Protein 4C2V (pdb70)

GO terms:
  GO:0005515 protein binding (F, IPI)
  GO:0000775 chromosome, centromeric region (C, IDA)
  GO:0000785 chromatin (C, IDA)
  GO:0005694 chromosome (C, IDA)
  GO:0043687 post-translational protein modification (P, IDA)
  GO:0035175 histone H3S10 kinase activity (F, IDA)
  GO:0051225 spindle assembly (P, IMP)
  GO:0032133 chromosome passenger complex (C, IPI)

Nearest PDB structures (foldseek):
  4b8m-assembly2_C  TM=1.019E+00  e=4.665E-06  Xenopus laevis
  4b8m-assembly1_D  TM=9.709E-01  e=1.321E-05  Xenopus laevis
  5k3y-assembly2_C  TM=9.785E-01  e=8.466E-05  Xenopus laevis
  6gr9-assembly1_B  TM=7.669E-01  e=5.434E-03  Homo sapiens
  6gr8-assembly1_B  TM=7.617E-01  e=7.880E-03  Homo sapiens

Secondary structure (DSSP, 8-state):
---GGGEEEEEEEE--SS-EEEEEEETTTTEEEEEEEEEHHHHHHTT-HHHHHHHHHHHHT---TTB--EEEEEE-SSEEEEEE---TTEEHHHHHHHHSS--HHHHHHHHHHHHHHHHHHHTTTEE----SGGGEEE-TTS-EEE---TT-EE-SS--B---S-GGG--HHHHTT--B-TTHHHHHHHHHHHHHHHSS-TT--SSHHHHHHHHHTT-----TTS-HHHHHHHHHHS-SSGGGSPPHHHHHT-HHHHHH----PPP----/--TTTSPPPPPB--GGGEEEEEESSSSSGGGEEEEEETTTTEEEEEEEEEHHHHHHTT-HHHHHHHHHHHTT---TTB--EEEEEE-SSEEEEEE---TTEEHHHHHHHHSS--HHHHHHHHHHHHHHHHHHHHTTEE----SGGGEEE-TT--EEE---TT-EE-TT--B---S-GGG--HHHHTT--B-TTHHHHHHHHHHHHHHHSS-TT--SSHHHHHHHHHTT-----TTS-HHHHHHHHHH--SSGGGSPPHHHHHT-HHHHHH----PPP---/---GGGSHHHHHHHHHHHHHS---HIIIIITSB---HHHH-/--GGGSHHHHHHHHHHHHHS---HHHHTTTS----GGGTTS--

CATH classification: 3.30.200.20 (+1 more: 1.10.510.10)

Foldseek 3Di:
DDDPVQKDWDAWADADPFGTKTFIARNVVRRTWIKTKGWDVVCVVVVCPVLVVQQCVVQAPDDDLQAKHFPDWDDDDTIIITTIGDAVQFAQLVVCVVVLADDLQLLLQQLLLLLVRLVSQVVQQKAQQADDRRQWGAHPVGHIHRHDRSPMDRDPDDFAWADYDLLLGALCNLVRHTHGNLSSLSSSLQRSLCRHRVDGQQDDPDSVSSSVCRLVVVGDDDPVDDPQSCVQSVQSSDNDSVRHQHSVRSNPRVSSVVRYPHDRDDDDDD/DDPVPDDDDDDDDDPVQWDWAAQPDDPVSVQWTWIQRNVVSRTWIKGKDFPVVCVVVVCVVLVVQQCVQQQPDDDQQAWHFPDWDDDDTITITTTHDAPQFAQLVVLVVVLADDLQLLLQQLLLLLVSLVSQVVQQKAQQEDDRRQWGAHPVGRIHRHDSSPMHRDPPQWDWEDYDLLQFALCRLVGHTGGNLSVLSSSLQRSLCRHRVDGQLDDPDSVSSNVCRQVVVGDRDPVDDPQSCVQSVQSSDNPSVSHQHSVSSNPRVSSVVRYPHDGDDDDD/DDPPCRPVVNVVVVVVCCVVDPDPCCVVPVPDDDDDPVVVD/DDPCPDDVNVVVVVVVCVVVPDPCCVVPVVDDDPDPVPPPPDD

Organism: Xenopus laevis (NCBI:txid8355)

Solvent-accessible surface area: 32141 Å² total

InterPro domains:
  IPR000719 Protein kinase domain [PF00069] (94-343)
  IPR000719 Protein kinase domain [PS50011] (93-343)
  IPR000719 Protein kinase domain [SM00220] (93-343)
  IPR008271 Serine/threonine-protein kinase, active site [PS00108] (212-224)
  IPR011009 Protein kinase-like domain superfamily [SSF56112] (71-354)
  IPR017441 Protein kinase, ATP binding site [PS00107] (99-122)
  IPR030616 Aurora kinase-like [PTHR24350] (22-349)

Sequence (634 aa):
KFTIDDFDIGRPLGKGKFGNVYLAREKQNKFIMALKVLFKSSQLEKEGVEHQLRREIEIQSHLRHPNILRMYNYFHDRKRIYLMLEFAPRGELYKELQKHGRFDEQRSATFMEELADALHYCHERKVIHRDIKPENLLMGYKGELKIADFGWSSVHAPSLRRRMCGTLDYLPPEMIEGKTHDEKVDLLWCAGVLCYEFLVGMPPFDSPSHTETHRRIVNVDLKFPPFLSDGSKDLISKLLRYHPPQRLPLKGVMEHPWVKANSRRVLPPVYQSQNTALAEMPKRKFTIDDFDIGRPLGKGKFGNVYLAREKQNKFIMALKVLFKSQLEKEGVEHQLRREIEIQSHLRHPNILRMYNYFHDRKRIYLMLEFAPRGELYKELQKHGRRFDEQRSATFMEELADALHYCHERKVIHRDIKPENLLMGYKGELKIADFGWSVHAPSLRRRMCGTLDYLPPEMIEGKTHDEKVDLWCAGVLCYEFLVGMPPFDSPSSHTETHRRIVNVDLKFPPFLSDGSKDLISSKLLRYHPPQRLPLKGVMEHPWVKANSRRVVLPPVYQPIPAWASGNLLTQAIRQQYYKPIDVDRMYGTIDSPKLEELFIPAWASGNLLTQAIRQQYYKPIDVDRMYGTIDSPKLEELFNKS

B-factor: mean 23.5, std 13.48, range [7.9, 116.17]

Structure (mmCIF, N/CA/C/O backbone):
data_4C2V
#
_entry.id   4C2V
#
_cell.length_a   46.065
_cell.length_b   68.101
_cell.length_c   117.087
_cell.angle_alpha   90.00
_cell.angle_beta   96.65
_cell.angle_gamma   90.00
#
_symmetry.space_group_name_H-M   'P 1 21 1'
#
loop_
_entity.id
_entity.type
_entity.pdbx_description
1 polymer 'AURORA KINASE B-A'
2 polymer 'INNER CENTROMERE PROTEIN A'
3 non-polymer 2-[5-[[7-[3-[ethyl(2-hydroxyethyl)amino]propoxy]quinazolin-4-yl]amino]-1H-pyrazol-3-yl]-N-(3-fluorophenyl)ethanamide
4 water water
#
loop_
_atom_site.group_PDB
_atom_site.id
_atom_site.type_symbol
_atom_site.label_atom_id
_atom_site.label_alt_id
_atom_site.label_comp_id
_atom_site.label_asym_id
_atom_site.label_entity_id
_atom_site.label_seq_id
_atom_site.pdbx_PDB_ins_code
_atom_site.Cartn_x
_atom_site.Cartn_y
_atom_site.Cartn_z
_atom_site.occupancy
_atom_site.B_iso_or_equiv
_atom_site.auth_seq_id
_atom_site.auth_comp_id
_atom_site.auth_asym_id
_atom_site.auth_atom_id
_atom_site.pdbx_PDB_model_num
ATOM 1 N N . LYS A 1 12 ? 12.318 -0.818 1.847 1.00 57.54 87 LYS A N 1
ATOM 2 C CA . LYS A 1 12 ? 12.532 -2.098 2.589 1.00 51.20 87 LYS A CA 1
ATOM 3 C C . LYS A 1 12 ? 12.589 -3.268 1.590 1.00 44.37 87 LYS A C 1
ATOM 4 O O . LYS A 1 12 ? 13.115 -3.088 0.488 1.00 49.94 87 LYS A O 1
ATOM 10 N N . PHE A 1 13 ? 12.088 -4.466 1.937 1.00 41.19 88 PHE A N 1
ATOM 11 C CA . PHE A 1 13 ? 12.347 -5.655 1.104 1.00 29.78 88 PHE A CA 1
ATOM 12 C C . PHE A 1 13 ? 11.517 -5.732 -0.159 1.00 28.29 88 PHE A C 1
ATOM 13 O O . PHE A 1 13 ? 10.301 -5.367 -0.176 1.00 28.00 88 PHE A O 1
ATOM 21 N N . THR A 1 14 ? 12.159 -6.235 -1.219 1.00 24.00 89 THR A N 1
ATOM 22 C CA . THR A 1 14 ? 11.582 -6.704 -2.431 1.00 23.65 89 THR A CA 1
ATOM 23 C C . THR A 1 14 ? 12.166 -8.035 -2.755 1.00 21.96 89 THR A C 1
ATOM 24 O O . THR A 1 14 ? 13.179 -8.418 -2.102 1.00 21.38 89 THR A O 1
ATOM 28 N N . ILE A 1 15 ? 11.516 -8.764 -3.649 1.00 19.41 90 ILE A N 1
ATOM 29 C CA . ILE A 1 15 ? 11.908 -10.073 -4.123 1.00 20.01 90 ILE A CA 1
ATOM 30 C C . ILE A 1 15 ? 13.336 -9.990 -4.710 1.00 22.64 90 ILE A C 1
ATOM 31 O O . ILE A 1 15 ? 14.080 -10.912 -4.642 1.00 21.42 90 ILE A O 1
ATOM 36 N N . ASP A 1 16 ? 13.666 -8.839 -5.311 1.00 23.71 91 ASP A N 1
ATOM 37 C CA . ASP A 1 16 ? 14.979 -8.667 -5.901 1.00 23.78 91 ASP A CA 1
ATOM 38 C C . ASP A 1 16 ? 16.124 -8.692 -4.868 1.00 26.69 91 ASP A C 1
ATOM 39 O O . ASP A 1 16 ? 17.307 -8.880 -5.294 1.00 25.01 91 ASP A O 1
ATOM 44 N N . ASP A 1 17 ? 15.817 -8.560 -3.565 1.00 23.45 92 ASP A N 1
ATOM 45 C CA . ASP A 1 17 ? 16.847 -8.714 -2.523 1.00 22.77 92 ASP A CA 1
ATOM 46 C C . ASP A 1 17 ? 17.212 -10.155 -2.192 1.00 21.98 92 ASP A C 1
ATOM 47 O O . ASP A 1 17 ? 18.055 -10.311 -1.298 1.00 22.47 92 ASP A O 1
ATOM 52 N N . PHE A 1 18 ? 16.642 -11.143 -2.867 1.00 20.39 93 PHE A N 1
ATOM 53 C CA . PHE A 1 18 ? 16.861 -12.548 -2.546 1.00 20.73 93 PHE A CA 1
ATOM 54 C C . PHE A 1 18 ? 17.221 -13.326 -3.788 1.00 21.88 93 PHE A C 1
ATOM 55 O O . PHE A 1 18 ? 16.619 -13.088 -4.881 1.00 24.61 93 PHE A O 1
ATOM 63 N N . ASP A 1 19 ? 18.223 -14.197 -3.693 1.00 22.50 94 ASP A N 1
ATOM 64 C CA . ASP A 1 19 ? 18.470 -15.226 -4.630 1.00 23.76 94 ASP A CA 1
ATOM 65 C C . ASP A 1 19 ? 17.527 -16.330 -4.312 1.00 27.06 94 ASP A C 1
ATOM 66 O O . ASP A 1 19 ? 17.447 -16.808 -3.183 1.00 24.81 94 ASP A O 1
ATOM 71 N N . ILE A 1 20 ? 16.776 -16.743 -5.291 1.00 25.39 95 ILE A N 1
ATOM 72 C CA . ILE A 1 20 ? 15.930 -17.854 -5.174 1.00 23.68 95 ILE A CA 1
ATOM 73 C C . ILE A 1 20 ? 16.545 -19.188 -5.538 1.00 27.72 95 ILE A C 1
ATOM 74 O O . ILE A 1 20 ? 16.924 -19.482 -6.685 1.00 29.28 95 ILE A O 1
ATOM 79 N N . GLY A 1 21 ? 16.615 -20.055 -4.564 1.00 28.50 96 GLY A N 1
ATOM 80 C CA . GLY A 1 21 ? 17.252 -21.358 -4.765 1.00 33.08 96 GLY A CA 1
ATOM 81 C C . GLY A 1 21 ? 16.495 -22.446 -5.441 1.00 31.84 96 GLY A C 1
ATOM 82 O O . GLY A 1 21 ? 16.991 -22.958 -6.466 1.00 34.68 96 GLY A O 1
ATOM 83 N N . ARG A 1 22 ? 15.357 -22.858 -4.856 1.00 29.77 97 ARG A N 1
ATOM 84 C CA . ARG A 1 22 ? 14.530 -24.005 -5.232 1.00 29.87 97 ARG A CA 1
ATOM 85 C C . ARG A 1 22 ? 13.250 -24.138 -4.342 1.00 31.60 97 ARG A C 1
ATOM 86 O O . ARG A 1 22 ? 13.216 -23.646 -3.237 1.00 27.79 97 ARG A O 1
ATOM 94 N N . PRO A 1 23 ? 12.180 -24.793 -4.802 1.00 27.57 98 PRO A N 1
ATOM 95 C CA . PRO A 1 23 ? 11.012 -24.971 -3.960 1.00 31.32 98 PRO A CA 1
ATOM 96 C C . PRO A 1 23 ? 11.222 -26.038 -2.863 1.00 31.30 98 PRO A C 1
ATOM 97 O O . PRO A 1 23 ? 11.948 -27.041 -3.087 1.00 34.54 98 PRO A O 1
ATOM 101 N N . LEU A 1 24 ? 10.627 -25.818 -1.692 1.00 29.90 99 LEU A N 1
ATOM 102 C CA . LEU A 1 24 ? 10.724 -26.700 -0.518 1.00 29.80 99 LEU A CA 1
ATOM 103 C C . LEU A 1 24 ? 9.443 -27.405 -0.108 1.00 35.66 99 LEU A C 1
ATOM 104 O O . LEU A 1 24 ? 9.485 -28.465 0.520 1.00 42.57 99 LEU A O 1
ATOM 109 N N . GLY A 1 25 ? 8.295 -26.798 -0.398 1.00 36.15 100 GLY A N 1
ATOM 110 C CA . GLY A 1 25 ? 7.014 -27.337 0.024 1.00 39.19 100 GLY A CA 1
ATOM 111 C C . GLY A 1 25 ? 5.830 -26.536 -0.517 1.00 42.23 100 GLY A C 1
ATOM 112 O O . GLY A 1 25 ? 5.993 -25.498 -1.198 1.00 36.47 100 GLY A O 1
ATOM 113 N N . LYS A 1 26 ? 4.643 -27.050 -0.194 1.00 49.99 101 LYS A N 1
ATOM 114 C CA . LYS A 1 26 ? 3.375 -26.419 -0.518 1.00 57.75 101 LYS A CA 1
ATOM 115 C C . LYS A 1 26 ? 2.893 -25.611 0.702 1.00 64.38 101 LYS A C 1
ATOM 116 O O . LYS A 1 26 ? 3.686 -24.910 1.366 1.00 66.73 101 LYS A O 1
ATOM 122 N N . GLY A 1 27 ? 1.607 -25.704 1.007 1.00 58.32 102 GLY A N 1
ATOM 123 C CA . GLY A 1 27 ? 0.993 -24.864 2.029 1.00 54.53 102 GLY A CA 1
ATOM 124 C C . GLY A 1 27 ? -0.404 -24.590 1.524 1.00 54.98 102 GLY A C 1
ATOM 125 O O . GLY A 1 27 ? -0.664 -24.644 0.307 1.00 45.76 102 GLY A O 1
ATOM 126 N N . LYS A 1 28 ? -1.295 -24.273 2.455 1.00 57.94 103 LYS A N 1
ATOM 127 C CA . LYS A 1 28 ? -2.751 -24.207 2.198 1.00 56.92 103 LYS A CA 1
ATOM 128 C C . LYS A 1 28 ? -3.048 -22.970 1.330 1.00 53.84 103 LYS A C 1
ATOM 129 O O . LYS A 1 28 ? -3.979 -22.946 0.478 1.00 52.51 103 LYS A O 1
ATOM 135 N N . PHE A 1 29 ? -2.195 -21.963 1.529 1.00 46.99 104 PHE A N 1
ATOM 136 C CA . PHE A 1 29 ? -2.291 -20.667 0.827 1.00 43.35 104 PHE A CA 1
ATOM 137 C C . PHE A 1 29 ? -1.216 -20.529 -0.286 1.00 42.41 104 PHE A C 1
ATOM 138 O O . PHE A 1 29 ? -1.470 -19.871 -1.284 1.00 46.82 104 PHE A O 1
ATOM 146 N N . GLY A 1 30 ? -0.057 -21.199 -0.159 1.00 33.68 105 GLY A N 1
ATOM 147 C CA . GLY A 1 30 ? 1.038 -21.027 -1.162 1.00 32.36 105 GLY A CA 1
ATOM 148 C C . GLY A 1 30 ? 2.380 -21.769 -1.031 1.00 33.36 105 GLY A C 1
ATOM 149 O O . GLY A 1 30 ? 2.578 -22.504 -0.060 1.00 38.63 105 GLY A O 1
ATOM 150 N N . ASN A 1 31 ? 3.258 -21.596 -2.039 1.00 30.62 106 ASN A N 1
ATOM 151 C CA . ASN A 1 31 ? 4.626 -22.226 -2.066 1.00 31.80 106 ASN A CA 1
ATOM 152 C C . ASN A 1 31 ? 5.712 -21.618 -1.184 1.00 25.83 106 ASN A C 1
ATOM 153 O O . ASN A 1 31 ? 5.864 -20.415 -1.109 1.00 23.25 106 ASN A O 1
ATOM 158 N N . VAL A 1 32 ? 6.530 -22.535 -0.642 1.00 23.62 107 VAL A N 1
ATOM 159 C CA . VAL A 1 32 ? 7.808 -22.123 0.070 1.00 20.48 107 VAL A CA 1
ATOM 160 C C . VAL A 1 32 ? 9.049 -22.405 -0.751 1.00 23.87 107 VAL A C 1
ATOM 161 O O . VAL A 1 32 ? 9.126 -23.550 -1.286 1.00 25.11 107 VAL A O 1
ATOM 165 N N . TYR A 1 33 ? 9.986 -21.448 -0.829 1.00 21.14 108 TYR A N 1
ATOM 166 C CA . TYR A 1 33 ? 11.271 -21.529 -1.583 1.00 20.70 108 TYR A CA 1
ATOM 167 C C . TYR A 1 33 ? 12.466 -21.415 -0.670 1.00 20.43 108 TYR A C 1
ATOM 168 O O . TYR A 1 33 ? 12.443 -20.600 0.249 1.00 18.87 108 TYR A O 1
ATOM 177 N N . LEU A 1 34 ? 13.547 -22.176 -0.948 1.00 19.32 109 LEU A N 1
ATOM 178 C CA . LEU A 1 34 ? 14.828 -21.856 -0.339 1.00 20.90 109 LEU A CA 1
ATOM 179 C C . LEU A 1 34 ? 15.348 -20.576 -0.963 1.00 19.78 109 LEU A C 1
ATOM 180 O O . LEU A 1 34 ? 15.293 -20.392 -2.219 1.00 22.28 109 LEU A O 1
ATOM 185 N N . ALA A 1 35 ? 15.823 -19.656 -0.153 1.00 17.96 110 ALA A N 1
ATOM 186 C CA . ALA A 1 35 ? 16.270 -18.350 -0.586 1.00 18.30 110 ALA A CA 1
ATOM 187 C C . ALA A 1 35 ? 17.486 -17.853 0.159 1.00 20.59 110 ALA A C 1
ATOM 188 O O . ALA A 1 35 ? 17.778 -18.326 1.292 1.00 20.68 110 ALA A O 1
ATOM 190 N N . ARG A 1 36 ? 18.243 -16.955 -0.450 1.00 19.66 111 ARG A N 1
ATOM 191 C CA . ARG A 1 36 ? 19.371 -16.319 0.196 1.00 22.29 111 ARG A CA 1
ATOM 192 C C . ARG A 1 36 ? 19.279 -14.815 0.128 1.00 21.52 111 ARG A C 1
ATOM 193 O O . ARG A 1 36 ? 19.185 -14.255 -0.988 1.00 21.66 111 ARG A O 1
ATOM 201 N N . GLU A 1 37 ? 19.217 -14.144 1.238 1.00 21.62 112 GLU A N 1
ATOM 202 C CA . GLU A 1 37 ? 19.184 -12.701 1.281 1.00 24.34 112 GLU A CA 1
ATOM 203 C C . GLU A 1 37 ? 20.549 -12.220 0.802 1.00 28.75 112 GLU A C 1
ATOM 204 O O . GLU A 1 37 ? 21.581 -12.622 1.345 1.00 24.40 112 GLU A O 1
ATOM 210 N N . LYS A 1 38 ? 20.582 -11.399 -0.245 1.00 24.43 113 LYS A N 1
ATOM 211 C CA . LYS A 1 38 ? 21.812 -11.124 -0.975 1.00 29.32 113 LYS A CA 1
ATOM 212 C C . LYS A 1 38 ? 22.823 -10.353 -0.121 1.00 31.16 113 LYS A C 1
ATOM 213 O O . LYS A 1 38 ? 24.027 -10.611 -0.249 1.00 36.02 113 LYS A O 1
ATOM 219 N N . GLN A 1 39 ? 22.336 -9.382 0.653 1.00 29.77 114 GLN A N 1
ATOM 220 C CA . GLN A 1 39 ? 23.144 -8.427 1.416 1.00 35.71 114 GLN A CA 1
ATOM 221 C C . GLN A 1 39 ? 24.052 -9.148 2.414 1.00 36.30 114 GLN A C 1
ATOM 222 O O . GLN A 1 39 ? 25.212 -8.776 2.595 1.00 35.79 114 GLN A O 1
ATOM 228 N N . ASN A 1 40 ? 23.455 -10.136 3.088 1.00 33.51 115 ASN A N 1
ATOM 229 C CA . ASN A 1 40 ? 24.026 -10.870 4.229 1.00 30.23 115 ASN A CA 1
ATOM 230 C C . ASN A 1 40 ? 24.400 -12.282 3.854 1.00 28.77 115 ASN A C 1
ATOM 231 O O . ASN A 1 40 ? 24.954 -12.979 4.679 1.00 28.62 115 ASN A O 1
ATOM 236 N N . LYS A 1 41 ? 24.074 -12.741 2.652 1.00 24.75 116 LYS A N 1
ATOM 237 C CA . LYS A 1 41 ? 24.269 -14.118 2.215 1.00 27.05 116 LYS A CA 1
ATOM 238 C C . LYS A 1 41 ? 23.622 -15.067 3.240 1.00 25.63 116 LYS A C 1
ATOM 239 O O . LYS A 1 41 ? 24.028 -16.221 3.372 1.00 29.96 116 LYS A O 1
ATOM 245 N N . PHE A 1 42 ? 22.489 -14.650 3.781 1.00 20.68 117 PHE A N 1
ATOM 246 C CA . PHE A 1 42 ? 21.825 -15.410 4.866 1.00 19.67 117 PHE A CA 1
ATOM 247 C C . PHE A 1 42 ? 20.764 -16.297 4.238 1.00 19.80 117 PHE A C 1
ATOM 248 O O . PHE A 1 42 ? 19.889 -15.757 3.506 1.00 19.20 117 PHE A O 1
ATOM 256 N N . ILE A 1 43 ? 20.769 -17.599 4.535 1.00 17.00 118 ILE A N 1
ATOM 257 C CA . ILE A 1 43 ? 19.898 -18.616 3.925 1.00 17.62 118 ILE A CA 1
ATOM 258 C C . ILE A 1 43 ? 18.650 -18.650 4.808 1.00 15.77 118 ILE A C 1
ATOM 259 O O . ILE A 1 43 ? 18.714 -18.763 6.030 1.00 15.17 118 ILE A O 1
ATOM 264 N N . MET A 1 44 ? 17.507 -18.531 4.131 1.00 16.55 119 MET A N 1
ATOM 265 C CA . MET A 1 44 ? 16.182 -18.508 4.738 1.00 14.53 119 MET A CA 1
ATOM 266 C C . MET A 1 44 ? 15.221 -19.260 3.800 1.00 14.28 119 MET A C 1
ATOM 267 O O . MET A 1 44 ? 15.563 -19.786 2.738 1.00 15.62 119 MET A O 1
ATOM 272 N N . ALA A 1 45 ? 13.985 -19.243 4.176 1.00 14.47 120 ALA A N 1
ATOM 273 C CA . ALA A 1 45 ? 12.881 -19.679 3.287 1.00 15.55 120 ALA A CA 1
ATOM 274 C C . ALA A 1 45 ? 11.907 -18.510 3.042 1.00 15.10 120 ALA A C 1
ATOM 275 O O . ALA A 1 45 ? 11.785 -17.614 3.847 1.00 15.38 120 ALA A O 1
ATOM 277 N N . LEU A 1 46 ? 11.283 -18.488 1.836 1.00 14.80 121 LEU A N 1
ATOM 278 C CA . LEU A 1 46 ? 10.321 -17.453 1.504 1.00 16.12 121 LEU A CA 1
ATOM 279 C C . LEU A 1 46 ? 9.029 -18.120 1.130 1.00 14.99 121 LEU A C 1
ATOM 280 O O . LEU A 1 46 ? 9.030 -18.929 0.202 1.00 16.71 121 LEU A O 1
ATOM 285 N N . LYS A 1 47 ? 7.985 -17.877 1.875 1.00 15.26 122 LYS A N 1
ATOM 286 C CA . LYS A 1 47 ? 6.652 -18.362 1.548 1.00 16.80 122 LYS A CA 1
ATOM 287 C C . LYS A 1 47 ? 5.982 -17.291 0.652 1.00 15.40 122 LYS A C 1
ATOM 288 O O . LYS A 1 47 ? 5.920 -16.105 1.068 1.00 16.41 122 LYS A O 1
ATOM 294 N N . VAL A 1 48 ? 5.519 -17.688 -0.525 1.00 15.33 123 VAL A N 1
ATOM 295 C CA . VAL A 1 48 ? 4.961 -16.696 -1.528 1.00 16.72 123 VAL A CA 1
ATOM 296 C C . VAL A 1 48 ? 3.488 -16.934 -1.643 1.00 17.94 123 VAL A C 1
ATOM 297 O O . VAL A 1 48 ? 3.088 -18.044 -1.990 1.00 21.12 123 VAL A O 1
ATOM 301 N N . LEU A 1 49 ? 2.714 -15.915 -1.404 1.00 15.85 124 LEU A N 1
ATOM 302 C CA . LEU A 1 49 ? 1.228 -16.002 -1.436 1.00 16.46 124 LEU A CA 1
ATOM 303 C C . LEU A 1 49 ? 0.698 -15.054 -2.503 1.00 17.36 124 LEU A C 1
ATOM 304 O O . LEU A 1 49 ? 1.145 -13.930 -2.582 1.00 19.37 124 LEU A O 1
ATOM 309 N N . PHE A 1 50 ? -0.287 -15.490 -3.266 1.00 16.52 125 PHE A N 1
ATOM 310 C CA . PHE A 1 50 ? -0.923 -14.608 -4.272 1.00 16.88 125 PHE A CA 1
ATOM 311 C C . PHE A 1 50 ? -2.130 -13.922 -3.757 1.00 15.65 125 PHE A C 1
ATOM 312 O O . PHE A 1 50 ? -3.092 -14.494 -3.208 1.00 16.35 125 PHE A O 1
ATOM 320 N N . LYS A 1 51 ? -2.076 -12.610 -3.861 1.00 15.45 126 LYS A N 1
ATOM 321 C CA . LYS A 1 51 ? -3.125 -11.821 -3.278 1.00 17.28 126 LYS A CA 1
ATOM 322 C C . LYS A 1 51 ? -4.519 -12.090 -3.826 1.00 18.46 126 LYS A C 1
ATOM 323 O O . LYS A 1 51 ? -5.520 -12.197 -3.060 1.00 18.42 126 LYS A O 1
ATOM 329 N N A SER A 1 52 ? -4.668 -12.252 -5.136 0.50 19.27 127 SER A N 1
ATOM 330 N N B SER A 1 52 ? -4.619 -12.162 -5.142 0.50 17.04 127 SER A N 1
ATOM 331 C CA A SER A 1 52 ? -6.029 -12.432 -5.685 0.50 19.78 127 SER A CA 1
ATOM 332 C CA B SER A 1 52 ? -5.925 -12.363 -5.721 0.50 16.10 127 SER A CA 1
ATOM 333 C C A SER A 1 52 ? -6.571 -13.855 -5.368 0.50 19.54 127 SER A C 1
ATOM 334 C C B SER A 1 52 ? -6.507 -13.712 -5.221 0.50 17.05 127 SER A C 1
ATOM 335 O O A SER A 1 52 ? -7.743 -14.158 -5.324 0.50 17.68 127 SER A O 1
ATOM 336 O O B SER A 1 52 ? -7.676 -13.731 -4.810 0.50 16.16 127 SER A O 1
ATOM 341 N N . GLN A 1 53 ? -5.697 -14.799 -5.234 1.00 18.76 128 GLN A N 1
ATOM 342 C CA . GLN A 1 53 ? -6.155 -16.112 -4.792 1.00 22.37 128 GLN A CA 1
ATOM 343 C C . GLN A 1 53 ? -6.666 -16.066 -3.357 1.00 22.60 128 GLN A C 1
ATOM 344 O O . GLN A 1 53 ? -7.710 -16.617 -2.994 1.00 22.92 128 GLN A O 1
ATOM 350 N N . LEU A 1 54 ? -5.957 -15.392 -2.493 1.00 21.93 129 LEU A N 1
ATOM 351 C CA . LEU A 1 54 ? -6.374 -15.320 -1.117 1.00 21.44 129 LEU A CA 1
ATOM 352 C C . LEU A 1 54 ? -7.671 -14.607 -0.977 1.00 22.52 129 LEU A C 1
ATOM 353 O O . LEU A 1 54 ? -8.505 -14.995 -0.140 1.00 21.67 129 LEU A O 1
ATOM 358 N N . GLU A 1 55 ? -7.897 -13.541 -1.755 1.00 19.49 130 GLU A N 1
ATOM 359 C CA . GLU A 1 55 ? -9.106 -12.781 -1.637 1.00 23.48 130 GLU A CA 1
ATOM 360 C C . GLU A 1 55 ? -10.249 -13.602 -2.182 1.00 26.28 130 GLU A C 1
ATOM 361 O O . GLU A 1 55 ? -11.318 -13.618 -1.568 1.00 24.48 130 GLU A O 1
ATOM 367 N N . LYS A 1 56 ? -10.030 -14.367 -3.227 1.00 24.12 131 LYS A N 1
ATOM 368 C CA . LYS A 1 56 ? -11.149 -15.087 -3.808 1.00 30.01 131 LYS A CA 1
ATOM 369 C C . LYS A 1 56 ? -11.553 -16.258 -2.906 1.00 31.11 131 LYS A C 1
ATOM 370 O O . LYS A 1 56 ? -12.728 -16.632 -2.886 1.00 29.67 131 LYS A O 1
ATOM 376 N N . GLU A 1 57 ? -10.603 -16.819 -2.150 1.00 25.46 132 GLU A N 1
ATOM 377 C CA . GLU A 1 57 ? -10.885 -17.928 -1.206 1.00 30.48 132 GLU A CA 1
ATOM 378 C C . GLU A 1 57 ? -11.481 -17.402 0.048 1.00 28.00 132 GLU A C 1
ATOM 379 O O . GLU A 1 57 ? -11.888 -18.161 0.888 1.00 33.14 132 GLU A O 1
ATOM 385 N N . GLY A 1 58 ? -11.433 -16.089 0.247 1.00 25.39 133 GLY A N 1
ATOM 386 C CA . GLY A 1 58 ? -11.963 -15.471 1.462 1.00 26.14 133 GLY A CA 1
ATOM 387 C C . GLY A 1 58 ? -11.160 -15.563 2.747 1.00 30.00 133 GLY A C 1
ATOM 388 O O . GLY A 1 58 ? -11.719 -15.393 3.864 1.00 28.39 133 GLY A O 1
ATOM 389 N N . VAL A 1 59 ? -9.836 -15.735 2.591 1.00 24.95 134 VAL A N 1
ATOM 390 C CA . VAL A 1 59 ? -8.963 -16.106 3.713 1.00 26.80 134 VAL A CA 1
ATOM 391 C C . VAL A 1 59 ? -8.019 -15.011 4.224 1.00 25.32 134 VAL A C 1
ATOM 392 O O . VAL A 1 59 ? -7.079 -15.267 4.972 1.00 25.06 134 VAL A O 1
ATOM 396 N N . GLU A 1 60 ? -8.268 -13.771 3.860 1.00 24.40 135 GLU A N 1
ATOM 397 C CA . GLU A 1 60 ? -7.388 -12.657 4.277 1.00 27.54 135 GLU A CA 1
ATOM 398 C C . GLU A 1 60 ? -7.286 -12.566 5.779 1.00 31.31 135 GLU A C 1
ATOM 399 O O . GLU A 1 60 ? -6.199 -12.377 6.341 1.00 26.81 135 GLU A O 1
ATOM 405 N N . HIS A 1 61 ? -8.434 -12.688 6.448 1.00 30.16 136 HIS A N 1
ATOM 406 C CA . HIS A 1 61 ? -8.419 -12.470 7.916 1.00 31.99 136 HIS A CA 1
ATOM 407 C C . HIS A 1 61 ? -7.706 -13.614 8.636 1.00 26.34 136 HIS A C 1
ATOM 408 O O . HIS A 1 61 ? -6.942 -13.393 9.577 1.00 23.99 136 HIS A O 1
ATOM 415 N N . GLN A 1 62 ? -7.910 -14.810 8.152 1.00 25.89 137 GLN A N 1
ATOM 416 C CA . GLN A 1 62 ? -7.272 -15.984 8.645 1.00 26.77 137 GLN A CA 1
ATOM 417 C C . GLN A 1 62 ? -5.722 -15.885 8.447 1.00 25.19 137 GLN A C 1
ATOM 418 O O . GLN A 1 62 ? -4.869 -16.224 9.280 1.00 22.84 137 GLN A O 1
ATOM 424 N N . LEU A 1 63 ? -5.296 -15.361 7.286 1.00 22.07 138 LEU A N 1
ATOM 425 C CA . LEU A 1 63 ? -3.897 -15.315 7.016 1.00 19.74 138 LEU A CA 1
ATOM 426 C C . LEU A 1 63 ? -3.310 -14.262 7.944 1.00 19.18 138 LEU A C 1
ATOM 427 O O . LEU A 1 63 ? -2.198 -14.402 8.523 1.00 18.58 138 LEU A O 1
ATOM 432 N N . ARG A 1 64 ? -3.987 -13.151 8.082 1.00 19.79 139 ARG A N 1
ATOM 433 C CA . ARG A 1 64 ? -3.569 -12.111 8.963 1.00 19.27 139 ARG A CA 1
ATOM 434 C C . ARG A 1 64 ? -3.321 -12.579 10.393 1.00 21.02 139 ARG A C 1
ATOM 435 O O . ARG A 1 64 ? -2.328 -12.211 11.058 1.00 21.47 139 ARG A O 1
ATOM 443 N N . ARG A 1 65 ? -4.248 -13.401 10.871 1.00 18.78 140 ARG A N 1
ATOM 444 C CA . ARG A 1 65 ? -4.149 -13.847 12.294 1.00 20.12 140 ARG A CA 1
ATOM 445 C C . ARG A 1 65 ? -2.953 -14.782 12.401 1.00 20.98 140 ARG A C 1
ATOM 446 O O . ARG A 1 65 ? -2.195 -14.707 13.378 1.00 20.36 140 ARG A O 1
ATOM 454 N N . GLU A 1 66 ? -2.762 -15.654 11.414 1.00 18.62 141 GLU A N 1
ATOM 455 C CA . GLU A 1 66 ? -1.557 -16.509 11.436 1.00 20.65 141 GLU A CA 1
ATOM 456 C C . GLU A 1 66 ? -0.264 -15.756 11.451 1.00 18.81 141 GLU A C 1
ATOM 457 O O . GLU A 1 66 ? 0.721 -16.082 12.184 1.00 18.55 141 GLU A O 1
ATOM 463 N N . ILE A 1 67 ? -0.126 -14.705 10.610 1.00 16.31 142 ILE A N 1
ATOM 464 C CA . ILE A 1 67 ? 1.021 -13.878 10.608 1.00 16.93 142 ILE A CA 1
ATOM 465 C C . ILE A 1 67 ? 1.190 -13.196 11.945 1.00 17.70 142 ILE A C 1
ATOM 466 O O . ILE A 1 67 ? 2.311 -13.125 12.472 1.00 19.31 142 ILE A O 1
ATOM 471 N N . GLU A 1 68 ? 0.146 -12.598 12.457 1.00 17.18 143 GLU A N 1
ATOM 472 C CA . GLU A 1 68 ? 0.194 -11.928 13.775 1.00 18.84 143 GLU A CA 1
ATOM 473 C C . GLU A 1 68 ? 0.750 -12.860 14.851 1.00 17.76 143 GLU A C 1
ATOM 474 O O . GLU A 1 68 ? 1.652 -12.494 15.610 1.00 23.83 143 GLU A O 1
ATOM 480 N N . ILE A 1 69 ? 0.251 -14.078 14.884 1.00 17.16 144 ILE A N 1
ATOM 481 C CA . ILE A 1 69 ? 0.741 -14.993 15.965 1.00 16.39 144 ILE A CA 1
ATOM 482 C C . ILE A 1 69 ? 2.215 -15.362 15.686 1.00 15.96 144 ILE A C 1
ATOM 483 O O . ILE A 1 69 ? 3.051 -15.172 16.568 1.00 15.82 144 ILE A O 1
ATOM 488 N N . GLN A 1 70 ? 2.573 -15.915 14.513 1.00 12.98 145 GLN A N 1
ATOM 489 C CA . GLN A 1 70 ? 3.878 -16.426 14.296 1.00 13.75 145 GLN A CA 1
ATOM 490 C C . GLN A 1 70 ? 4.956 -15.351 14.348 1.00 14.24 145 GLN A C 1
ATOM 491 O O . GLN A 1 70 ? 6.078 -15.612 14.778 1.00 16.26 145 GLN A O 1
ATOM 497 N N . SER A 1 71 ? 4.644 -14.132 13.872 1.00 15.71 146 SER A N 1
ATOM 498 C CA . SER A 1 71 ? 5.652 -13.130 13.752 1.00 16.08 146 SER A CA 1
ATOM 499 C C . SER A 1 71 ? 6.069 -12.541 15.098 1.00 18.30 146 SER A C 1
ATOM 500 O O . SER A 1 71 ? 7.105 -11.904 15.150 1.00 19.63 146 SER A O 1
ATOM 503 N N . HIS A 1 72 ? 5.335 -12.817 16.162 1.00 14.88 147 HIS A N 1
ATOM 504 C CA . HIS A 1 72 ? 5.641 -12.297 17.500 1.00 15.83 147 HIS A CA 1
ATOM 505 C C . HIS A 1 72 ? 6.155 -13.421 18.428 1.00 17.92 147 HIS A C 1
ATOM 506 O O . HIS A 1 72 ? 6.268 -13.139 19.649 1.00 20.44 147 HIS A O 1
ATOM 513 N N . LEU A 1 73 ? 6.421 -14.636 17.920 1.00 15.42 148 LEU A N 1
ATOM 514 C CA . LEU A 1 73 ? 7.017 -15.706 18.756 1.00 15.35 148 LEU A CA 1
ATOM 515 C C . LEU A 1 73 ? 8.486 -15.894 18.480 1.00 17.31 148 LEU A C 1
ATOM 516 O O . LEU A 1 73 ? 8.886 -15.993 17.315 1.00 18.59 148 LEU A O 1
ATOM 521 N N . ARG A 1 74 ? 9.315 -15.939 19.550 1.00 14.77 149 ARG A N 1
ATOM 522 C CA . ARG A 1 74 ? 10.726 -16.127 19.419 1.00 15.01 149 ARG A CA 1
ATOM 523 C C . ARG A 1 74 ? 11.145 -17.222 20.387 1.00 13.26 149 ARG A C 1
ATOM 524 O O . ARG A 1 74 ? 11.239 -17.016 21.594 1.00 16.32 149 ARG A O 1
ATOM 532 N N . HIS A 1 75 ? 11.362 -18.416 19.841 1.00 13.22 150 HIS A N 1
ATOM 533 C CA . HIS A 1 75 ? 11.734 -19.586 20.635 1.00 12.58 150 HIS A CA 1
ATOM 534 C C . HIS A 1 75 ? 12.539 -20.469 19.754 1.00 11.61 150 HIS A C 1
ATOM 535 O O . HIS A 1 75 ? 12.259 -20.646 18.589 1.00 11.89 150 HIS A O 1
ATOM 542 N N . PRO A 1 76 ? 13.549 -21.239 20.290 1.00 11.94 151 PRO A N 1
ATOM 543 C CA . PRO A 1 76 ? 14.405 -22.059 19.476 1.00 11.78 151 PRO A CA 1
ATOM 544 C C . PRO A 1 76 ? 13.706 -23.220 18.802 1.00 10.68 151 PRO A C 1
ATOM 545 O O . PRO A 1 76 ? 14.212 -23.768 17.854 1.00 11.24 151 PRO A O 1
ATOM 549 N N . ASN A 1 77 ? 12.526 -23.615 19.303 1.00 11.49 152 ASN A N 1
ATOM 550 C CA . ASN A 1 77 ? 11.766 -24.719 18.769 1.00 10.73 152 ASN A CA 1
ATOM 551 C C . ASN A 1 77 ? 10.471 -24.262 18.112 1.00 11.86 152 ASN A C 1
ATOM 552 O O . ASN A 1 77 ? 9.530 -25.065 17.910 1.00 11.24 152 ASN A O 1
ATOM 557 N N . ILE A 1 78 ? 10.426 -22.981 17.732 1.00 10.45 153 ILE A N 1
ATOM 558 C CA . ILE A 1 78 ? 9.329 -22.478 16.947 1.00 11.14 153 ILE A CA 1
ATOM 559 C C . ILE A 1 78 ? 9.951 -21.833 15.714 1.00 11.32 153 ILE A C 1
ATOM 560 O O . ILE A 1 78 ? 10.864 -21.021 15.839 1.00 11.35 153 ILE A O 1
ATOM 565 N N . LEU A 1 79 ? 9.493 -22.195 14.549 1.00 11.08 154 LEU A N 1
ATOM 566 C CA . LEU A 1 79 ? 10.051 -21.704 13.311 1.00 11.18 154 LEU A CA 1
ATOM 567 C C . LEU A 1 79 ? 9.835 -20.134 13.299 1.00 11.34 154 LEU A C 1
ATOM 568 O O . LEU A 1 79 ? 8.708 -19.588 13.451 1.00 13.12 154 LEU A O 1
ATOM 573 N N . ARG A 1 80 ? 10.933 -19.395 13.145 1.00 11.30 155 ARG A N 1
ATOM 574 C CA . ARG A 1 80 ? 10.904 -17.933 13.174 1.00 12.52 155 ARG A CA 1
ATOM 575 C C . ARG A 1 80 ? 10.351 -17.334 11.898 1.00 15.08 155 ARG A C 1
ATOM 576 O O . ARG A 1 80 ? 10.724 -17.798 10.840 1.00 15.86 155 ARG A O 1
ATOM 584 N N . MET A 1 81 ? 9.553 -16.273 12.063 1.00 14.26 156 MET A N 1
ATOM 585 C CA . MET A 1 81 ? 9.189 -15.407 10.918 1.00 14.90 156 MET A CA 1
ATOM 586 C C . MET A 1 81 ? 9.968 -14.178 11.114 1.00 15.86 156 MET A C 1
ATOM 587 O O . MET A 1 81 ? 9.648 -13.388 12.036 1.00 23.16 156 MET A O 1
ATOM 592 N N . TYR A 1 82 ? 10.954 -13.926 10.280 1.00 16.58 157 TYR A N 1
ATOM 593 C CA . TYR A 1 82 ? 11.834 -12.766 10.407 1.00 15.85 157 TYR A CA 1
ATOM 594 C C . TYR A 1 82 ? 11.150 -11.415 10.106 1.00 19.63 157 TYR A C 1
ATOM 595 O O . TYR A 1 82 ? 11.480 -10.406 10.718 1.00 20.98 157 TYR A O 1
ATOM 604 N N . ASN A 1 83 ? 10.380 -11.392 9.015 1.00 15.68 158 ASN A N 1
ATOM 605 C CA . ASN A 1 83 ? 9.707 -10.157 8.550 1.00 17.40 158 ASN A CA 1
ATOM 606 C C . ASN A 1 83 ? 8.823 -10.609 7.395 1.00 16.01 158 ASN A C 1
ATOM 607 O O . ASN A 1 83 ? 8.713 -11.828 7.104 1.00 14.86 158 ASN A O 1
ATOM 612 N N . TYR A 1 84 ? 8.203 -9.675 6.681 1.00 15.01 159 TYR A N 1
ATOM 613 C CA . TYR A 1 84 ? 7.358 -9.993 5.575 1.00 16.14 159 TYR A CA 1
ATOM 614 C C . TYR A 1 84 ? 7.232 -8.687 4.750 1.00 16.18 159 TYR A C 1
ATOM 615 O O . TYR A 1 84 ? 7.530 -7.601 5.242 1.00 16.73 159 TYR A O 1
ATOM 624 N N . PHE A 1 85 ? 6.811 -8.863 3.508 1.00 14.57 160 PHE A N 1
ATOM 625 C CA . PHE A 1 85 ? 6.761 -7.705 2.560 1.00 14.53 160 PHE A CA 1
ATOM 626 C C . PHE A 1 85 ? 5.731 -8.083 1.497 1.00 16.58 160 PHE A C 1
ATOM 627 O O . PHE A 1 85 ? 5.274 -9.268 1.373 1.00 14.16 160 PHE A O 1
ATOM 635 N N . HIS A 1 86 ? 5.371 -7.127 0.619 1.00 16.86 161 HIS A N 1
ATOM 636 C CA . HIS A 1 86 ? 4.454 -7.442 -0.436 1.00 16.07 161 HIS A CA 1
ATOM 637 C C . HIS A 1 86 ? 4.735 -6.543 -1.635 1.00 16.31 161 HIS A C 1
ATOM 638 O O . HIS A 1 86 ? 5.531 -5.581 -1.521 1.00 17.61 161 HIS A O 1
ATOM 645 N N . ASP A 1 87 ? 4.310 -7.032 -2.773 1.00 14.51 162 ASP A N 1
ATOM 646 C CA . ASP A 1 87 ? 4.380 -6.220 -4.030 1.00 14.57 162 ASP A CA 1
ATOM 647 C C . ASP A 1 87 ? 3.001 -6.198 -4.664 1.00 15.56 162 ASP A C 1
ATOM 648 O O . ASP A 1 87 ? 2.001 -6.445 -4.021 1.00 16.15 162 ASP A O 1
ATOM 653 N N . ARG A 1 88 ? 2.913 -5.924 -5.983 1.00 16.39 163 ARG A N 1
ATOM 654 C CA . ARG A 1 88 ? 1.590 -5.743 -6.612 1.00 18.72 163 ARG A CA 1
ATOM 655 C C . ARG A 1 88 ? 0.732 -6.939 -6.548 1.00 17.56 163 ARG A C 1
ATOM 656 O O . ARG A 1 88 ? -0.471 -6.765 -6.506 1.00 20.43 163 ARG A O 1
ATOM 664 N N . LYS A 1 89 ? 1.334 -8.122 -6.642 1.00 13.85 164 LYS A N 1
ATOM 665 C CA . LYS A 1 89 ? 0.614 -9.372 -6.790 1.00 14.09 164 LYS A CA 1
ATOM 666 C C . LYS A 1 89 ? 0.819 -10.397 -5.683 1.00 15.31 164 LYS A C 1
ATOM 667 O O . LYS A 1 89 ? -0.045 -11.251 -5.579 1.00 16.59 164 LYS A O 1
ATOM 673 N N . ARG A 1 90 ? 1.877 -10.223 -4.879 1.00 15.68 165 ARG A N 1
ATOM 674 C CA . ARG A 1 90 ? 2.240 -11.301 -3.945 1.00 14.28 165 ARG A CA 1
ATOM 675 C C . ARG A 1 90 ? 2.566 -10.735 -2.569 1.00 14.56 165 ARG A C 1
ATOM 676 O O . ARG A 1 90 ? 2.946 -9.590 -2.337 1.00 15.04 165 ARG A O 1
ATOM 684 N N . ILE A 1 91 ? 2.374 -11.605 -1.557 1.00 14.42 166 ILE A N 1
ATOM 685 C CA . ILE A 1 91 ? 2.850 -11.369 -0.189 1.00 14.83 166 ILE A CA 1
ATOM 686 C C . ILE A 1 91 ? 3.934 -12.429 0.049 1.00 12.95 166 ILE A C 1
ATOM 687 O O . ILE A 1 91 ? 3.808 -13.622 -0.359 1.00 13.84 166 ILE A O 1
ATOM 692 N N . TYR A 1 92 ? 4.979 -11.958 0.706 1.00 14.02 167 TYR A N 1
ATOM 693 C CA . TYR A 1 92 ? 6.154 -12.750 0.983 1.00 14.34 167 TYR A CA 1
ATOM 694 C C . TYR A 1 92 ? 6.462 -12.817 2.462 1.00 13.94 167 TYR A C 1
ATOM 695 O O . TYR A 1 92 ? 6.586 -11.835 3.124 1.00 13.61 167 TYR A O 1
ATOM 704 N N . LEU A 1 93 ? 6.575 -14.050 2.985 1.00 13.42 168 LEU A N 1
ATOM 705 C CA . LEU A 1 93 ? 6.906 -14.262 4.390 1.00 13.91 168 LEU A CA 1
ATOM 706 C C . LEU A 1 93 ? 8.335 -14.788 4.462 1.00 12.27 168 LEU A C 1
ATOM 707 O O . LEU A 1 93 ? 8.675 -15.781 3.819 1.00 13.52 168 LEU A O 1
ATOM 712 N N . MET A 1 94 ? 9.176 -14.080 5.235 1.00 12.42 169 MET A N 1
ATOM 713 C CA . MET A 1 94 ? 10.570 -14.413 5.394 1.00 11.96 169 MET A CA 1
ATOM 714 C C . MET A 1 94 ? 10.631 -15.369 6.664 1.00 13.45 169 MET A C 1
ATOM 715 O O . MET A 1 94 ? 10.378 -14.884 7.750 1.00 15.44 169 MET A O 1
ATOM 720 N N . LEU A 1 95 ? 11.029 -16.567 6.412 1.00 12.53 170 LEU A N 1
ATOM 721 C CA . LEU A 1 95 ? 10.963 -17.645 7.439 1.00 12.39 170 LEU A CA 1
ATOM 722 C C . LEU A 1 95 ? 12.313 -18.253 7.644 1.00 12.79 170 LEU A C 1
ATOM 723 O O . LEU A 1 95 ? 13.127 -18.410 6.761 1.00 13.15 170 LEU A O 1
ATOM 728 N N . GLU A 1 96 ? 12.530 -18.752 8.881 1.00 11.69 171 GLU A N 1
ATOM 729 C CA . GLU A 1 96 ? 13.602 -19.642 9.162 1.00 11.86 171 GLU A CA 1
ATOM 730 C C . GLU A 1 96 ? 13.620 -20.827 8.270 1.00 10.95 171 GLU A C 1
ATOM 731 O O . GLU A 1 96 ? 12.614 -21.484 8.054 1.00 13.10 171 GLU A O 1
ATOM 737 N N . PHE A 1 97 ? 14.789 -21.173 7.707 1.00 12.27 172 PHE A N 1
ATOM 738 C CA . PHE A 1 97 ? 14.994 -22.376 7.015 1.00 11.98 172 PHE A CA 1
ATOM 739 C C . PHE A 1 97 ? 15.291 -23.559 7.964 1.00 12.96 172 PHE A C 1
ATOM 740 O O . PHE A 1 97 ? 16.175 -23.420 8.835 1.00 14.67 172 PHE A O 1
ATOM 748 N N . ALA A 1 98 ? 14.622 -24.688 7.752 1.00 13.04 173 ALA A N 1
ATOM 749 C CA . ALA A 1 98 ? 14.767 -25.919 8.572 1.00 14.28 173 ALA A CA 1
ATOM 750 C C . ALA A 1 98 ? 15.512 -26.942 7.800 1.00 13.62 173 ALA A C 1
ATOM 751 O O . ALA A 1 98 ? 14.971 -27.634 6.987 1.00 13.80 173 ALA A O 1
ATOM 753 N N . PRO A 1 99 ? 16.864 -26.990 7.953 1.00 13.36 174 PRO A N 1
ATOM 754 C CA . PRO A 1 99 ? 17.627 -27.816 6.997 1.00 13.41 174 PRO A CA 1
ATOM 755 C C . PRO A 1 99 ? 17.372 -29.288 6.886 1.00 15.86 174 PRO A C 1
ATOM 756 O O . PRO A 1 99 ? 17.590 -29.840 5.839 1.00 16.25 174 PRO A O 1
ATOM 760 N N . ARG A 1 100 ? 16.873 -29.900 7.968 1.00 12.72 175 ARG A N 1
ATOM 761 C CA . ARG A 1 100 ? 16.519 -31.276 7.939 1.00 13.83 175 ARG A CA 1
ATOM 762 C C . ARG A 1 100 ? 15.067 -31.563 7.500 1.00 13.13 175 ARG A C 1
ATOM 763 O O . ARG A 1 100 ? 14.721 -32.714 7.300 1.00 15.81 175 ARG A O 1
ATOM 771 N N . GLY A 1 101 ? 14.298 -30.518 7.288 1.00 12.83 176 GLY A N 1
ATOM 772 C CA . GLY A 1 101 ? 13.024 -30.661 6.572 1.00 14.51 176 GLY A CA 1
ATOM 773 C C . GLY A 1 101 ? 11.902 -31.234 7.441 1.00 13.69 176 GLY A C 1
ATOM 774 O O . GLY A 1 101 ? 11.828 -30.995 8.639 1.00 13.37 176 GLY A O 1
ATOM 775 N N . GLU A 1 102 ? 10.969 -31.897 6.786 1.00 13.30 177 GLU A N 1
ATOM 776 C CA . GLU A 1 102 ? 9.693 -32.312 7.391 1.00 14.33 177 GLU A CA 1
ATOM 777 C C . GLU A 1 102 ? 9.875 -33.446 8.339 1.00 13.12 177 GLU A C 1
ATOM 778 O O . GLU A 1 102 ? 10.402 -34.533 7.972 1.00 12.94 177 GLU A O 1
ATOM 784 N N . LEU A 1 103 ? 9.430 -33.279 9.576 1.00 12.18 178 LEU A N 1
ATOM 785 C CA . LEU A 1 103 ? 9.412 -34.396 10.539 1.00 12.96 178 LEU A CA 1
ATOM 786 C C . LEU A 1 103 ? 8.592 -35.570 10.072 1.00 13.57 178 LEU A C 1
ATOM 787 O O . LEU A 1 103 ? 8.959 -36.673 10.369 1.00 13.82 178 LEU A O 1
ATOM 792 N N . TYR A 1 104 ? 7.486 -35.382 9.414 1.00 13.60 179 TYR A N 1
ATOM 793 C CA . TYR A 1 104 ? 6.635 -36.471 9.014 1.00 13.48 179 TYR A CA 1
ATOM 794 C C . TYR A 1 104 ? 7.356 -37.423 8.035 1.00 13.91 179 TYR A C 1
ATOM 795 O O . TYR A 1 104 ? 7.149 -38.616 8.138 1.00 15.58 179 TYR A O 1
ATOM 804 N N . LYS A 1 105 ? 8.200 -36.816 7.181 1.00 15.73 180 LYS A N 1
ATOM 805 C CA . LYS A 1 105 ? 8.941 -37.620 6.211 1.00 15.96 180 LYS A CA 1
ATOM 806 C C . LYS A 1 105 ? 9.925 -38.497 6.941 1.00 15.66 180 LYS A C 1
ATOM 807 O O . LYS A 1 105 ? 10.132 -39.634 6.602 1.00 16.48 180 LYS A O 1
ATOM 813 N N . GLU A 1 106 ? 10.575 -37.973 7.976 1.00 13.94 181 GLU A N 1
ATOM 814 C CA . GLU A 1 106 ? 11.471 -38.738 8.763 1.00 15.37 181 GLU A CA 1
ATOM 815 C C . GLU A 1 106 ? 10.830 -39.884 9.526 1.00 13.65 181 GLU A C 1
ATOM 816 O O . GLU A 1 106 ? 11.291 -41.031 9.600 1.00 14.91 181 GLU A O 1
ATOM 822 N N . LEU A 1 107 ? 9.653 -39.654 10.146 1.00 13.35 182 LEU A N 1
ATOM 823 C CA . LEU A 1 107 ? 8.873 -40.725 10.808 1.00 12.96 182 LEU A CA 1
ATOM 824 C C . LEU A 1 107 ? 8.440 -41.799 9.815 1.00 14.74 182 LEU A C 1
ATOM 825 O O . LEU A 1 107 ? 8.568 -42.943 10.154 1.00 15.14 182 LEU A O 1
ATOM 830 N N . GLN A 1 108 ? 8.034 -41.397 8.634 1.00 14.49 183 GLN A N 1
ATOM 831 C CA . GLN A 1 108 ? 7.588 -42.366 7.621 1.00 15.52 183 GLN A CA 1
ATOM 832 C C . GLN A 1 108 ? 8.766 -43.158 7.151 1.00 16.97 183 GLN A C 1
ATOM 833 O O . GLN A 1 108 ? 8.671 -44.376 7.009 1.00 16.75 183 GLN A O 1
ATOM 839 N N . LYS A 1 109 ? 9.920 -42.546 7.004 1.00 15.84 184 LYS A N 1
ATOM 840 C CA . LYS A 1 109 ? 11.106 -43.310 6.572 1.00 17.81 184 LYS A CA 1
ATOM 841 C C . LYS A 1 109 ? 11.577 -44.325 7.593 1.00 19.01 184 LYS A C 1
ATOM 842 O O . LYS A 1 109 ? 12.039 -45.452 7.255 1.00 23.78 184 LYS A O 1
ATOM 848 N N . HIS A 1 110 ? 11.523 -43.954 8.864 1.00 17.11 185 HIS A N 1
ATOM 849 C CA . HIS A 1 110 ? 12.007 -44.828 9.949 1.00 17.97 185 HIS A CA 1
ATOM 850 C C . HIS A 1 110 ? 10.966 -45.733 10.493 1.00 16.72 185 HIS A C 1
ATOM 851 O O . HIS A 1 110 ? 11.302 -46.742 11.162 1.00 18.74 185 HIS A O 1
ATOM 858 N N . GLY A 1 111 ? 9.710 -45.488 10.234 1.00 15.08 186 GLY A N 1
ATOM 859 C CA . GLY A 1 111 ? 8.602 -46.228 10.801 1.00 16.51 186 GLY A CA 1
ATOM 860 C C . GLY A 1 111 ? 8.223 -45.730 12.209 1.00 16.36 186 GLY A C 1
ATOM 861 O O . GLY A 1 111 ? 7.091 -45.303 12.435 1.00 15.85 186 GLY A O 1
ATOM 862 N N . ARG A 1 112 ? 9.175 -45.847 13.100 1.00 16.12 187 ARG A N 1
ATOM 863 C CA . ARG A 1 112 ? 8.991 -45.326 14.454 1.00 17.05 187 ARG A CA 1
ATOM 864 C C . ARG A 1 112 ? 10.336 -44.789 14.953 1.00 16.01 187 ARG A C 1
ATOM 865 O O . ARG A 1 112 ? 11.403 -45.157 14.463 1.00 17.81 187 ARG A O 1
ATOM 873 N N . PHE A 1 113 ? 10.275 -43.841 15.875 1.00 13.64 188 PHE A N 1
ATOM 874 C CA . PHE A 1 113 ? 11.442 -43.294 16.507 1.00 14.23 188 PHE A CA 1
ATOM 875 C C . PHE A 1 113 ? 11.784 -44.040 17.776 1.00 13.96 188 PHE A C 1
ATOM 876 O O . PHE A 1 113 ? 10.936 -44.515 18.483 1.00 15.04 188 PHE A O 1
ATOM 884 N N . ASP A 1 114 ? 13.079 -44.074 18.069 1.00 14.21 189 ASP A N 1
ATOM 885 C CA . ASP A 1 114 ? 13.493 -44.614 19.340 1.00 14.10 189 ASP A CA 1
ATOM 886 C C . ASP A 1 114 ? 13.224 -43.757 20.518 1.00 14.63 189 ASP A C 1
ATOM 887 O O . ASP A 1 114 ? 12.733 -42.628 20.346 1.00 12.74 189 ASP A O 1
ATOM 892 N N . GLU A 1 115 ? 13.429 -44.229 21.707 1.00 12.97 190 GLU A N 1
ATOM 893 C CA . GLU A 1 115 ? 13.111 -43.458 22.887 1.00 14.94 190 GLU A CA 1
ATOM 894 C C . GLU A 1 115 ? 13.937 -42.204 23.003 1.00 13.61 190 GLU A C 1
ATOM 895 O O . GLU A 1 115 ? 13.408 -41.175 23.427 1.00 12.74 190 GLU A O 1
ATOM 901 N N . GLN A 1 116 ? 15.246 -42.227 22.687 1.00 14.38 191 GLN A N 1
ATOM 902 C CA . GLN A 1 116 ? 15.985 -40.947 22.761 1.00 14.08 191 GLN A CA 1
ATOM 903 C C . GLN A 1 116 ? 15.460 -39.874 21.806 1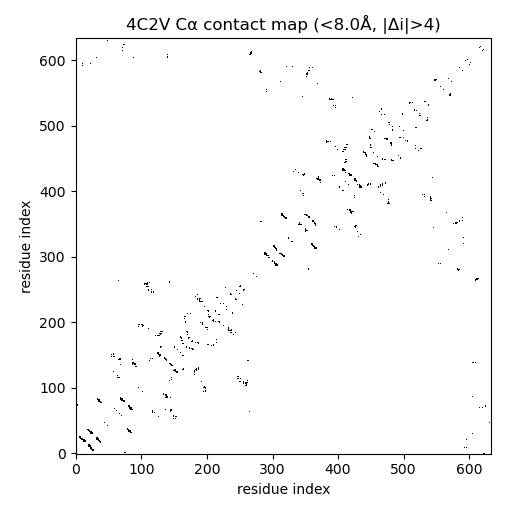.00 11.66 191 GLN A C 1
ATOM 904 O O . GLN A 1 116 ? 15.224 -38.730 22.256 1.00 12.20 191 GLN A O 1
ATOM 910 N N . ARG A 1 117 ? 15.179 -40.265 20.559 1.00 12.67 192 ARG A N 1
ATOM 911 C CA . ARG A 1 117 ? 14.753 -39.290 19.624 1.00 11.10 192 ARG A CA 1
ATOM 912 C C . ARG A 1 117 ? 13.354 -38.744 20.039 1.00 12.37 192 ARG A C 1
ATOM 913 O O . ARG A 1 117 ? 13.057 -37.511 19.995 1.00 11.36 192 ARG A O 1
ATOM 921 N N . SER A 1 118 ? 12.474 -39.593 20.471 1.00 11.09 193 SER A N 1
ATOM 922 C CA . SER A 1 118 ? 11.106 -39.286 20.905 1.00 10.33 193 SER A CA 1
ATOM 923 C C . SER A 1 118 ? 11.185 -38.358 22.114 1.00 11.50 193 SER A C 1
ATOM 924 O O . SER A 1 118 ? 10.464 -37.337 22.184 1.00 9.94 193 SER A O 1
ATOM 927 N N . ALA A 1 119 ? 11.960 -38.716 23.111 1.00 10.95 194 ALA A N 1
ATOM 928 C CA . ALA A 1 119 ? 12.015 -37.909 24.369 1.00 9.63 194 ALA A CA 1
ATOM 929 C C . ALA A 1 119 ? 12.554 -36.537 24.115 1.00 9.11 194 ALA A C 1
ATOM 930 O O . ALA A 1 119 ? 12.144 -35.522 24.698 1.00 10.40 194 ALA A O 1
ATOM 932 N N . THR A 1 120 ? 13.567 -36.519 23.246 1.00 9.96 195 THR A N 1
ATOM 933 C CA . THR A 1 120 ? 14.110 -35.237 22.824 1.00 10.51 195 THR A CA 1
ATOM 934 C C . THR A 1 120 ? 13.097 -34.312 22.218 1.00 10.59 195 THR A C 1
ATOM 935 O O . THR A 1 120 ? 12.947 -33.115 22.558 1.00 10.36 195 THR A O 1
ATOM 939 N N . PHE A 1 121 ? 12.399 -34.830 21.239 1.00 10.00 196 PHE A N 1
ATOM 940 C CA . PHE A 1 121 ? 11.339 -34.106 20.603 1.00 8.90 196 PHE A CA 1
ATOM 941 C C . PHE A 1 121 ? 10.262 -33.663 21.601 1.00 9.14 196 PHE A C 1
ATOM 942 O O . PHE A 1 121 ? 9.748 -32.500 21.564 1.00 9.83 196 PHE A O 1
ATOM 950 N N . MET A 1 122 ? 9.883 -34.490 22.594 1.00 9.42 197 MET A N 1
ATOM 951 C CA . MET A 1 122 ? 8.929 -34.125 23.589 1.00 8.72 197 MET A CA 1
ATOM 952 C C . MET A 1 122 ? 9.367 -32.985 24.464 1.00 8.67 197 MET A C 1
ATOM 953 O O . MET A 1 122 ? 8.557 -32.103 24.826 1.00 9.82 197 MET A O 1
ATOM 958 N N . GLU A 1 123 ? 10.643 -32.971 24.860 1.00 8.89 198 GLU A N 1
ATOM 959 C CA . GLU A 1 123 ? 11.151 -31.888 25.689 1.00 10.46 198 GLU A CA 1
ATOM 960 C C . GLU A 1 123 ? 11.061 -30.565 24.869 1.00 9.02 198 GLU A C 1
ATOM 961 O O . GLU A 1 123 ? 10.584 -29.542 25.411 1.00 9.43 198 GLU A O 1
ATOM 967 N N . GLU A 1 124 ? 11.476 -30.595 23.620 1.00 8.52 199 GLU A N 1
ATOM 968 C CA . GLU A 1 124 ? 11.431 -29.464 22.744 1.00 9.04 199 GLU A CA 1
ATOM 969 C C . GLU A 1 124 ? 9.973 -28.954 22.543 1.00 9.47 199 GLU A C 1
ATOM 970 O O . GLU A 1 124 ? 9.716 -27.726 22.658 1.00 9.67 199 GLU A O 1
ATOM 976 N N . LEU A 1 125 ? 9.089 -29.865 22.237 1.00 9.61 200 LEU A N 1
ATOM 977 C CA . LEU A 1 125 ? 7.669 -29.570 22.066 1.00 8.62 200 LEU A CA 1
ATOM 978 C C . LEU A 1 125 ? 7.125 -28.916 23.310 1.00 9.81 200 LEU A C 1
ATOM 979 O O . LEU A 1 125 ? 6.428 -27.870 23.248 1.00 9.53 200 LEU A O 1
ATOM 984 N N . ALA A 1 126 ? 7.321 -29.543 24.490 1.00 9.48 201 ALA A N 1
ATOM 985 C CA . ALA A 1 126 ? 6.779 -29.015 25.695 1.00 10.01 201 ALA A CA 1
ATOM 986 C C . ALA A 1 126 ? 7.284 -27.635 26.041 1.00 10.55 201 ALA A C 1
ATOM 987 O O . ALA A 1 126 ? 6.521 -26.756 26.449 1.00 10.53 201 ALA A O 1
ATOM 989 N N . ASP A 1 127 ? 8.561 -27.374 25.752 1.00 9.71 202 ASP A N 1
ATOM 990 C CA . ASP A 1 127 ? 9.202 -26.027 25.984 1.00 10.75 202 ASP A CA 1
ATOM 991 C C . ASP A 1 127 ? 8.557 -25.000 25.028 1.00 9.44 202 ASP A C 1
ATOM 992 O O . ASP A 1 127 ? 8.085 -23.963 25.510 1.00 10.92 202 ASP A O 1
ATOM 997 N N . ALA A 1 128 ? 8.411 -25.326 23.768 1.00 10.12 203 ALA A N 1
ATOM 998 C CA . ALA A 1 128 ? 7.769 -24.459 22.826 1.00 9.09 203 ALA A CA 1
ATOM 999 C C . ALA A 1 128 ? 6.313 -24.163 23.162 1.00 10.40 203 ALA A C 1
ATOM 1000 O O . ALA A 1 128 ? 5.816 -22.999 23.096 1.00 10.86 203 ALA A O 1
ATOM 1002 N N . LEU A 1 129 ? 5.569 -25.171 23.522 1.00 10.65 204 LEU A N 1
ATOM 1003 C CA . LEU A 1 129 ? 4.205 -25.029 23.866 1.00 10.67 204 LEU A CA 1
ATOM 1004 C C . LEU A 1 129 ? 4.044 -24.221 25.157 1.00 11.43 204 LEU A C 1
ATOM 1005 O O . LEU A 1 129 ? 3.134 -23.411 25.287 1.00 12.29 204 LEU A O 1
ATOM 1010 N N . HIS A 1 130 ? 4.930 -24.422 26.109 1.00 11.52 205 HIS A N 1
ATOM 1011 C CA . HIS A 1 130 ? 4.857 -23.660 27.382 1.00 13.17 205 HIS A CA 1
ATOM 1012 C C . HIS A 1 130 ? 5.093 -22.157 27.043 1.00 12.63 205 HIS A C 1
ATOM 1013 O O . HIS A 1 130 ? 4.389 -21.319 27.616 1.00 13.33 205 HIS A O 1
ATOM 1020 N N . TYR A 1 131 ? 6.035 -21.865 26.159 1.00 10.97 206 TYR A N 1
ATOM 1021 C CA . TYR A 1 131 ? 6.312 -20.479 25.651 1.00 12.11 206 TYR A CA 1
ATOM 1022 C C . TYR A 1 131 ? 4.991 -19.893 25.086 1.00 12.10 206 TYR A C 1
ATOM 1023 O O . TYR A 1 131 ? 4.531 -18.736 25.346 1.00 11.63 206 TYR A O 1
ATOM 1032 N N . CYS A 1 132 ? 4.314 -20.704 24.268 1.00 11.86 207 CYS A N 1
ATOM 1033 C CA . CYS A 1 132 ? 3.039 -20.281 23.730 1.00 11.71 207 CYS A CA 1
ATOM 1034 C C . CYS A 1 132 ? 1.983 -20.017 24.784 1.00 10.99 207 CYS A C 1
ATOM 1035 O O . CYS A 1 132 ? 1.297 -18.941 24.748 1.00 11.75 207 CYS A O 1
ATOM 1038 N N . HIS A 1 133 ? 1.786 -20.928 25.711 1.00 10.64 208 HIS A N 1
ATOM 1039 C CA . HIS A 1 133 ? 0.771 -20.835 26.710 1.00 11.14 208 HIS A CA 1
ATOM 1040 C C . HIS A 1 133 ? 1.014 -19.669 27.654 1.00 12.63 208 HIS A C 1
ATOM 1041 O O . HIS A 1 133 ? -0.006 -19.127 28.147 1.00 15.32 208 HIS A O 1
ATOM 1048 N N . GLU A 1 134 ? 2.284 -19.393 27.925 1.00 13.49 209 GLU A N 1
ATOM 1049 C CA . GLU A 1 134 ? 2.574 -18.190 28.798 1.00 15.59 209 GLU A CA 1
ATOM 1050 C C . GLU A 1 134 ? 2.075 -16.928 28.189 1.00 17.68 209 GLU A C 1
ATOM 1051 O O . GLU A 1 134 ? 2.019 -15.938 28.915 1.00 17.87 209 GLU A O 1
ATOM 1057 N N . ARG A 1 135 ? 1.825 -16.923 26.885 1.00 14.36 210 ARG A N 1
ATOM 1058 C CA . ARG A 1 135 ? 1.348 -15.792 26.082 1.00 14.57 210 ARG A CA 1
ATOM 1059 C C . ARG A 1 135 ? -0.096 -15.985 25.659 1.00 14.91 210 ARG A C 1
ATOM 1060 O O . ARG A 1 135 ? -0.619 -15.186 24.863 1.00 17.19 210 ARG A O 1
ATOM 1068 N N . LYS A 1 136 ? -0.756 -16.973 26.225 1.00 15.32 211 LYS A N 1
ATOM 1069 C CA . LYS A 1 136 ? -2.172 -17.251 25.958 1.00 15.29 211 LYS A CA 1
ATOM 1070 C C . LYS A 1 136 ? -2.429 -17.608 24.484 1.00 14.50 211 LYS A C 1
ATOM 1071 O O . LYS A 1 136 ? -3.526 -17.461 23.959 1.00 16.85 211 LYS A O 1
ATOM 1077 N N . VAL A 1 137 ? -1.443 -18.181 23.814 1.00 12.74 212 VAL A N 1
ATOM 1078 C CA . VAL A 1 137 ? -1.579 -18.779 22.474 1.00 11.86 212 VAL A CA 1
ATOM 1079 C C . VAL A 1 137 ? -1.810 -20.272 22.612 1.00 13.04 212 VAL A C 1
ATOM 1080 O O . VAL A 1 137 ? -1.019 -20.980 23.262 1.00 13.08 212 VAL A O 1
ATOM 1084 N N . ILE A 1 138 ? -2.868 -20.766 21.997 1.00 11.47 213 ILE A N 1
ATOM 1085 C CA . ILE A 1 138 ? -3.145 -22.206 21.917 1.00 11.52 213 ILE A CA 1
ATOM 1086 C C . ILE A 1 138 ? -2.814 -22.581 20.479 1.00 11.58 213 ILE A C 1
ATOM 1087 O O . ILE A 1 138 ? -3.263 -21.972 19.516 1.00 12.05 213 ILE A O 1
ATOM 1092 N N . HIS A 1 139 ? -2.113 -23.710 20.295 1.00 10.87 214 HIS A N 1
ATOM 1093 C CA . HIS A 1 139 ? -1.710 -24.185 19.025 1.00 10.89 214 HIS A CA 1
ATOM 1094 C C . HIS A 1 139 ? -2.809 -24.873 18.230 1.00 10.63 214 HIS A C 1
ATOM 1095 O O . HIS A 1 139 ? -3.114 -24.563 17.075 1.00 11.34 214 HIS A O 1
ATOM 1102 N N . ARG A 1 140 ? -3.362 -25.928 18.819 1.00 10.51 215 ARG A N 1
ATOM 1103 C CA . ARG A 1 140 ? -4.564 -26.627 18.364 1.00 11.59 215 ARG A CA 1
ATOM 1104 C C . ARG A 1 140 ? -4.374 -27.567 17.217 1.00 13.56 215 ARG A C 1
ATOM 1105 O O . ARG A 1 140 ? -5.391 -28.134 16.749 1.00 16.24 215 ARG A O 1
ATOM 1113 N N . ASP A 1 141 ? -3.197 -27.797 16.716 1.00 11.51 216 ASP A N 1
ATOM 1114 C CA . ASP A 1 141 ? -3.032 -28.788 15.642 1.00 13.69 216 ASP A CA 1
ATOM 1115 C C . ASP A 1 141 ? -1.630 -29.346 15.672 1.00 11.41 216 ASP A C 1
ATOM 1116 O O . ASP A 1 141 ? -0.968 -29.532 14.673 1.00 13.50 216 ASP A O 1
ATOM 1121 N N . ILE A 1 142 ? -1.185 -29.724 16.863 1.00 12.24 217 ILE A N 1
ATOM 1122 C CA . ILE A 1 142 ? 0.063 -30.428 16.941 1.00 11.65 217 ILE A CA 1
ATOM 1123 C C . ILE A 1 142 ? -0.051 -31.835 16.362 1.00 12.68 217 ILE A C 1
ATOM 1124 O O . ILE A 1 142 ? -0.939 -32.587 16.734 1.00 12.85 217 ILE A O 1
ATOM 1129 N N . LYS A 1 143 ? 0.845 -32.121 15.437 1.00 11.09 218 LYS A N 1
ATOM 1130 C CA . LYS A 1 143 ? 0.938 -33.440 14.718 1.00 10.66 218 LYS A CA 1
ATOM 1131 C C . LYS A 1 143 ? 2.292 -33.427 13.975 1.00 10.58 218 LYS A C 1
ATOM 1132 O O . LYS A 1 143 ? 2.807 -32.330 13.676 1.00 11.84 218 LYS A O 1
ATOM 1138 N N . PRO A 1 144 ? 2.782 -34.564 13.535 1.00 10.97 219 PRO A N 1
ATOM 1139 C CA . PRO A 1 144 ? 4.080 -34.583 12.863 1.00 11.25 219 PRO A CA 1
ATOM 1140 C C . PRO A 1 144 ? 4.189 -33.667 11.662 1.00 12.81 219 PRO A C 1
ATOM 1141 O O . PRO A 1 144 ? 5.206 -33.022 11.463 1.00 13.26 219 PRO A O 1
ATOM 1145 N N . GLU A 1 145 ? 3.116 -33.604 10.861 1.00 12.51 220 GLU A N 1
ATOM 1146 C CA . GLU A 1 145 ? 3.112 -32.835 9.648 1.00 14.12 220 GLU A CA 1
ATOM 1147 C C . GLU A 1 145 ? 3.268 -31.377 9.838 1.00 13.65 220 GLU A C 1
ATOM 1148 O O . GLU A 1 145 ? 3.606 -30.615 8.864 1.00 15.63 220 GLU A O 1
ATOM 1154 N N . ASN A 1 146 ? 3.088 -30.870 11.047 1.00 10.67 221 ASN A N 1
ATOM 1155 C CA . ASN A 1 146 ? 3.214 -29.436 11.376 1.00 11.15 221 ASN A CA 1
ATOM 1156 C C . ASN A 1 146 ? 4.552 -29.073 12.017 1.00 11.48 221 ASN A C 1
ATOM 1157 O O . ASN A 1 146 ? 4.726 -27.915 12.468 1.00 12.70 221 ASN A O 1
ATOM 1162 N N . LEU A 1 147 ? 5.484 -30.030 11.991 1.00 10.51 222 LEU A N 1
ATOM 1163 C CA . LEU A 1 147 ? 6.796 -29.934 12.612 1.00 10.56 222 LEU A CA 1
ATOM 1164 C C . LEU A 1 147 ? 7.896 -30.109 11.551 1.00 10.94 222 LEU A C 1
ATOM 1165 O O . LEU A 1 147 ? 7.834 -31.001 10.717 1.00 11.88 222 LEU A O 1
ATOM 1170 N N . LEU A 1 148 ? 8.947 -29.292 11.708 1.00 11.39 223 LEU A N 1
ATOM 1171 C CA . LEU A 1 148 ? 10.164 -29.317 10.897 1.00 10.43 223 LEU A CA 1
ATOM 1172 C C . LEU A 1 148 ? 11.328 -29.603 11.821 1.00 10.68 223 LEU A C 1
ATOM 1173 O O . LEU A 1 148 ? 11.201 -29.628 13.020 1.00 11.19 223 LEU A O 1
ATOM 1178 N N . MET A 1 149 ? 12.476 -29.836 11.215 1.00 11.36 224 MET A N 1
ATOM 1179 C CA . MET A 1 149 ? 13.721 -30.180 11.935 1.00 11.25 224 MET A CA 1
ATOM 1180 C C . MET A 1 149 ? 14.868 -29.255 11.520 1.00 11.97 224 MET A C 1
ATOM 1181 O O . MET A 1 149 ? 15.139 -29.080 10.349 1.00 10.81 224 MET A O 1
ATOM 1186 N N . GLY A 1 150 ? 15.574 -28.748 12.543 1.00 12.40 225 GLY A N 1
ATOM 1187 C CA . GLY A 1 150 ? 16.729 -27.915 12.376 1.00 12.97 225 GLY A CA 1
ATOM 1188 C C . GLY A 1 150 ? 18.001 -28.681 12.022 1.00 12.26 225 GLY A C 1
ATOM 1189 O O . GLY A 1 150 ? 18.018 -29.903 11.786 1.00 13.08 225 GLY A O 1
ATOM 1190 N N . TYR A 1 151 ? 19.052 -27.909 11.922 1.00 12.79 226 TYR A N 1
ATOM 1191 C CA . TYR A 1 151 ? 20.374 -28.460 11.519 1.00 13.61 226 TYR A CA 1
ATOM 1192 C C . TYR A 1 151 ? 20.873 -29.611 12.386 1.00 14.39 226 TYR A C 1
ATOM 1193 O O . TYR A 1 151 ? 21.454 -30.586 11.824 1.00 15.38 226 TYR A O 1
ATOM 1202 N N . LYS A 1 152 ? 20.603 -29.536 13.666 1.00 15.20 227 LYS A N 1
ATOM 1203 C CA . LYS A 1 152 ? 20.991 -30.614 14.565 1.00 16.02 227 LYS A CA 1
ATOM 1204 C C . LYS A 1 152 ? 19.756 -31.516 14.902 1.00 15.40 227 LYS A C 1
ATOM 1205 O O . LYS A 1 152 ? 19.678 -32.250 15.900 1.00 18.21 227 LYS A O 1
ATOM 1211 N N . GLY A 1 153 ? 18.733 -31.482 14.077 1.00 13.80 228 GLY A N 1
ATOM 1212 C CA . GLY A 1 153 ? 17.533 -32.305 14.280 1.00 14.09 228 GLY A CA 1
ATOM 1213 C C . GLY A 1 153 ? 16.493 -31.663 15.216 1.00 12.86 228 GLY A C 1
ATOM 1214 O O . GLY A 1 153 ? 15.547 -32.341 15.596 1.00 13.53 228 GLY A O 1
ATOM 1215 N N . GLU A 1 154 ? 16.724 -30.469 15.706 1.00 12.73 229 GLU A N 1
ATOM 1216 C CA . GLU A 1 154 ? 15.815 -29.856 16.655 1.00 14.04 229 GLU A CA 1
ATOM 1217 C C . GLU A 1 154 ? 14.436 -29.673 16.131 1.00 13.71 229 GLU A C 1
ATOM 1218 O O . GLU A 1 154 ? 14.241 -29.173 15.022 1.00 13.54 229 GLU A O 1
ATOM 1224 N N . LEU A 1 155 ? 13.424 -29.964 16.947 1.00 12.73 230 LEU A N 1
ATOM 1225 C CA . LEU A 1 155 ? 12.009 -29.711 16.560 1.00 11.77 230 LEU A CA 1
ATOM 1226 C C . LEU A 1 155 ? 11.770 -28.246 16.351 1.00 13.17 230 LEU A C 1
ATOM 1227 O O . LEU A 1 155 ? 12.218 -27.438 17.114 1.00 11.35 230 LEU A O 1
ATOM 1232 N N . LYS A 1 156 ? 10.981 -27.922 15.309 1.00 11.86 231 LYS A N 1
ATOM 1233 C CA . LYS A 1 156 ? 10.480 -26.604 15.036 1.00 12.05 231 LYS A CA 1
ATOM 1234 C C . LYS A 1 156 ? 9.005 -26.638 14.743 1.00 12.40 231 LYS A C 1
ATOM 1235 O O . LYS A 1 156 ? 8.563 -27.310 13.754 1.00 12.95 231 LYS A O 1
ATOM 1241 N N . ILE A 1 157 ? 8.238 -26.025 15.605 1.00 10.54 232 ILE A N 1
ATOM 1242 C CA . ILE A 1 157 ? 6.792 -25.909 15.334 1.00 10.58 232 ILE A CA 1
ATOM 1243 C C . ILE A 1 157 ? 6.695 -24.952 14.109 1.00 11.13 232 ILE A C 1
ATOM 1244 O O . ILE A 1 157 ? 7.097 -23.766 14.218 1.00 13.07 232 ILE A O 1
ATOM 1249 N N . ALA A 1 158 ? 6.104 -25.411 13.001 1.00 13.11 233 ALA A N 1
ATOM 1250 C CA . ALA A 1 158 ? 6.183 -24.638 11.755 1.00 15.12 233 ALA A CA 1
ATOM 1251 C C . ALA A 1 158 ? 4.924 -23.980 11.336 1.00 18.13 233 ALA A C 1
ATOM 1252 O O . ALA A 1 158 ? 5.030 -22.877 10.778 1.00 23.68 233 ALA A O 1
ATOM 1254 N N . ASP A 1 159 ? 3.787 -24.616 11.580 1.00 16.91 234 ASP A N 1
ATOM 1255 C CA . ASP A 1 159 ? 2.459 -24.254 11.027 1.00 20.50 234 ASP A CA 1
ATOM 1256 C C . ASP A 1 159 ? 1.541 -23.811 12.169 1.00 19.83 234 ASP A C 1
ATOM 1257 O O . ASP A 1 159 ? 1.421 -24.615 13.149 1.00 21.70 234 ASP A O 1
ATOM 1262 N N . PHE A 1 160 ? 0.949 -22.611 12.122 1.00 15.70 235 PHE A N 1
ATOM 1263 C CA . PHE A 1 160 ? 0.020 -22.091 13.137 1.00 15.25 235 PHE A CA 1
ATOM 1264 C C . PHE A 1 160 ? -1.414 -21.824 12.566 1.00 13.28 235 PHE A C 1
ATOM 1265 O O . PHE A 1 160 ? -2.103 -21.026 13.076 1.00 14.73 235 PHE A O 1
ATOM 1273 N N . GLY A 1 161 ? -1.790 -22.691 11.641 1.00 14.35 236 GLY A N 1
ATOM 1274 C CA . GLY A 1 161 ? -3.013 -22.535 10.934 1.00 14.47 236 GLY A CA 1
ATOM 1275 C C . GLY A 1 161 ? -4.290 -22.558 11.771 1.00 16.36 236 GLY A C 1
ATOM 1276 O O . GLY A 1 161 ? -5.297 -21.931 11.377 1.00 16.69 236 GLY A O 1
ATOM 1277 N N . TRP A 1 162 ? -4.325 -23.350 12.869 1.00 14.15 237 TRP A N 1
ATOM 1278 C CA . TRP A 1 162 ? -5.464 -23.404 13.739 1.00 12.70 237 TRP A CA 1
ATOM 1279 C C . TRP A 1 162 ? -5.261 -22.602 15.054 1.00 12.61 237 TRP A C 1
ATOM 1280 O O . TRP A 1 162 ? -6.097 -22.596 15.958 1.00 14.05 237 TRP A O 1
ATOM 1291 N N A SER A 1 163 ? -4.106 -21.996 15.210 0.50 11.18 238 SER A N 1
ATOM 1292 N N B SER A 1 163 ? -4.108 -21.987 15.206 0.50 11.86 238 SER A N 1
ATOM 1293 C CA A SER A 1 163 ? -3.752 -21.354 16.444 0.50 12.14 238 SER A CA 1
ATOM 1294 C CA B SER A 1 163 ? -3.729 -21.303 16.420 0.50 13.25 238 SER A CA 1
ATOM 1295 C C A SER A 1 163 ? -4.693 -20.163 16.768 0.50 12.39 238 SER A C 1
ATOM 1296 C C B SER A 1 163 ? -4.587 -20.068 16.754 0.50 13.07 238 SER A C 1
ATOM 1297 O O A SER A 1 163 ? -5.403 -19.616 15.880 0.50 15.50 238 SER A O 1
ATOM 1298 O O B SER A 1 163 ? -5.021 -19.301 15.864 0.50 15.00 238 SER A O 1
ATOM 1303 N N . VAL A 1 164 ? -4.734 -19.790 18.043 1.00 13.63 239 VAL A N 1
ATOM 1304 C CA . VAL A 1 164 ? -5.559 -18.641 18.515 1.00 13.82 239 VAL A CA 1
ATOM 1305 C C . VAL A 1 164 ? -4.899 -18.021 19.702 1.00 15.00 239 VAL A C 1
ATOM 1306 O O . VAL A 1 164 ? -4.398 -18.723 20.595 1.00 15.07 239 VAL A O 1
ATOM 1310 N N . HIS A 1 165 ? -4.993 -16.706 19.805 1.00 15.61 240 HIS A N 1
ATOM 1311 C CA . HIS A 1 165 ? -4.723 -15.983 21.039 1.00 15.69 240 HIS A CA 1
ATOM 1312 C C . HIS A 1 165 ? -6.004 -15.955 21.853 1.00 17.53 240 HIS A C 1
ATOM 1313 O O . HIS A 1 165 ? -7.000 -15.379 21.366 1.00 20.22 240 HIS A O 1
ATOM 1320 N N . ALA A 1 166 ? -5.994 -16.590 23.032 1.00 17.54 241 ALA A N 1
ATOM 1321 C CA . ALA A 1 166 ? -7.195 -16.751 23.859 1.00 18.66 241 ALA A CA 1
ATOM 1322 C C . ALA A 1 166 ? -6.966 -16.309 25.283 1.00 19.01 241 ALA A C 1
ATOM 1323 O O . ALA A 1 166 ? -6.747 -17.101 26.128 1.00 21.25 241 ALA A O 1
ATOM 1325 N N . PRO A 1 167 ? -6.952 -14.980 25.501 1.00 24.19 242 PRO A N 1
ATOM 1326 C CA . PRO A 1 167 ? -6.576 -14.504 26.823 1.00 25.35 242 PRO A CA 1
ATOM 1327 C C . PRO A 1 167 ? -7.630 -14.725 27.913 1.00 26.33 242 PRO A C 1
ATOM 1328 O O . PRO A 1 167 ? -7.271 -14.975 29.086 1.00 27.89 242 PRO A O 1
ATOM 1332 N N . SER A 1 168 ? -8.885 -14.855 27.519 1.00 29.26 243 SER A N 1
ATOM 1333 C CA . SER A 1 168 ? -9.903 -14.986 28.600 1.00 36.04 243 SER A CA 1
ATOM 1334 C C . SER A 1 168 ? -10.970 -16.004 28.373 1.00 33.75 243 SER A C 1
ATOM 1335 O O . SER A 1 168 ? -11.378 -16.733 29.302 1.00 38.24 243 SER A O 1
ATOM 1338 N N . LEU A 1 169 ? -11.428 -16.078 27.153 1.00 31.89 244 LEU A N 1
ATOM 1339 C CA . LEU A 1 169 ? -12.601 -16.864 26.843 1.00 31.17 244 LEU A CA 1
ATOM 1340 C C . LEU A 1 169 ? -12.262 -18.322 26.474 1.00 25.65 244 LEU A C 1
ATOM 1341 O O . LEU A 1 169 ? -11.248 -18.611 25.798 1.00 27.67 244 LEU A O 1
ATOM 1346 N N . ARG A 1 170 ? -13.130 -19.227 26.889 1.00 23.36 245 ARG A N 1
ATOM 1347 C CA . ARG A 1 170 ? -13.010 -20.581 26.387 1.00 21.62 245 ARG A CA 1
ATOM 1348 C C . ARG A 1 170 ? -13.394 -20.566 24.931 1.00 22.60 245 ARG A C 1
ATOM 1349 O O . ARG A 1 170 ? -14.137 -19.626 24.440 1.00 22.27 245 ARG A O 1
ATOM 1357 N N . ARG A 1 171 ? -12.966 -21.569 24.164 1.00 17.53 246 ARG A N 1
ATOM 1358 C CA . ARG A 1 171 ? -13.240 -21.659 22.727 1.00 16.64 246 ARG A CA 1
ATOM 1359 C C . ARG A 1 171 ? -14.219 -22.746 22.380 1.00 15.90 246 ARG A C 1
ATOM 1360 O O . ARG A 1 171 ? -14.391 -23.698 23.151 1.00 15.12 246 ARG A O 1
ATOM 1368 N N . ARG A 1 172 ? -14.890 -22.626 21.207 1.00 15.49 247 ARG A N 1
ATOM 1369 C CA . ARG A 1 172 ? -15.834 -23.679 20.725 1.00 17.44 247 ARG A CA 1
ATOM 1370 C C . ARG A 1 172 ? -15.456 -24.259 19.406 1.00 16.67 247 ARG A C 1
ATOM 1371 O O . ARG A 1 172 ? -16.063 -25.236 18.985 1.00 18.21 247 ARG A O 1
ATOM 1390 N N . MET A 1 174 ? -14.276 -26.518 16.470 1.00 17.91 249 MET A N 1
ATOM 1391 C CA . MET A 1 174 ? -13.792 -27.810 16.246 1.00 21.04 249 MET A CA 1
ATOM 1392 C C . MET A 1 174 ? -12.623 -27.654 15.300 1.00 21.77 249 MET A C 1
ATOM 1393 O O . MET A 1 174 ? -12.725 -27.117 14.188 1.00 22.68 249 MET A O 1
ATOM 1398 N N . CYS A 1 175 ? -11.443 -28.056 15.722 1.00 16.74 250 CYS A N 1
ATOM 1399 C CA . CYS A 1 175 ? -10.352 -27.897 14.842 1.00 20.18 250 CYS A CA 1
ATOM 1400 C C . CYS A 1 175 ? -9.252 -28.892 15.121 1.00 18.93 250 CYS A C 1
ATOM 1401 O O . CYS A 1 175 ? -9.236 -29.520 16.202 1.00 23.56 250 CYS A O 1
ATOM 1404 N N . GLY A 1 176 ? -8.387 -29.039 14.150 1.00 19.86 251 GLY A N 1
ATOM 1405 C CA . GLY A 1 176 ? -7.277 -29.995 14.292 1.00 19.97 251 GLY A CA 1
ATOM 1406 C C . GLY A 1 176 ? -7.443 -31.097 13.310 1.00 17.37 251 GLY A C 1
ATOM 1407 O O . GLY A 1 176 ? -7.875 -30.888 12.201 1.00 22.40 251 GLY A O 1
ATOM 1408 N N . THR A 1 177 ? -7.030 -32.302 13.705 1.00 15.60 252 THR A N 1
ATOM 1409 C CA . THR A 1 177 ? -6.842 -33.375 12.802 1.00 15.75 252 THR A CA 1
ATOM 1410 C C . THR A 1 177 ? -7.484 -34.592 13.504 1.00 13.94 252 THR A C 1
ATOM 1411 O O . THR A 1 177 ? -7.227 -34.831 14.668 1.00 13.86 252 THR A O 1
ATOM 1415 N N . LEU A 1 178 ? -8.315 -35.422 12.796 1.00 16.02 253 LEU A N 1
ATOM 1416 C CA . LEU A 1 178 ? -9.083 -36.547 13.318 1.00 16.85 253 LEU A CA 1
ATOM 1417 C C . LEU A 1 178 ? -8.411 -37.346 14.385 1.00 13.00 253 LEU A C 1
ATOM 1418 O O . LEU A 1 178 ? -8.918 -37.468 15.518 1.00 13.57 253 LEU A O 1
ATOM 1423 N N . ASP A 1 179 ? -7.215 -37.865 14.113 1.00 12.65 254 ASP A N 1
ATOM 1424 C CA . ASP A 1 179 ? -6.624 -38.766 15.093 1.00 11.42 254 ASP A CA 1
ATOM 1425 C C . ASP A 1 179 ? -6.122 -38.101 16.416 1.00 11.74 254 ASP A C 1
ATOM 1426 O O . ASP A 1 179 ? -5.865 -38.804 17.394 1.00 12.76 254 ASP A O 1
ATOM 1431 N N . TYR A 1 180 ? -5.987 -36.804 16.289 1.00 12.50 255 TYR A N 1
ATOM 1432 C CA . TYR A 1 180 ? -5.492 -35.919 17.364 1.00 12.58 255 TYR A CA 1
ATOM 1433 C C . TYR A 1 180 ? -6.541 -35.185 18.142 1.00 13.18 255 TYR A C 1
ATOM 1434 O O . TYR A 1 180 ? -6.201 -34.525 19.111 1.00 13.12 255 TYR A O 1
ATOM 1443 N N . LEU A 1 181 ? -7.821 -35.293 17.789 1.00 11.75 256 LEU A N 1
ATOM 1444 C CA . LEU A 1 181 ? -8.849 -34.462 18.406 1.00 11.99 256 LEU A CA 1
ATOM 1445 C C . LEU A 1 181 ? -9.022 -34.825 19.845 1.00 11.39 256 LEU A C 1
ATOM 1446 O O . LEU A 1 181 ? -9.116 -36.040 20.179 1.00 10.96 256 LEU A O 1
ATOM 1451 N N . PRO A 1 182 ? -9.091 -33.889 20.786 1.00 12.00 257 PRO A N 1
ATOM 1452 C CA . PRO A 1 182 ? -9.366 -34.214 22.132 1.00 10.64 257 PRO A CA 1
ATOM 1453 C C . PRO A 1 182 ? -10.839 -34.559 22.391 1.00 11.05 257 PRO A C 1
ATOM 1454 O O . PRO A 1 182 ? -11.681 -34.108 21.638 1.00 11.37 257 PRO A O 1
ATOM 1458 N N . PRO A 1 183 ? -11.146 -35.266 23.470 1.00 10.23 258 PRO A N 1
ATOM 1459 C CA . PRO A 1 183 ? -12.557 -35.615 23.719 1.00 10.71 258 PRO A CA 1
ATOM 1460 C C . PRO A 1 183 ? -13.465 -34.417 23.714 1.00 12.84 258 PRO A C 1
ATOM 1461 O O . PRO A 1 183 ? -14.603 -34.466 23.230 1.00 12.94 258 PRO A O 1
ATOM 1465 N N . GLU A 1 184 ? -13.018 -33.311 24.338 1.00 10.73 259 GLU A N 1
ATOM 1466 C CA . GLU A 1 184 ? -13.881 -32.178 24.546 1.00 10.88 259 GLU A CA 1
ATOM 1467 C C . GLU A 1 184 ? -14.271 -31.564 23.221 1.00 13.05 259 GLU A C 1
ATOM 1468 O O . GLU A 1 184 ? -15.395 -31.072 23.154 1.00 15.26 259 GLU A O 1
ATOM 1474 N N . MET A 1 185 ? -13.423 -31.640 22.200 1.00 13.48 260 MET A N 1
ATOM 1475 C CA . MET A 1 185 ? -13.820 -31.161 20.894 1.00 15.70 260 MET A CA 1
ATOM 1476 C C . MET A 1 185 ? -14.911 -32.005 20.296 1.00 15.81 260 MET A C 1
ATOM 1477 O O . MET A 1 185 ? -15.995 -31.478 19.839 1.00 19.79 260 MET A O 1
ATOM 1482 N N . ILE A 1 186 ? -14.701 -33.297 20.388 1.00 14.65 261 ILE A N 1
ATOM 1483 C CA . ILE A 1 186 ? -15.648 -34.227 19.793 1.00 14.55 261 ILE A CA 1
ATOM 1484 C C . ILE A 1 186 ? -17.017 -34.062 20.443 1.00 14.53 261 ILE A C 1
ATOM 1485 O O . ILE A 1 186 ? -18.078 -34.205 19.758 1.00 18.00 261 ILE A O 1
ATOM 1490 N N . GLU A 1 187 ? -17.034 -33.958 21.748 1.00 12.86 262 GLU A N 1
ATOM 1491 C CA . GLU A 1 187 ? -18.271 -33.756 22.540 1.00 13.59 262 GLU A CA 1
ATOM 1492 C C . GLU A 1 187 ? -18.966 -32.386 22.457 1.00 14.90 262 GLU A C 1
ATOM 1493 O O . GLU A 1 187 ? -19.995 -32.188 23.084 1.00 16.85 262 GLU A O 1
ATOM 1499 N N . GLY A 1 188 ? -18.386 -31.419 21.757 1.00 14.97 263 GLY A N 1
ATOM 1500 C CA . GLY A 1 188 ? -19.003 -30.129 21.608 1.00 16.32 263 GLY A CA 1
ATOM 1501 C C . GLY A 1 188 ? -18.901 -29.289 22.815 1.00 17.01 263 GLY A C 1
ATOM 1502 O O . GLY A 1 188 ? -19.664 -28.344 22.983 1.00 17.46 263 GLY A O 1
ATOM 1503 N N . LYS A 1 189 ? -17.980 -29.577 23.725 1.00 15.57 264 LYS A N 1
ATOM 1504 C CA . LYS A 1 189 ? -17.751 -28.758 24.924 1.00 15.75 264 LYS A CA 1
ATOM 1505 C C . LYS A 1 189 ? -16.896 -27.534 24.563 1.00 15.24 264 LYS A C 1
ATOM 1506 O O . LYS A 1 189 ? -16.350 -27.468 23.457 1.00 18.66 264 LYS A O 1
ATOM 1512 N N . THR A 1 190 ? -16.809 -26.565 25.449 1.00 16.07 265 THR A N 1
ATOM 1513 C CA . THR A 1 190 ? -15.811 -25.535 25.276 1.00 15.75 265 THR A CA 1
ATOM 1514 C C . THR A 1 190 ? -14.414 -26.157 25.514 1.00 15.28 265 THR A C 1
ATOM 1515 O O . THR A 1 190 ? -14.306 -27.184 26.137 1.00 18.99 265 THR A O 1
ATOM 1519 N N . HIS A 1 191 ? -13.393 -25.537 24.966 1.00 13.58 266 HIS A N 1
ATOM 1520 C CA . HIS A 1 191 ? -11.991 -26.001 25.154 1.00 12.44 266 HIS A CA 1
ATOM 1521 C C . HIS A 1 191 ? -11.087 -24.903 25.522 1.00 14.42 266 HIS A C 1
ATOM 1522 O O . HIS A 1 191 ? -11.408 -23.689 25.397 1.00 13.39 266 HIS A O 1
ATOM 1529 N N . ASP A 1 192 ? -9.885 -25.236 26.040 1.00 13.27 267 ASP A N 1
ATOM 1530 C CA . ASP A 1 192 ? -8.884 -24.235 26.440 1.00 13.42 267 ASP A CA 1
ATOM 1531 C C . ASP A 1 192 ? -7.526 -24.769 26.011 1.00 11.62 267 ASP A C 1
ATOM 1532 O O . ASP A 1 192 ? -7.382 -25.692 25.178 1.00 11.91 267 ASP A O 1
ATOM 1537 N N . GLU A 1 193 ? -6.459 -24.207 26.577 1.00 11.19 268 GLU A N 1
ATOM 1538 C CA . GLU A 1 193 ? -5.117 -24.575 26.190 1.00 11.42 268 GLU A CA 1
ATOM 1539 C C . GLU A 1 193 ? -4.782 -26.029 26.462 1.00 11.36 268 GLU A C 1
ATOM 1540 O O . GLU A 1 193 ? -3.813 -26.548 25.876 1.00 10.35 268 GLU A O 1
ATOM 1546 N N . LYS A 1 194 ? -5.555 -26.669 27.341 1.00 11.47 269 LYS A N 1
ATOM 1547 C CA . LYS A 1 194 ? -5.268 -28.036 27.647 1.00 11.19 269 LYS A CA 1
ATOM 1548 C C . LYS A 1 194 ? -5.525 -28.970 26.473 1.00 10.66 269 LYS A C 1
ATOM 1549 O O . LYS A 1 194 ? -5.048 -30.097 26.500 1.00 10.56 269 LYS A O 1
ATOM 1555 N N . VAL A 1 195 ? -6.121 -28.496 25.368 1.00 10.80 270 VAL A N 1
ATOM 1556 C CA . VAL A 1 195 ? -6.127 -29.354 24.147 1.00 9.94 270 VAL A CA 1
ATOM 1557 C C . VAL A 1 195 ? -4.733 -29.728 23.664 1.00 9.69 270 VAL A C 1
ATOM 1558 O O . VAL A 1 195 ? -4.496 -30.794 23.073 1.00 11.23 270 VAL A O 1
ATOM 1562 N N . ASP A 1 196 ? -3.749 -28.801 23.826 1.00 9.15 271 ASP A N 1
ATOM 1563 C CA . ASP A 1 196 ? -2.390 -29.020 23.379 1.00 8.91 271 ASP A CA 1
ATOM 1564 C C . ASP A 1 196 ? -1.707 -30.102 24.183 1.00 10.29 271 ASP A C 1
ATOM 1565 O O . ASP A 1 196 ? -0.771 -30.785 23.663 1.00 9.85 271 ASP A O 1
ATOM 1570 N N A LEU A 1 197 ? -2.052 -30.221 25.464 0.50 10.05 272 LEU A N 1
ATOM 1571 N N B LEU A 1 197 ? -2.063 -30.244 25.442 0.50 9.40 272 LEU A N 1
ATOM 1572 C CA A LEU A 1 197 ? -1.579 -31.349 26.309 0.50 10.02 272 LEU A CA 1
ATOM 1573 C CA B LEU A 1 197 ? -1.545 -31.359 26.231 0.50 8.98 272 LEU A CA 1
ATOM 1574 C C A LEU A 1 197 ? -1.991 -32.703 25.693 0.50 10.12 272 LEU A C 1
ATOM 1575 C C B LEU A 1 197 ? -2.014 -32.725 25.733 0.50 9.54 272 LEU A C 1
ATOM 1576 O O A LEU A 1 197 ? -1.154 -33.587 25.529 0.50 9.49 272 LEU A O 1
ATOM 1577 O O B LEU A 1 197 ? -1.270 -33.654 25.767 0.50 9.04 272 LEU A O 1
ATOM 1586 N N . TRP A 1 198 ? -3.289 -32.801 25.387 1.00 9.16 273 TRP A N 1
ATOM 1587 C CA . TRP A 1 198 ? -3.793 -34.072 24.791 1.00 9.49 273 TRP A CA 1
ATOM 1588 C C . TRP A 1 198 ? -3.050 -34.360 23.511 1.00 10.23 273 TRP A C 1
ATOM 1589 O O . TRP A 1 198 ? -2.548 -35.463 23.326 1.00 10.20 273 TRP A O 1
ATOM 1600 N N . CYS A 1 199 ? -2.911 -33.406 22.619 1.00 9.54 274 CYS A N 1
ATOM 1601 C CA . CYS A 1 199 ? -2.276 -33.640 21.325 1.00 9.66 274 CYS A CA 1
ATOM 1602 C C . CYS A 1 199 ? -0.819 -34.052 21.525 1.00 9.77 274 CYS A C 1
ATOM 1603 O O . CYS A 1 199 ? -0.306 -34.871 20.804 1.00 10.06 274 CYS A O 1
ATOM 1606 N N . ALA A 1 200 ? -0.091 -33.465 22.503 1.00 9.22 275 ALA A N 1
ATOM 1607 C CA . ALA A 1 200 ? 1.253 -33.890 22.867 1.00 9.24 275 ALA A CA 1
ATOM 1608 C C . ALA A 1 200 ? 1.319 -35.382 23.232 1.00 9.37 275 ALA A C 1
ATOM 1609 O O . ALA A 1 200 ? 2.301 -36.068 22.884 1.00 8.94 275 ALA A O 1
ATOM 1611 N N . GLY A 1 201 ? 0.308 -35.819 23.943 1.00 9.13 276 GLY A N 1
ATOM 1612 C CA . GLY A 1 201 ? 0.258 -37.216 24.254 1.00 8.99 276 GLY A CA 1
ATOM 1613 C C . GLY A 1 201 ? 0.041 -38.164 23.081 1.00 9.33 276 GLY A C 1
ATOM 1614 O O . GLY A 1 201 ? 0.716 -39.170 22.894 1.00 10.13 276 GLY A O 1
ATOM 1615 N N . VAL A 1 202 ? -0.834 -37.767 22.186 1.00 9.79 277 VAL A N 1
ATOM 1616 C CA . VAL A 1 202 ? -1.058 -38.479 20.922 1.00 9.33 277 VAL A CA 1
ATOM 1617 C C . VAL A 1 202 ? 0.268 -38.507 20.112 1.00 9.91 277 VAL A C 1
ATOM 1618 O O . VAL A 1 202 ? 0.696 -39.570 19.597 1.00 11.26 277 VAL A O 1
ATOM 1622 N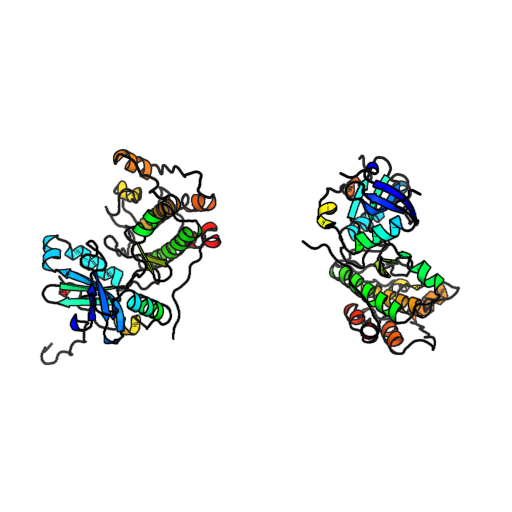 N . LEU A 1 203 ? 0.921 -37.351 20.063 1.00 8.32 278 LEU A N 1
ATOM 1623 C CA . LEU A 1 203 ? 2.180 -37.269 19.339 1.00 8.25 278 LEU A CA 1
ATOM 1624 C C . LEU A 1 203 ? 3.234 -38.148 19.888 1.00 9.85 278 LEU A C 1
ATOM 1625 O O . LEU A 1 203 ? 3.940 -38.846 19.120 1.00 10.28 278 LEU A O 1
ATOM 1630 N N . CYS A 1 204 ? 3.428 -38.159 21.208 1.00 9.74 279 CYS A N 1
ATOM 1631 C CA . CYS A 1 204 ? 4.409 -39.035 21.776 1.00 9.19 279 CYS A CA 1
ATOM 1632 C C . CYS A 1 204 ? 4.175 -40.560 21.405 1.00 9.77 279 CYS A C 1
ATOM 1633 O O . CYS A 1 204 ? 5.059 -41.292 21.068 1.00 11.25 279 CYS A O 1
ATOM 1636 N N . TYR A 1 205 ? 2.895 -40.936 21.506 1.00 10.01 280 TYR A N 1
ATOM 1637 C CA . TYR A 1 205 ? 2.516 -42.352 21.094 1.00 10.80 280 TYR A CA 1
ATOM 1638 C C . TYR A 1 205 ? 2.860 -42.554 19.614 1.00 11.57 280 TYR A C 1
ATOM 1639 O O . TYR A 1 205 ? 3.500 -43.569 19.281 1.00 12.16 280 TYR A O 1
ATOM 1648 N N . GLU A 1 206 ? 2.490 -41.631 18.727 1.00 11.51 281 GLU A N 1
ATOM 1649 C CA . GLU A 1 206 ? 2.745 -41.807 17.293 1.00 12.14 281 GLU A CA 1
ATOM 1650 C C . GLU A 1 206 ? 4.244 -41.861 17.022 1.00 11.95 281 GLU A C 1
ATOM 1651 O O . GLU A 1 206 ? 4.745 -42.665 16.216 1.00 12.51 281 GLU A O 1
ATOM 1657 N N . PHE A 1 207 ? 5.033 -41.045 17.709 1.00 11.15 282 PHE A N 1
ATOM 1658 C CA . PHE A 1 207 ? 6.513 -41.123 17.522 1.00 11.71 282 PHE A CA 1
ATOM 1659 C C . PHE A 1 207 ? 7.050 -42.480 17.875 1.00 11.67 282 PHE A C 1
ATOM 1660 O O . PHE A 1 207 ? 7.880 -43.003 17.110 1.00 12.86 282 PHE A O 1
ATOM 1668 N N . LEU A 1 208 ? 6.602 -43.059 18.981 1.00 11.38 283 LEU A N 1
ATOM 1669 C CA . LEU A 1 208 ? 7.086 -44.353 19.472 1.00 10.67 283 LEU A CA 1
ATOM 1670 C C . LEU A 1 208 ? 6.521 -45.533 18.740 1.00 13.64 283 LEU A C 1
ATOM 1671 O O . LEU A 1 208 ? 7.227 -46.557 18.672 1.00 14.93 283 LEU A O 1
ATOM 1676 N N . VAL A 1 209 ? 5.311 -45.471 18.256 1.00 13.04 284 VAL A N 1
ATOM 1677 C CA . VAL A 1 209 ? 4.591 -46.653 17.713 1.00 13.36 284 VAL A CA 1
ATOM 1678 C C . VAL A 1 209 ? 4.551 -46.540 16.222 1.00 14.95 284 VAL A C 1
ATOM 1679 O O . VAL A 1 209 ? 4.573 -47.548 15.535 1.00 18.31 284 VAL A O 1
ATOM 1683 N N . GLY A 1 210 ? 4.524 -45.361 15.649 1.00 13.09 285 GLY A N 1
ATOM 1684 C CA . GLY A 1 210 ? 4.411 -45.060 14.215 1.00 14.45 285 GLY A CA 1
ATOM 1685 C C . GLY A 1 210 ? 2.981 -44.938 13.694 1.00 13.90 285 GLY A C 1
ATOM 1686 O O . GLY A 1 210 ? 2.774 -44.592 12.506 1.00 16.19 285 GLY A O 1
ATOM 1687 N N . MET A 1 211 ? 1.989 -45.175 14.544 1.00 13.49 286 MET A N 1
ATOM 1688 C CA . MET A 1 211 ? 0.558 -44.947 14.274 1.00 14.19 286 MET A CA 1
ATOM 1689 C C . MET A 1 211 ? -0.056 -44.261 15.461 1.00 12.50 286 MET A C 1
ATOM 1690 O O . MET A 1 211 ? 0.396 -44.475 16.598 1.00 13.19 286 MET A O 1
ATOM 1695 N N . PRO A 1 212 ? -1.119 -43.463 15.193 1.00 14.35 287 PRO A N 1
ATOM 1696 C CA . PRO A 1 212 ? -1.710 -42.818 16.367 1.00 15.15 287 PRO A CA 1
ATOM 1697 C C . PRO A 1 212 ? -2.615 -43.820 17.121 1.00 14.03 287 PRO A C 1
ATOM 1698 O O . PRO A 1 212 ? -2.993 -44.893 16.583 1.00 14.47 287 PRO A O 1
ATOM 1702 N N . PRO A 1 213 ? -2.889 -43.570 18.376 1.00 12.62 288 PRO A N 1
ATOM 1703 C CA . PRO A 1 213 ? -3.499 -44.542 19.316 1.00 14.45 288 PRO A CA 1
ATOM 1704 C C . PRO A 1 213 ? -4.916 -44.941 18.993 1.00 13.84 288 PRO A C 1
ATOM 1705 O O . PRO A 1 213 ? -5.234 -46.086 19.411 1.00 16.18 288 PRO A O 1
ATOM 1709 N N . PHE A 1 214 ? -5.677 -44.094 18.345 1.00 12.83 289 PHE A N 1
ATOM 1710 C CA . PHE A 1 214 ? -7.118 -44.312 18.138 1.00 13.04 289 PHE A CA 1
ATOM 1711 C C . PHE A 1 214 ? -7.478 -44.661 16.689 1.00 13.84 289 PHE A C 1
ATOM 1712 O O . PHE A 1 214 ? -8.635 -44.674 16.371 1.00 15.31 289 PHE A O 1
ATOM 1720 N N . ASP A 1 215 ? -6.485 -45.085 15.931 1.00 15.88 290 ASP A N 1
ATOM 1721 C CA . ASP A 1 215 ? -6.600 -45.392 14.484 1.00 17.42 290 ASP A CA 1
ATOM 1722 C C . ASP A 1 215 ? -7.758 -46.366 14.232 1.00 17.56 290 ASP A C 1
ATOM 1723 O O . ASP A 1 215 ? -7.805 -47.403 14.884 1.00 20.89 290 ASP A O 1
ATOM 1728 N N . SER A 1 216 ? -8.681 -45.944 13.383 1.00 19.63 291 SER A N 1
ATOM 1729 C CA . SER A 1 216 ? -9.756 -46.841 12.913 1.00 22.36 291 SER A CA 1
ATOM 1730 C C . SER A 1 216 ? -10.169 -46.438 11.476 1.00 18.57 291 SER A C 1
ATOM 1731 O O . SER A 1 216 ? -10.026 -45.310 11.019 1.00 23.52 291 SER A O 1
ATOM 1734 N N . PRO A 1 217 ? -10.852 -47.346 10.747 1.00 27.89 292 PRO A N 1
ATOM 1735 C CA . PRO A 1 217 ? -11.284 -46.879 9.400 1.00 27.49 292 PRO A CA 1
ATOM 1736 C C . PRO A 1 217 ? -12.546 -46.074 9.312 1.00 30.61 292 PRO A C 1
ATOM 1737 O O . PRO A 1 217 ? -12.954 -45.657 8.199 1.00 28.51 292 PRO A O 1
ATOM 1741 N N . SER A 1 218 ? -13.243 -45.907 10.443 1.00 24.09 293 SER A N 1
ATOM 1742 C CA . SER A 1 218 ? -14.376 -45.096 10.431 1.00 27.09 293 SER A CA 1
ATOM 1743 C C . SER A 1 218 ? -14.177 -43.926 11.391 1.00 23.71 293 SER A C 1
ATOM 1744 O O . SER A 1 218 ? -13.598 -44.123 12.478 1.00 25.96 293 SER A O 1
ATOM 1747 N N . HIS A 1 219 ? -14.497 -42.751 10.946 1.00 24.72 294 HIS A N 1
ATOM 1748 C CA . HIS A 1 219 ? -14.496 -41.585 11.792 1.00 25.61 294 HIS A CA 1
ATOM 1749 C C . HIS A 1 219 ? -15.371 -41.845 13.072 1.00 27.34 294 HIS A C 1
ATOM 1750 O O . HIS A 1 219 ? -14.970 -41.439 14.179 1.00 23.02 294 HIS A O 1
ATOM 1757 N N . THR A 1 220 ? -16.540 -42.491 12.992 1.00 22.26 295 THR A N 1
ATOM 1758 C CA . THR A 1 220 ? -17.314 -42.790 14.206 1.00 23.96 295 THR A CA 1
ATOM 1759 C C . THR A 1 220 ? -16.566 -43.642 15.191 1.00 20.73 295 THR A C 1
ATOM 1760 O O . THR A 1 220 ? -16.627 -43.403 16.390 1.00 20.62 295 THR A O 1
ATOM 1764 N N . GLU A 1 221 ? -15.866 -44.682 14.755 1.00 16.99 296 GLU A N 1
ATOM 1765 C CA . GLU A 1 221 ? -15.138 -45.492 15.628 1.00 16.91 296 GLU A CA 1
ATOM 1766 C C . GLU A 1 221 ? -13.960 -44.736 16.252 1.00 16.87 296 GLU A C 1
ATOM 1767 O O . GLU A 1 221 ? -13.655 -44.931 17.434 1.00 18.28 296 GLU A O 1
ATOM 1773 N N . THR A 1 222 ? -13.274 -43.908 15.455 1.00 15.86 297 THR A N 1
ATOM 1774 C CA . THR A 1 222 ? -12.139 -43.167 16.034 1.00 14.97 297 THR A CA 1
ATOM 1775 C C . THR A 1 222 ? -12.706 -42.251 17.154 1.00 14.22 297 THR A C 1
ATOM 1776 O O . THR A 1 222 ? -12.087 -42.196 18.249 1.00 13.58 297 THR A O 1
ATOM 1780 N N . HIS A 1 223 ? -13.798 -41.532 16.847 1.00 14.72 298 HIS A N 1
ATOM 1781 C CA . HIS A 1 223 ? -14.354 -40.628 17.859 1.00 16.51 298 HIS A CA 1
ATOM 1782 C C . HIS A 1 223 ? -14.726 -41.442 19.097 1.00 16.10 298 HIS A C 1
ATOM 1783 O O . HIS A 1 223 ? -14.472 -40.996 20.256 1.00 14.74 298 HIS A O 1
ATOM 1790 N N . ARG A 1 224 ? -15.332 -42.633 18.945 1.00 15.68 299 ARG A N 1
ATOM 1791 C CA . ARG A 1 224 ? -15.685 -43.458 20.100 1.00 16.41 299 ARG A CA 1
ATOM 1792 C C . ARG A 1 224 ? -14.499 -43.855 20.931 1.00 14.61 299 ARG A C 1
ATOM 1793 O O . ARG A 1 224 ? -14.456 -43.772 22.174 1.00 15.90 299 ARG A O 1
ATOM 1801 N N . ARG A 1 225 ? -13.369 -44.199 20.281 1.00 13.83 300 ARG A N 1
ATOM 1802 C CA . ARG A 1 225 ? -12.218 -44.650 20.959 1.00 14.05 300 ARG A CA 1
ATOM 1803 C C . ARG A 1 225 ? -11.634 -43.427 21.747 1.00 12.82 300 ARG A C 1
ATOM 1804 O O . ARG A 1 225 ? -11.139 -43.586 22.856 1.00 14.43 300 ARG A O 1
ATOM 1812 N N . ILE A 1 226 ? -11.605 -42.269 21.103 1.00 13.12 301 ILE A N 1
ATOM 1813 C CA . ILE A 1 226 ? -11.105 -41.065 21.762 1.00 12.74 301 ILE A CA 1
ATOM 1814 C C . ILE A 1 226 ? -11.879 -40.728 23.018 1.00 12.94 301 ILE A C 1
ATOM 1815 O O . ILE A 1 226 ? -11.211 -40.525 24.098 1.00 12.46 301 ILE A O 1
ATOM 1820 N N . VAL A 1 227 ? -13.211 -40.664 22.942 1.00 12.87 302 VAL A N 1
ATOM 1821 C CA . VAL A 1 227 ? -13.956 -40.203 24.110 1.00 15.17 302 VAL A CA 1
ATOM 1822 C C . VAL A 1 227 ? -14.000 -41.258 25.215 1.00 17.58 302 VAL A C 1
ATOM 1823 O O . VAL A 1 227 ? -14.336 -40.976 26.374 1.00 21.90 302 VAL A O 1
ATOM 1827 N N . ASN A 1 228 ? -13.727 -42.517 24.918 1.00 15.76 303 ASN A N 1
ATOM 1828 C CA . ASN A 1 228 ? -13.534 -43.550 25.869 1.00 17.57 303 ASN A CA 1
ATOM 1829 C C . ASN A 1 228 ? -12.132 -43.724 26.357 1.00 18.08 303 ASN A C 1
ATOM 1830 O O . ASN A 1 228 ? -11.765 -44.577 27.197 1.00 20.27 303 ASN A O 1
ATOM 1835 N N . VAL A 1 229 ? -11.229 -42.941 25.751 1.00 16.81 304 VAL A N 1
ATOM 1836 C CA . VAL A 1 229 ? -9.800 -43.060 25.986 1.00 16.27 304 VAL A CA 1
ATOM 1837 C C . VAL A 1 229 ? -9.378 -44.533 25.938 1.00 17.73 304 VAL A C 1
ATOM 1838 O O . VAL A 1 229 ? -8.703 -45.071 26.806 1.00 18.16 304 VAL A O 1
ATOM 1842 N N . ASP A 1 230 ? -9.694 -45.144 24.756 1.00 16.29 305 ASP A N 1
ATOM 1843 C CA . ASP A 1 230 ? -9.460 -46.586 24.557 1.00 17.91 305 ASP A CA 1
ATOM 1844 C C . ASP A 1 230 ? -8.017 -46.843 24.150 1.00 19.06 305 ASP A C 1
ATOM 1845 O O . ASP A 1 230 ? -7.747 -47.245 23.021 1.00 20.26 305 ASP A O 1
ATOM 1850 N N . LEU A 1 231 ? -7.068 -46.585 25.047 1.00 17.61 306 LEU A N 1
ATOM 1851 C CA . LEU A 1 231 ? -5.699 -46.659 24.757 1.00 20.61 306 LEU A CA 1
ATOM 1852 C C . LEU A 1 231 ? -5.201 -48.120 24.936 1.00 23.01 306 LEU A C 1
ATOM 1853 O O . LEU A 1 231 ? -5.447 -48.690 26.017 1.00 28.32 306 LEU A O 1
ATOM 1858 N N . LYS A 1 232 ? -4.559 -48.675 23.925 1.00 21.57 307 LYS A N 1
ATOM 1859 C CA . LYS A 1 232 ? -4.061 -50.052 23.891 1.00 21.52 307 LYS A CA 1
ATOM 1860 C C . LYS A 1 232 ? -2.521 -49.984 23.584 1.00 24.57 307 LYS A C 1
ATOM 1861 O O . LYS A 1 232 ? -2.089 -50.009 22.439 1.00 27.08 307 LYS A O 1
ATOM 1867 N N . PHE A 1 233 ? -1.713 -50.029 24.637 1.00 22.73 308 PHE A N 1
ATOM 1868 C CA . PHE A 1 233 ? -0.320 -49.910 24.481 1.00 18.76 308 PHE A CA 1
ATOM 1869 C C . PHE A 1 233 ? 0.345 -51.155 23.896 1.00 20.70 308 PHE A C 1
ATOM 1870 O O . PHE A 1 233 ? 0.247 -52.279 24.548 1.00 22.16 308 PHE A O 1
ATOM 1878 N N . PRO A 1 234 ? 1.016 -51.008 22.786 1.00 19.51 309 PRO A N 1
ATOM 1879 C CA . PRO A 1 234 ? 1.881 -52.175 22.398 1.00 23.03 309 PRO A CA 1
ATOM 1880 C C . PRO A 1 234 ? 2.921 -52.602 23.403 1.00 23.14 309 PRO A C 1
ATOM 1881 O O . PRO A 1 234 ? 3.463 -51.785 24.199 1.00 22.22 309 PRO A O 1
ATOM 1885 N N . PRO A 1 235 ? 3.241 -53.909 23.392 1.00 25.07 310 PRO A N 1
ATOM 1886 C CA . PRO A 1 235 ? 4.124 -54.379 24.427 1.00 25.61 310 PRO A CA 1
ATOM 1887 C C . PRO A 1 235 ? 5.544 -53.953 24.380 1.00 23.58 310 PRO A C 1
ATOM 1888 O O . PRO A 1 235 ? 6.188 -54.088 25.466 1.00 24.91 310 PRO A O 1
ATOM 1892 N N . PHE A 1 236 ? 6.062 -53.416 23.253 1.00 19.77 311 PHE A N 1
ATOM 1893 C CA . PHE A 1 236 ? 7.487 -53.012 23.160 1.00 19.92 311 PHE A CA 1
ATOM 1894 C C . PHE A 1 236 ? 7.797 -51.703 23.930 1.00 20.27 311 PHE A C 1
ATOM 1895 O O . PHE A 1 236 ? 8.972 -51.368 24.152 1.00 22.24 311 PHE A O 1
ATOM 1903 N N . LEU A 1 237 ? 6.730 -50.980 24.259 1.00 19.80 312 LEU A N 1
ATOM 1904 C CA . LEU A 1 237 ? 6.905 -49.662 24.892 1.00 17.14 312 LEU A CA 1
ATOM 1905 C C . LEU A 1 237 ? 7.446 -49.817 26.296 1.00 18.84 312 LEU A C 1
ATOM 1906 O O . LEU A 1 237 ? 7.007 -50.666 27.064 1.00 18.08 312 LEU A O 1
ATOM 1911 N N . SER A 1 238 ? 8.369 -48.930 26.701 1.00 16.97 313 SER A N 1
ATOM 1912 C CA . SER A 1 238 ? 8.845 -48.887 28.049 1.00 16.51 313 SER A CA 1
ATOM 1913 C C . SER A 1 238 ? 7.795 -48.372 29.031 1.00 17.45 313 SER A C 1
ATOM 1914 O O . SER A 1 238 ? 6.882 -47.643 28.659 1.00 15.89 313 SER A O 1
ATOM 1917 N N . ASP A 1 239 ? 7.948 -48.729 30.287 1.00 17.49 314 ASP A N 1
ATOM 1918 C CA . ASP A 1 239 ? 7.074 -48.264 31.338 1.00 17.78 314 ASP A CA 1
ATOM 1919 C C . ASP A 1 239 ? 7.102 -46.739 31.450 1.00 15.30 314 ASP A C 1
ATOM 1920 O O . ASP A 1 239 ? 6.093 -46.067 31.646 1.00 15.19 314 ASP A O 1
ATOM 1925 N N . GLY A 1 240 ? 8.283 -46.170 31.226 1.00 15.02 315 GLY A N 1
ATOM 1926 C CA . GLY A 1 240 ? 8.372 -44.667 31.371 1.00 12.93 315 GLY A CA 1
ATOM 1927 C C . GLY A 1 240 ? 7.585 -43.939 30.284 1.00 12.55 315 GLY A C 1
ATOM 1928 O O . GLY A 1 240 ? 6.950 -42.948 30.579 1.00 14.59 315 GLY A O 1
ATOM 1929 N N . SER A 1 241 ? 7.719 -44.464 29.070 1.00 12.88 316 SER A N 1
ATOM 1930 C CA . SER A 1 241 ? 7.027 -43.844 27.938 1.00 13.40 316 SER A CA 1
ATOM 1931 C C . SER A 1 241 ? 5.536 -43.964 28.135 1.00 13.83 316 SER A C 1
ATOM 1932 O O . SER A 1 241 ? 4.763 -43.059 27.914 1.00 13.70 316 SER A O 1
ATOM 1935 N N . LYS A 1 242 ? 5.076 -45.138 28.542 1.00 12.18 317 LYS A N 1
ATOM 1936 C CA . LYS A 1 242 ? 3.640 -45.332 28.820 1.00 12.73 317 LYS A CA 1
ATOM 1937 C C . LYS A 1 242 ? 3.142 -44.449 29.920 1.00 12.02 317 LYS A C 1
ATOM 1938 O O . LYS A 1 242 ? 1.983 -43.958 29.882 1.00 12.97 317 LYS A O 1
ATOM 1944 N N . ASP A 1 243 ? 3.956 -44.241 30.963 1.00 12.89 318 ASP A N 1
ATOM 1945 C CA . ASP A 1 243 ? 3.601 -43.427 32.039 1.00 13.30 318 ASP A CA 1
ATOM 1946 C C . ASP A 1 243 ? 3.342 -41.973 31.546 1.00 11.05 318 ASP A C 1
ATOM 1947 O O . ASP A 1 243 ? 2.315 -41.347 31.887 1.00 13.55 318 ASP A O 1
ATOM 1952 N N . LEU A 1 244 ? 4.257 -41.444 30.727 1.00 10.94 319 LEU A N 1
ATOM 1953 C CA . LEU A 1 244 ? 4.068 -40.092 30.212 1.00 10.40 319 LEU A CA 1
ATOM 1954 C C . LEU A 1 244 ? 2.845 -39.998 29.318 1.00 10.75 319 LEU A C 1
ATOM 1955 O O . LEU A 1 244 ? 2.036 -39.025 29.468 1.00 10.32 319 LEU A O 1
ATOM 1960 N N . ILE A 1 245 ? 2.642 -40.909 28.357 1.00 10.70 320 ILE A N 1
ATOM 1961 C CA . ILE A 1 245 ? 1.528 -40.860 27.467 1.00 10.21 320 ILE A CA 1
ATOM 1962 C C . ILE A 1 245 ? 0.235 -40.935 28.290 1.00 10.08 320 ILE A C 1
ATOM 1963 O O . ILE A 1 245 ? -0.696 -40.174 28.061 1.00 11.62 320 ILE A O 1
ATOM 1968 N N . SER A 1 246 ? 0.199 -41.903 29.236 1.00 10.32 321 SER A N 1
ATOM 1969 C CA . SER A 1 246 ? -0.988 -42.078 30.089 1.00 11.54 321 SER A CA 1
ATOM 1970 C C . SER A 1 246 ? -1.352 -40.807 30.857 1.00 10.48 321 SER A C 1
ATOM 1971 O O . SER A 1 246 ? -2.529 -40.468 31.059 1.00 13.22 321 SER A O 1
ATOM 1974 N N . LYS A 1 247 ? -0.337 -40.020 31.306 1.00 11.51 322 LYS A N 1
ATOM 1975 C CA . LYS A 1 247 ? -0.592 -38.845 32.048 1.00 11.52 322 LYS A CA 1
ATOM 1976 C C . LYS A 1 247 ? -1.017 -37.655 31.256 1.00 9.84 322 LYS A C 1
ATOM 1977 O O . LYS A 1 247 ? -1.639 -36.723 31.760 1.00 10.05 322 LYS A O 1
ATOM 1983 N N . LEU A 1 248 ? -0.711 -37.703 29.951 1.00 10.68 323 LEU A N 1
ATOM 1984 C CA . LEU A 1 248 ? -1.189 -36.687 29.018 1.00 9.18 323 LEU A CA 1
ATOM 1985 C C . LEU A 1 248 ? -2.606 -36.959 28.485 1.00 8.91 323 LEU A C 1
ATOM 1986 O O . LEU A 1 248 ? -3.444 -36.044 28.315 1.00 11.06 323 LEU A O 1
ATOM 1991 N N . LEU A 1 249 ? -2.838 -38.232 28.126 1.00 9.90 324 LEU A N 1
ATOM 1992 C CA . LEU A 1 249 ? 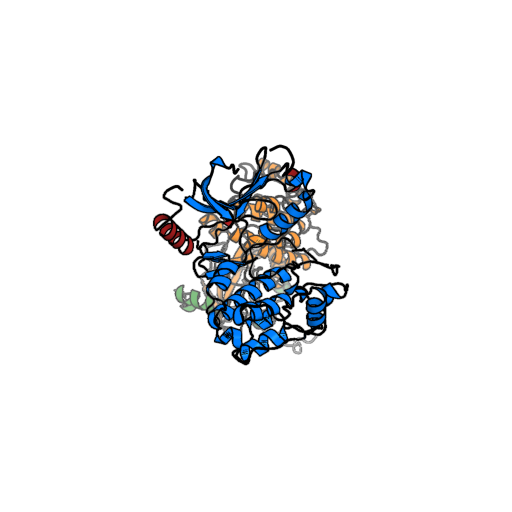-4.137 -38.647 27.550 1.00 11.06 324 LEU A CA 1
ATOM 1993 C C . LEU A 1 249 ? -5.199 -38.886 28.623 1.00 10.78 324 LEU A C 1
ATOM 1994 O O . LEU A 1 249 ? -5.642 -40.058 28.796 1.00 12.47 324 LEU A O 1
ATOM 1999 N N . ARG A 1 250 ? -5.519 -37.848 29.369 1.00 10.44 325 ARG A N 1
ATOM 2000 C CA . ARG A 1 250 ? -6.590 -37.917 30.364 1.00 9.70 325 ARG A CA 1
ATOM 2001 C C . ARG A 1 250 ? -7.860 -37.410 29.738 1.00 10.35 325 ARG A C 1
ATOM 2002 O O . ARG A 1 250 ? -7.894 -36.272 29.142 1.00 10.03 325 ARG A O 1
ATOM 2010 N N . TYR A 1 251 ? -9.013 -38.028 30.011 1.00 10.12 326 TYR A N 1
ATOM 2011 C CA . TYR A 1 251 ? -10.269 -37.498 29.604 1.00 10.49 326 TYR A CA 1
ATOM 2012 C C . TYR A 1 251 ? -10.505 -36.099 30.125 1.00 10.87 326 TYR A C 1
ATOM 2013 O O . TYR A 1 251 ? -10.962 -35.257 29.385 1.00 11.49 326 TYR A O 1
ATOM 2022 N N . HIS A 1 252 ? -10.283 -35.874 31.418 1.00 9.97 327 HIS A N 1
ATOM 2023 C CA . HIS A 1 252 ? -10.545 -34.606 32.040 1.00 10.91 327 HIS A CA 1
ATOM 2024 C C . HIS A 1 252 ? -9.423 -33.610 31.794 1.00 9.51 327 HIS A C 1
ATOM 2025 O O . HIS A 1 252 ? -8.307 -33.869 32.276 1.00 10.60 327 HIS A O 1
ATOM 2032 N N . PRO A 1 253 ? -9.670 -32.533 31.073 1.00 10.47 328 PRO A N 1
ATOM 2033 C CA . PRO A 1 253 ? -8.535 -31.615 30.827 1.00 9.93 328 PRO A CA 1
ATOM 2034 C C . PRO A 1 253 ? -7.683 -31.240 32.077 1.00 10.58 328 PRO A C 1
ATOM 2035 O O . PRO A 1 253 ? -6.476 -31.253 31.992 1.00 10.62 328 PRO A O 1
ATOM 2039 N N . PRO A 1 254 ? -8.398 -30.849 33.177 1.00 11.72 329 PRO A N 1
ATOM 2040 C CA . PRO A 1 254 ? -7.590 -30.402 34.372 1.00 12.58 329 PRO A CA 1
ATOM 2041 C C . PRO A 1 254 ? -6.677 -31.468 34.919 1.00 12.72 329 PRO A C 1
ATOM 2042 O O . PRO A 1 254 ? -5.768 -31.110 35.721 1.00 14.56 329 PRO A O 1
ATOM 2046 N N . GLN A 1 255 ? -6.875 -32.744 34.614 1.00 10.83 330 GLN A N 1
ATOM 2047 C CA . GLN A 1 255 ? -6.050 -33.852 35.126 1.00 11.56 330 GLN A CA 1
ATOM 2048 C C . GLN A 1 255 ? -4.839 -34.157 34.256 1.00 11.33 330 GLN A C 1
ATOM 2049 O O . GLN A 1 255 ? -3.971 -34.900 34.693 1.00 12.48 330 GLN A O 1
ATOM 2055 N N . ARG A 1 256 ? -4.705 -33.538 33.073 1.00 10.51 331 ARG A N 1
ATOM 2056 C CA . ARG A 1 256 ? -3.566 -33.793 32.221 1.00 10.54 331 ARG A CA 1
ATOM 2057 C C . ARG A 1 256 ? -2.307 -33.198 32.808 1.00 11.20 331 ARG A C 1
ATOM 2058 O O . ARG A 1 256 ? -2.329 -32.137 33.387 1.00 11.58 331 ARG A O 1
ATOM 2066 N N . LEU A 1 257 ? -1.228 -33.880 32.569 1.00 9.93 332 LEU A N 1
ATOM 2067 C CA . LEU A 1 257 ? 0.100 -33.451 33.070 1.00 11.06 332 LEU A CA 1
ATOM 2068 C C . LEU A 1 257 ? 0.462 -32.097 32.485 1.00 10.22 332 LEU A C 1
ATOM 2069 O O . LEU A 1 257 ? 0.429 -31.979 31.247 1.00 11.69 332 LEU A O 1
ATOM 2074 N N . PRO A 1 258 ? 0.849 -31.119 33.275 1.00 11.40 333 PRO A N 1
ATOM 2075 C CA . PRO A 1 258 ? 1.234 -29.882 32.699 1.00 11.80 333 PRO A CA 1
ATOM 2076 C C . PRO A 1 258 ? 2.495 -29.970 31.889 1.00 11.00 333 PRO A C 1
ATOM 2077 O O . PRO A 1 258 ? 3.306 -30.869 32.023 1.00 10.93 333 PRO A O 1
ATOM 2081 N N . LEU A 1 259 ? 2.713 -28.985 31.014 1.00 13.12 334 LEU A N 1
ATOM 2082 C CA . LEU A 1 259 ? 3.876 -28.961 30.132 1.00 12.44 334 LEU A CA 1
ATOM 2083 C C . LEU A 1 259 ? 5.180 -28.919 30.963 1.00 11.73 334 LEU A C 1
ATOM 2084 O O . LEU A 1 259 ? 6.122 -29.613 30.535 1.00 11.67 334 LEU A O 1
ATOM 2089 N N . LYS A 1 260 ? 5.206 -28.206 32.067 1.00 14.07 335 LYS A N 1
ATOM 2090 C CA . LYS A 1 260 ? 6.425 -28.294 32.941 1.00 15.16 335 LYS A CA 1
ATOM 2091 C C . LYS A 1 260 ? 6.606 -29.673 33.461 1.00 13.30 335 LYS A C 1
ATOM 2092 O O . LYS A 1 260 ? 7.741 -30.183 33.568 1.00 14.67 335 LYS A O 1
ATOM 2098 N N . GLY A 1 261 ? 5.468 -30.352 33.686 1.00 11.21 336 GLY A N 1
ATOM 2099 C CA . GLY A 1 261 ? 5.521 -31.745 34.080 1.00 10.83 336 GLY A CA 1
ATOM 2100 C C . GLY A 1 261 ? 6.078 -32.676 33.029 1.00 13.05 336 GLY A C 1
ATOM 2101 O O . GLY A 1 261 ? 6.765 -33.670 33.353 1.00 12.25 336 GLY A O 1
ATOM 2102 N N . VAL A 1 262 ? 5.810 -32.418 31.740 1.00 11.64 337 VAL A N 1
ATOM 2103 C CA . VAL A 1 262 ? 6.427 -33.187 30.706 1.00 10.72 337 VAL A CA 1
ATOM 2104 C C . VAL A 1 262 ? 7.936 -32.991 30.697 1.00 11.21 337 VAL A C 1
ATOM 2105 O O . VAL A 1 262 ? 8.680 -33.930 30.587 1.00 12.30 337 VAL A O 1
ATOM 2109 N N . MET A 1 263 ? 8.373 -31.741 30.775 1.00 11.68 338 MET A N 1
ATOM 2110 C CA . MET A 1 263 ? 9.837 -31.403 30.765 1.00 11.79 338 MET A CA 1
ATOM 2111 C C . MET A 1 263 ? 10.538 -32.005 31.938 1.00 13.36 338 MET A C 1
ATOM 2112 O O . MET A 1 263 ? 11.704 -32.483 31.695 1.00 17.24 338 MET A O 1
ATOM 2117 N N . GLU A 1 264 ? 9.871 -32.207 33.044 1.00 11.72 339 GLU A N 1
ATOM 2118 C CA . GLU A 1 264 ? 10.465 -32.824 34.311 1.00 15.33 339 GLU A CA 1
ATOM 2119 C C . GLU A 1 264 ? 10.260 -34.291 34.390 1.00 13.97 339 GLU A C 1
ATOM 2120 O O . GLU A 1 264 ? 10.646 -34.915 35.437 1.00 14.87 339 GLU A O 1
ATOM 2126 N N . HIS A 1 265 ? 9.473 -34.945 33.493 1.00 12.73 340 HIS A N 1
ATOM 2127 C CA . HIS A 1 265 ? 9.094 -36.329 33.694 1.00 11.76 340 HIS A CA 1
ATOM 2128 C C . HIS A 1 265 ? 10.372 -37.128 33.654 1.00 10.49 340 HIS A C 1
ATOM 2129 O O . HIS A 1 265 ? 11.290 -36.861 32.833 1.00 10.53 340 HIS A O 1
ATOM 2136 N N . PRO A 1 266 ? 10.509 -38.120 34.547 1.00 12.31 341 PRO A N 1
ATOM 2137 C CA . PRO A 1 266 ? 11.762 -38.918 34.506 1.00 12.09 341 PRO A CA 1
ATOM 2138 C C . PRO A 1 266 ? 12.136 -39.585 33.254 1.00 11.75 341 PRO A C 1
ATOM 2139 O O . PRO A 1 266 ? 13.372 -39.666 32.967 1.00 12.82 341 PRO A O 1
ATOM 2143 N N . TRP A 1 267 ? 11.198 -40.059 32.444 1.00 10.82 342 TRP A N 1
ATOM 2144 C CA . TRP A 1 267 ? 11.466 -40.634 31.139 1.00 11.09 342 TRP A CA 1
ATOM 2145 C C . TRP A 1 267 ? 12.120 -39.595 30.164 1.00 10.16 342 TRP A C 1
ATOM 2146 O O . TRP A 1 267 ? 13.063 -39.907 29.417 1.00 10.46 342 TRP A O 1
ATOM 2157 N N . VAL A 1 268 ? 11.594 -38.355 30.238 1.00 10.66 343 VAL A N 1
ATOM 2158 C CA . VAL A 1 268 ? 12.185 -37.300 29.477 1.00 10.45 343 VAL A CA 1
ATOM 2159 C C . VAL A 1 268 ? 13.609 -36.967 29.957 1.00 9.36 343 VAL A C 1
ATOM 2160 O O . VAL A 1 268 ? 14.533 -36.903 29.153 1.00 10.80 343 VAL A O 1
ATOM 2164 N N . LYS A 1 269 ? 13.771 -36.852 31.237 1.00 10.33 344 LYS A N 1
ATOM 2165 C CA . LYS A 1 269 ? 15.090 -36.519 31.784 1.00 11.13 344 LYS A CA 1
ATOM 2166 C C . LYS A 1 269 ? 16.076 -37.643 31.366 1.00 11.63 344 LYS A C 1
ATOM 2167 O O . LYS A 1 269 ? 17.245 -37.295 31.065 1.00 12.82 344 LYS A O 1
ATOM 2173 N N . ALA A 1 270 ? 15.716 -38.907 31.469 1.00 11.71 345 ALA A N 1
ATOM 2174 C CA . ALA A 1 270 ? 16.611 -40.009 31.254 1.00 11.47 345 ALA A CA 1
ATOM 2175 C C . ALA A 1 270 ? 16.951 -40.208 29.843 1.00 11.91 345 ALA A C 1
ATOM 2176 O O . ALA A 1 270 ? 18.025 -40.798 29.539 1.00 13.39 345 ALA A O 1
ATOM 2178 N N . ASN A 1 271 ? 16.113 -39.803 28.879 1.00 10.74 346 ASN A N 1
ATOM 2179 C CA . 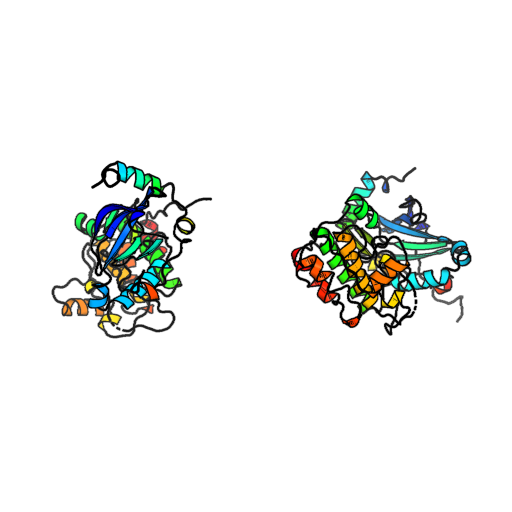ASN A 1 271 ? 16.283 -40.119 27.507 1.00 10.17 346 ASN A CA 1
ATOM 2180 C C . ASN A 1 271 ? 16.547 -38.913 26.535 1.00 10.65 346 ASN A C 1
ATOM 2181 O O . ASN A 1 271 ? 17.167 -39.106 25.493 1.00 12.43 346 ASN A O 1
ATOM 2186 N N . SER A 1 272 ? 16.160 -37.752 26.922 1.00 10.61 347 SER A N 1
ATOM 2187 C CA . SER A 1 272 ? 16.303 -36.582 26.022 1.00 11.11 347 SER A CA 1
ATOM 2188 C C . SER A 1 272 ? 17.745 -36.223 25.854 1.00 12.39 347 SER A C 1
ATOM 2189 O O . SER A 1 272 ? 18.493 -36.208 26.856 1.00 14.81 347 SER A O 1
ATOM 2192 N N . ARG A 1 273 ? 18.125 -35.867 24.700 1.00 11.58 348 ARG A N 1
ATOM 2193 C CA . ARG A 1 273 ? 19.506 -35.293 24.355 1.00 12.92 348 ARG A CA 1
ATOM 2194 C C . ARG A 1 273 ? 19.329 -33.927 23.724 1.00 14.48 348 ARG A C 1
ATOM 2195 O O . ARG A 1 273 ? 20.023 -33.580 22.763 1.00 17.04 348 ARG A O 1
ATOM 2203 N N . ARG A 1 274 ? 18.455 -33.146 24.289 1.00 13.77 349 ARG A N 1
ATOM 2204 C CA . ARG A 1 274 ? 18.155 -31.827 23.726 1.00 14.39 349 ARG A CA 1
ATOM 2205 C C . ARG A 1 274 ? 19.392 -30.922 23.809 1.00 14.74 349 ARG A C 1
ATOM 2206 O O . ARG A 1 274 ? 20.034 -30.850 24.884 1.00 18.39 349 ARG A O 1
ATOM 2214 N N . VAL A 1 275 ? 19.673 -30.222 22.728 1.00 15.05 350 VAL A N 1
ATOM 2215 C CA . VAL A 1 275 ? 20.703 -29.204 22.693 1.00 15.65 350 VAL A CA 1
ATOM 2216 C C . VAL A 1 275 ? 20.124 -27.893 22.167 1.00 15.09 350 VAL A C 1
ATOM 2217 O O . VAL A 1 275 ? 19.401 -27.923 21.176 1.00 16.22 350 VAL A O 1
ATOM 2221 N N . LEU A 1 276 ? 20.362 -26.780 22.840 1.00 16.60 351 LEU A N 1
ATOM 2222 C CA . LEU A 1 276 ? 19.875 -25.519 22.367 1.00 16.03 351 LEU A CA 1
ATOM 2223 C C . LEU A 1 276 ? 20.805 -24.980 21.327 1.00 15.83 351 LEU A C 1
ATOM 2224 O O . LEU A 1 276 ? 22.054 -25.053 21.483 1.00 16.30 351 LEU A O 1
ATOM 2229 N N . PRO A 1 277 ? 20.300 -24.425 20.229 1.00 15.24 352 PRO A N 1
ATOM 2230 C CA . PRO A 1 277 ? 21.180 -23.893 19.224 1.00 16.38 352 PRO A CA 1
ATOM 2231 C C . PRO A 1 277 ? 22.007 -22.693 19.716 1.00 16.91 352 PRO A C 1
ATOM 2232 O O . PRO A 1 277 ? 21.567 -21.954 20.598 1.00 16.31 352 PRO A O 1
ATOM 2236 N N . PRO A 1 278 ? 23.236 -22.517 19.111 1.00 16.64 353 PRO A N 1
ATOM 2237 C CA . PRO A 1 278 ? 23.925 -21.295 19.365 1.00 19.02 353 PRO A CA 1
ATOM 2238 C C . PRO A 1 278 ? 23.132 -20.034 19.012 1.00 19.29 353 PRO A C 1
ATOM 2239 O O . PRO A 1 278 ? 22.344 -20.033 18.084 1.00 21.22 353 PRO A O 1
ATOM 2243 N N . VAL A 1 279 ? 23.299 -19.036 19.834 1.00 22.71 354 VAL A N 1
ATOM 2244 C CA . VAL A 1 279 ? 22.658 -17.746 19.632 1.00 24.32 354 VAL A CA 1
ATOM 2245 C C . VAL A 1 279 ? 23.655 -16.637 19.394 1.00 27.45 354 VAL A C 1
ATOM 2246 O O . VAL A 1 279 ? 24.838 -16.725 19.778 1.00 26.83 354 VAL A O 1
ATOM 2250 N N . TYR A 1 280 ? 23.166 -15.598 18.756 1.00 28.39 355 TYR A N 1
ATOM 2251 C CA . TYR A 1 280 ? 24.035 -14.463 18.454 1.00 30.22 355 TYR A CA 1
ATOM 2252 C C . TYR A 1 280 ? 24.699 -13.885 19.714 1.00 32.28 355 TYR A C 1
ATOM 2253 O O . TYR A 1 280 ? 24.044 -13.660 20.739 1.00 29.42 355 TYR A O 1
ATOM 2262 N N . GLN A 1 281 ? 26.007 -13.645 19.598 1.00 39.97 356 GLN A N 1
ATOM 2263 C CA . GLN A 1 281 ? 26.849 -13.187 20.702 1.00 48.50 356 GLN A CA 1
ATOM 2264 C C . GLN A 1 281 ? 27.456 -11.810 20.349 1.00 56.26 356 GLN A C 1
ATOM 2265 O O . GLN A 1 281 ? 28.020 -11.651 19.254 1.00 51.24 356 GLN A O 1
ATOM 2271 N N . SER A 1 282 ? 27.304 -10.836 21.265 1.00 62.00 357 SER A N 1
ATOM 2272 C CA . SER A 1 282 ? 27.941 -9.485 21.156 1.00 68.89 357 SER A CA 1
ATOM 2273 C C . SER A 1 282 ? 29.443 -9.536 20.830 1.00 66.95 357 SER A C 1
ATOM 2274 O O . SER A 1 282 ? 29.849 -9.203 19.716 1.00 68.26 357 SER A O 1
ATOM 2277 N N . GLN B 1 1 ? 18.878 33.039 99.237 1.00 64.82 76 GLN B N 1
ATOM 2278 C CA . GLN B 1 1 ? 19.662 31.759 99.318 1.00 69.01 76 GLN B CA 1
ATOM 2279 C C . GLN B 1 1 ? 21.024 31.983 100.009 1.00 65.83 76 GLN B C 1
ATOM 2280 O O . GLN B 1 1 ? 21.642 33.048 99.867 1.00 70.17 76 GLN B O 1
ATOM 2286 N N . ASN B 1 2 ? 21.463 30.990 100.785 1.00 55.86 77 ASN B N 1
ATOM 2287 C CA . ASN B 1 2 ? 22.766 31.010 101.464 1.00 46.61 77 ASN B CA 1
ATOM 2288 C C . ASN B 1 2 ? 23.825 30.414 100.499 1.00 44.74 77 ASN B C 1
ATOM 2289 O O . ASN B 1 2 ? 23.697 29.261 100.097 1.00 43.85 77 ASN B O 1
ATOM 2294 N N . THR B 1 3 ? 24.862 31.167 100.121 1.00 39.06 78 THR B N 1
ATOM 2295 C CA . THR B 1 3 ? 25.870 30.631 99.166 1.00 40.85 78 THR B CA 1
ATOM 2296 C C . THR B 1 3 ? 26.789 29.573 99.788 1.00 40.55 78 THR B C 1
ATOM 2297 O O . THR B 1 3 ? 27.388 28.748 99.079 1.00 41.12 78 THR B O 1
ATOM 2301 N N . ALA B 1 4 ? 26.904 29.575 101.109 1.00 38.47 79 ALA B N 1
ATOM 2302 C CA . ALA B 1 4 ? 27.578 28.480 101.812 1.00 38.05 79 ALA B CA 1
ATOM 2303 C C . ALA B 1 4 ? 26.810 27.154 101.658 1.00 32.89 79 ALA B C 1
ATOM 2304 O O . ALA B 1 4 ? 27.337 26.031 101.885 1.00 36.35 79 ALA B O 1
ATOM 2306 N N . LEU B 1 5 ? 25.542 27.247 101.292 1.00 32.64 80 LEU B N 1
ATOM 2307 C CA . LEU B 1 5 ? 24.752 26.038 101.166 1.00 32.32 80 LEU B CA 1
ATOM 2308 C C . LEU B 1 5 ? 24.307 25.755 99.744 1.00 33.31 80 LEU B C 1
ATOM 2309 O O . LEU B 1 5 ? 23.649 24.725 99.544 1.00 33.48 80 LEU B O 1
ATOM 2314 N N . ALA B 1 6 ? 24.627 26.675 98.815 1.00 26.82 81 ALA B N 1
ATOM 2315 C CA . ALA B 1 6 ? 24.216 26.551 97.408 1.00 26.16 81 ALA B CA 1
ATOM 2316 C C . ALA B 1 6 ? 24.736 25.214 96.880 1.00 24.10 81 ALA B C 1
ATOM 2317 O O . ALA B 1 6 ? 25.823 24.822 97.228 1.00 26.50 81 ALA B O 1
ATOM 2319 N N . GLU B 1 7 ? 24.031 24.663 95.921 1.00 22.29 82 GLU B N 1
ATOM 2320 C CA . GLU B 1 7 ? 24.525 23.484 95.189 1.00 23.40 82 GLU B CA 1
ATOM 2321 C C . GLU B 1 7 ? 25.822 23.756 94.451 1.00 24.43 82 GLU B C 1
ATOM 2322 O O . GLU B 1 7 ? 25.929 24.789 93.757 1.00 23.82 82 GLU B O 1
ATOM 2328 N N . MET B 1 8 ? 26.801 22.849 94.566 1.00 21.62 83 MET B N 1
ATOM 2329 C CA . MET B 1 8 ? 28.052 22.959 93.924 1.00 21.40 83 MET B CA 1
ATOM 2330 C C . MET B 1 8 ? 27.869 22.989 92.377 1.00 22.16 83 MET B C 1
ATOM 2331 O O . MET B 1 8 ? 27.123 22.163 91.822 1.00 19.61 83 MET B O 1
ATOM 2336 N N . PRO B 1 9 ? 28.606 23.856 91.697 1.00 23.19 84 PRO B N 1
ATOM 2337 C CA . PRO B 1 9 ? 28.400 23.864 90.223 1.00 23.35 84 PRO B CA 1
ATOM 2338 C C . PRO B 1 9 ? 29.058 22.648 89.561 1.00 19.25 84 PRO B C 1
ATOM 2339 O O . PRO B 1 9 ? 30.065 22.126 90.009 1.00 19.79 84 PRO B O 1
ATOM 2343 N N . LYS B 1 10 ? 28.462 22.312 88.452 1.00 18.69 85 LYS B N 1
ATOM 2344 C CA . LYS B 1 10 ? 29.013 21.293 87.594 1.00 17.92 85 LYS B CA 1
ATOM 2345 C C . LYS B 1 10 ? 30.227 21.773 86.890 1.00 18.86 85 LYS B C 1
ATOM 2346 O O . LYS B 1 10 ? 30.403 22.997 86.584 1.00 19.95 85 LYS B O 1
ATOM 2352 N N . ARG B 1 11 ? 31.100 20.806 86.554 1.00 17.92 86 ARG B N 1
ATOM 2353 C CA . ARG B 1 11 ? 32.320 21.046 85.854 1.00 17.22 86 ARG B CA 1
ATOM 2354 C C . ARG B 1 11 ? 31.996 21.479 84.403 1.00 16.31 86 ARG B C 1
ATOM 2355 O O . ARG B 1 11 ? 31.027 21.043 83.758 1.00 18.68 86 ARG B O 1
ATOM 2363 N N . LYS B 1 12 ? 32.847 22.409 83.975 1.00 17.03 87 LYS B N 1
ATOM 2364 C CA . LYS B 1 12 ? 32.869 22.868 82.590 1.00 14.69 87 LYS B CA 1
ATOM 2365 C C . LYS B 1 12 ? 34.202 22.420 81.958 1.00 15.95 87 LYS B C 1
ATOM 2366 O O . LYS B 1 12 ? 35.185 22.091 82.655 1.00 17.64 87 LYS B O 1
ATOM 2372 N N . PHE B 1 13 ? 34.330 22.512 80.613 1.00 13.81 88 PHE B N 1
ATOM 2373 C CA . PHE B 1 13 ? 35.615 22.309 80.005 1.00 13.81 88 PHE B CA 1
ATOM 2374 C C . PHE B 1 13 ? 36.558 23.422 80.336 1.00 14.79 88 PHE B C 1
ATOM 2375 O O . PHE B 1 13 ? 36.092 24.569 80.520 1.00 14.94 88 PHE B O 1
ATOM 2383 N N . THR B 1 14 ? 37.841 23.143 80.389 1.00 14.75 89 THR B N 1
ATOM 2384 C CA . THR B 1 14 ? 38.874 24.152 80.539 1.00 14.27 89 THR B CA 1
ATOM 2385 C C . THR B 1 14 ? 39.981 23.870 79.529 1.00 15.45 89 THR B C 1
ATOM 2386 O O . THR B 1 14 ? 40.089 22.747 78.933 1.00 15.11 89 THR B O 1
ATOM 2390 N N . ILE B 1 15 ? 40.902 24.799 79.306 1.00 16.32 90 ILE B N 1
ATOM 2391 C CA . ILE B 1 15 ? 41.996 24.608 78.374 1.00 17.08 90 ILE B CA 1
ATOM 2392 C C . ILE B 1 15 ? 42.918 23.418 78.744 1.00 19.39 90 ILE B C 1
ATOM 2393 O O . ILE B 1 15 ? 43.508 22.808 77.844 1.00 18.37 90 ILE B O 1
ATOM 2398 N N . ASP B 1 16 ? 42.982 23.061 80.034 1.00 17.54 91 ASP B N 1
ATOM 2399 C CA . ASP B 1 16 ? 43.748 21.874 80.465 1.00 21.40 91 ASP B CA 1
ATOM 2400 C C . ASP B 1 16 ? 43.172 20.583 79.993 1.00 18.70 91 ASP B C 1
ATOM 2401 O O . ASP B 1 16 ? 43.780 19.495 80.163 1.00 20.64 91 ASP B O 1
ATOM 2406 N N . ASP B 1 17 ? 41.974 20.636 79.424 1.00 16.29 92 ASP B N 1
ATOM 2407 C CA . ASP B 1 17 ? 41.335 19.423 78.903 1.00 16.37 92 ASP B CA 1
ATOM 2408 C C . ASP B 1 17 ? 41.789 19.113 77.521 1.00 15.52 92 ASP B C 1
ATOM 2409 O O . ASP B 1 17 ? 41.319 18.103 76.956 1.00 15.90 92 ASP B O 1
ATOM 2414 N N . PHE B 1 18 ? 42.727 19.819 76.948 1.00 16.32 93 PHE B N 1
ATOM 2415 C CA . PHE B 1 18 ? 43.119 19.654 75.556 1.00 16.09 93 PHE B CA 1
ATOM 2416 C C . PHE B 1 18 ? 44.603 19.624 75.336 1.00 18.26 93 PHE B C 1
ATOM 2417 O O . PHE B 1 18 ? 45.333 20.404 76.022 1.00 19.35 93 PHE B O 1
ATOM 2425 N N . ASP B 1 19 ? 45.069 18.770 74.442 1.00 18.10 94 ASP B N 1
ATOM 2426 C CA . ASP B 1 19 ? 46.363 18.991 73.790 1.00 19.94 94 ASP B CA 1
ATOM 2427 C C . ASP B 1 19 ? 46.221 19.874 72.595 1.00 17.10 94 ASP B C 1
ATOM 2428 O O . ASP B 1 19 ? 45.271 19.610 71.799 1.00 20.01 94 ASP B O 1
ATOM 2433 N N . ILE B 1 20 ? 47.009 20.947 72.522 1.00 23.40 95 ILE B N 1
ATOM 2434 C CA . ILE B 1 20 ? 46.886 21.935 71.483 1.00 22.36 95 ILE B CA 1
ATOM 2435 C C . ILE B 1 20 ? 47.868 21.653 70.357 1.00 25.04 95 ILE B C 1
ATOM 2436 O O . ILE B 1 20 ? 49.047 21.409 70.595 1.00 27.81 95 ILE B O 1
ATOM 2441 N N . GLY B 1 21 ? 47.425 21.626 69.121 1.00 21.16 96 GLY B N 1
ATOM 2442 C CA . GLY B 1 21 ? 48.327 21.679 67.960 1.00 29.67 96 GLY B CA 1
ATOM 2443 C C . GLY B 1 21 ? 48.401 23.107 67.363 1.00 32.19 96 GLY B C 1
ATOM 2444 O O . GLY B 1 21 ? 48.284 24.156 68.054 1.00 35.95 96 GLY B O 1
ATOM 2445 N N . ARG B 1 22 ? 48.569 23.157 66.077 1.00 31.46 97 ARG B N 1
ATOM 2446 C CA . ARG B 1 22 ? 48.832 24.435 65.476 1.00 39.44 97 ARG B CA 1
ATOM 2447 C C . ARG B 1 22 ? 47.554 25.060 64.909 1.00 32.82 97 ARG B C 1
ATOM 2448 O O . ARG B 1 22 ? 46.548 24.356 64.734 1.00 27.31 97 ARG B O 1
ATOM 2456 N N . PRO B 1 23 ? 47.595 26.381 64.591 1.00 30.74 98 PRO B N 1
ATOM 2457 C CA . PRO B 1 23 ? 46.492 27.017 63.910 1.00 29.48 98 PRO B CA 1
ATOM 2458 C C . PRO B 1 23 ? 46.199 26.302 62.614 1.00 30.38 98 PRO B C 1
ATOM 2459 O O . PRO B 1 23 ? 47.140 25.744 61.991 1.00 27.80 98 PRO B O 1
ATOM 2463 N N . LEU B 1 24 ? 44.939 26.316 62.197 1.00 24.16 99 LEU B N 1
ATOM 2464 C CA . LEU B 1 24 ? 44.518 25.583 61.013 1.00 29.40 99 LEU B CA 1
ATOM 2465 C C . LEU B 1 24 ? 44.831 26.373 59.717 1.00 38.92 99 LEU B C 1
ATOM 2466 O O . LEU B 1 24 ? 44.831 25.819 58.623 1.00 42.04 99 LEU B O 1
ATOM 2471 N N . GLY B 1 25 ? 45.137 27.660 59.886 1.00 43.32 100 GLY B N 1
ATOM 2472 C CA . GLY B 1 25 ? 45.483 28.556 58.757 1.00 54.58 100 GLY B CA 1
ATOM 2473 C C . GLY B 1 25 ? 46.179 29.832 59.216 1.00 59.52 100 GLY B C 1
ATOM 2474 O O . GLY B 1 25 ? 46.549 29.960 60.388 1.00 50.61 100 GLY B O 1
ATOM 2475 N N . LYS B 1 26 ? 46.355 30.779 58.289 1.00 74.30 101 LYS B N 1
ATOM 2476 C CA . LYS B 1 26 ? 47.056 32.042 58.573 1.00 84.05 101 LYS B CA 1
ATOM 2477 C C . LYS B 1 26 ? 46.123 33.289 58.628 1.00 88.17 101 LYS B C 1
ATOM 2478 O O . LYS B 1 26 ? 46.469 34.365 58.133 1.00 100.67 101 LYS B O 1
ATOM 2484 N N . GLY B 1 27 ? 44.957 33.141 59.261 1.00 90.62 102 GLY B N 1
ATOM 2485 C CA . GLY B 1 27 ? 43.975 34.231 59.426 1.00 81.82 102 GLY B CA 1
ATOM 2486 C C . GLY B 1 27 ? 43.240 34.252 58.111 1.00 79.02 102 GLY B C 1
ATOM 2487 O O . GLY B 1 27 ? 43.866 34.566 57.102 1.00 88.77 102 GLY B O 1
ATOM 2488 N N . LYS B 1 28 ? 41.946 33.925 58.043 1.00 77.95 103 LYS B N 1
ATOM 2489 C CA . LYS B 1 28 ? 40.965 33.912 59.140 1.00 79.81 103 LYS B CA 1
ATOM 2490 C C . LYS B 1 28 ? 41.191 32.903 60.282 1.00 69.94 103 LYS B C 1
ATOM 2491 O O . LYS B 1 28 ? 40.750 33.141 61.416 1.00 63.58 103 LYS B O 1
ATOM 2497 N N . PHE B 1 29 ? 41.844 31.779 59.980 1.00 53.68 104 PHE B N 1
ATOM 2498 C CA . PHE B 1 29 ? 41.966 30.690 60.948 1.00 45.12 104 PHE B CA 1
ATOM 2499 C C . PHE B 1 29 ? 43.286 30.525 61.714 1.00 45.50 104 PHE B C 1
ATOM 2500 O O . PHE B 1 29 ? 43.379 29.523 62.353 1.00 37.13 104 PHE B O 1
ATOM 2508 N N . GLY B 1 30 ? 44.290 31.412 61.811 1.00 47.28 105 GLY B N 1
ATOM 2509 C CA . GLY B 1 30 ? 44.320 32.573 62.638 1.00 42.01 105 GLY B CA 1
ATOM 2510 C C . GLY B 1 30 ? 44.348 32.030 64.072 1.00 37.97 105 GLY B C 1
ATOM 2511 O O . GLY B 1 30 ? 45.389 31.609 64.659 1.00 36.20 105 GLY B O 1
ATOM 2512 N N . ASN B 1 31 ? 43.128 31.975 64.593 1.00 26.35 106 ASN B N 1
ATOM 2513 C CA . ASN B 1 31 ? 42.833 31.765 65.950 1.00 25.41 106 ASN B CA 1
ATOM 2514 C C . ASN B 1 31 ? 41.999 30.454 66.131 1.00 21.59 106 ASN B C 1
ATOM 2515 O O . ASN B 1 31 ? 41.309 30.366 67.096 1.00 22.53 106 ASN B O 1
ATOM 2520 N N . VAL B 1 32 ? 42.067 29.595 65.156 1.00 19.50 107 VAL B N 1
ATOM 2521 C CA . VAL B 1 32 ? 41.387 28.238 65.239 1.00 19.23 107 VAL B CA 1
ATOM 2522 C C . VAL B 1 32 ? 42.477 27.203 65.254 1.00 20.18 107 VAL B C 1
ATOM 2523 O O . VAL B 1 32 ? 43.267 27.054 64.300 1.00 21.73 107 VAL B O 1
ATOM 2527 N N . TYR B 1 33 ? 42.598 26.466 66.366 1.00 19.98 108 TYR B N 1
ATOM 2528 C CA . TYR B 1 33 ? 43.720 25.519 66.530 1.00 17.51 108 TYR B CA 1
ATOM 2529 C C . TYR B 1 33 ? 43.260 24.090 66.387 1.00 16.49 108 TYR B C 1
ATOM 2530 O O . TYR B 1 33 ? 42.172 23.739 66.899 1.00 17.14 108 TYR B O 1
ATOM 2539 N N . LEU B 1 34 ? 44.097 23.230 65.829 1.00 17.59 109 LEU B N 1
ATOM 2540 C CA . LEU B 1 34 ? 43.821 21.813 65.970 1.00 15.93 109 LEU B CA 1
ATOM 2541 C C . LEU B 1 34 ? 44.024 21.426 67.450 1.00 17.58 109 LEU B C 1
ATOM 2542 O O . LEU B 1 34 ? 44.955 21.914 68.128 1.00 17.64 109 LEU B O 1
ATOM 2547 N N . ALA B 1 35 ? 43.156 20.575 67.973 1.00 16.61 110 ALA B N 1
ATOM 2548 C CA . ALA B 1 35 ? 43.183 20.190 69.382 1.00 17.46 110 ALA B CA 1
ATOM 2549 C C . ALA B 1 35 ? 42.718 18.801 69.578 1.00 16.16 110 ALA B C 1
ATOM 2550 O O . ALA B 1 35 ? 41.987 18.256 68.767 1.00 16.99 110 ALA B O 1
ATOM 2552 N N . ARG B 1 36 ? 43.168 18.202 70.660 1.00 16.02 111 ARG B N 1
ATOM 2553 C CA . ARG B 1 36 ? 42.814 16.814 70.996 1.00 15.91 111 ARG B CA 1
ATOM 2554 C C . ARG B 1 36 ? 42.242 16.829 72.383 1.00 16.59 111 ARG B C 1
ATOM 2555 O O . ARG B 1 36 ? 42.959 17.175 73.326 1.00 17.70 111 ARG B O 1
ATOM 2563 N N . GLU B 1 37 ? 40.981 16.472 72.532 1.00 15.81 112 GLU B N 1
ATOM 2564 C CA . GLU B 1 37 ? 40.352 16.473 73.871 1.00 17.53 112 GLU B CA 1
ATOM 2565 C C . GLU B 1 37 ? 40.907 15.229 74.557 1.00 16.84 112 GLU B C 1
ATOM 2566 O O . GLU B 1 37 ? 40.828 14.150 74.001 1.00 17.96 112 GLU B O 1
ATOM 2572 N N . LYS B 1 38 ? 41.469 15.416 75.730 1.00 16.50 113 LYS B N 1
ATOM 2573 C CA . LYS B 1 38 ? 42.263 14.348 76.360 1.00 18.19 113 LYS B CA 1
ATOM 2574 C C . LYS B 1 38 ? 41.523 13.059 76.749 1.00 20.95 113 LYS B C 1
ATOM 2575 O O . LYS B 1 38 ? 41.968 11.923 76.497 1.00 25.30 113 LYS B O 1
ATOM 2581 N N . GLN B 1 39 ? 40.365 13.209 77.336 1.00 21.54 114 GLN B N 1
ATOM 2582 C CA . GLN B 1 39 ? 39.645 12.092 77.951 1.00 27.96 114 GLN B CA 1
ATOM 2583 C C . GLN B 1 39 ? 39.168 11.124 76.871 1.00 31.44 114 GLN B C 1
ATOM 2584 O O . GLN B 1 39 ? 39.208 9.918 77.016 1.00 29.40 114 GLN B O 1
ATOM 2590 N N . ASN B 1 40 ? 38.772 11.665 75.738 1.00 24.33 115 ASN B N 1
ATOM 2591 C CA . ASN B 1 40 ? 38.380 10.843 74.642 1.00 24.15 115 ASN B CA 1
ATOM 2592 C C . ASN B 1 40 ? 39.382 10.740 73.524 1.00 20.62 115 ASN B C 1
ATOM 2593 O O . ASN B 1 40 ? 39.031 10.101 72.470 1.00 22.63 115 ASN B O 1
ATOM 2598 N N . LYS B 1 41 ? 40.587 11.287 73.617 1.00 17.83 116 LYS B N 1
ATOM 2599 C CA . LYS B 1 41 ? 41.581 11.304 72.559 1.00 21.82 116 LYS B CA 1
ATOM 2600 C C . LYS B 1 41 ? 40.917 11.677 71.213 1.00 20.93 116 LYS B C 1
ATOM 2601 O O . LYS B 1 41 ? 41.117 11.015 70.156 1.00 23.98 116 LYS B O 1
ATOM 2607 N N . PHE B 1 42 ? 40.111 12.735 71.318 1.00 18.01 117 PHE B N 1
ATOM 2608 C CA . PHE B 1 42 ? 39.142 13.157 70.232 1.00 17.70 117 PHE B CA 1
ATOM 2609 C C . PHE B 1 42 ? 39.655 14.425 69.573 1.00 16.87 117 PHE B C 1
ATOM 2610 O O . PHE B 1 42 ? 39.778 15.456 70.266 1.00 18.02 117 PHE B O 1
ATOM 2618 N N . ILE B 1 43 ? 39.927 14.395 68.279 1.00 16.56 118 ILE B N 1
ATOM 2619 C CA . ILE B 1 43 ? 40.447 15.534 67.541 1.00 16.82 118 ILE B CA 1
ATOM 2620 C C . ILE B 1 43 ? 39.312 16.473 67.120 1.00 14.82 118 ILE B C 1
ATOM 2621 O O . ILE B 1 43 ? 38.307 16.044 66.608 1.00 16.11 118 ILE B O 1
ATOM 2626 N N . MET B 1 44 ? 39.502 17.730 67.469 1.00 16.13 119 MET B N 1
ATOM 2627 C CA . MET B 1 44 ? 38.541 18.794 67.199 1.00 15.70 119 MET B CA 1
ATOM 2628 C C . MET B 1 44 ? 39.285 20.116 66.897 1.00 14.68 119 MET B C 1
ATOM 2629 O O . MET B 1 44 ? 40.513 20.116 66.698 1.00 16.17 119 MET B O 1
ATOM 2634 N N . ALA B 1 45 ? 38.563 21.195 66.704 1.00 16.91 120 ALA B N 1
ATOM 2635 C CA . ALA B 1 45 ? 39.172 22.481 66.547 1.00 17.47 120 ALA B CA 1
ATOM 2636 C C . ALA B 1 45 ? 38.753 23.329 67.719 1.00 18.52 120 ALA B C 1
ATOM 2637 O O . ALA B 1 45 ? 37.654 23.138 68.267 1.00 20.23 120 ALA B O 1
ATOM 2639 N N . LEU B 1 46 ? 39.630 24.223 68.154 1.00 16.34 121 LEU B N 1
ATOM 2640 C CA . LEU B 1 46 ? 39.361 25.097 69.231 1.00 15.33 121 LEU B CA 1
ATOM 2641 C C . LEU B 1 46 ? 39.570 26.549 68.712 1.00 15.86 121 LEU B C 1
ATOM 2642 O O . LEU B 1 46 ? 40.721 26.919 68.331 1.00 16.87 121 LEU B O 1
ATOM 2647 N N . LYS B 1 47 ? 38.486 27.302 68.635 1.00 15.24 122 LYS B N 1
ATOM 2648 C CA . LYS B 1 47 ? 38.560 28.742 68.281 1.00 16.74 122 LYS B CA 1
ATOM 2649 C C . LYS B 1 47 ? 38.714 29.584 69.542 1.00 17.95 122 LYS B C 1
ATOM 2650 O O . LYS B 1 47 ? 37.942 29.464 70.449 1.00 16.29 122 LYS B O 1
ATOM 2656 N N . VAL B 1 48 ? 39.744 30.424 69.537 1.00 17.68 123 VAL B N 1
ATOM 2657 C CA . VAL B 1 48 ? 40.121 31.222 70.674 1.00 20.17 123 VAL B CA 1
ATOM 2658 C C . VAL B 1 48 ? 39.889 32.694 70.325 1.00 22.50 123 VAL B C 1
ATOM 2659 O O . VAL B 1 48 ? 40.506 33.185 69.356 1.00 27.70 123 VAL B O 1
ATOM 2663 N N . LEU B 1 49 ? 39.035 33.291 71.109 1.00 20.72 124 LEU B N 1
ATOM 2664 C CA . LEU B 1 49 ? 38.674 34.706 70.930 1.00 26.00 124 LEU B CA 1
ATOM 2665 C C . LEU B 1 49 ? 39.109 35.482 72.184 1.00 25.22 124 LEU B C 1
ATOM 2666 O O . LEU B 1 49 ? 38.957 35.055 73.303 1.00 24.27 124 LEU B O 1
ATOM 2671 N N . PHE B 1 50 ? 39.707 36.663 71.975 1.00 26.46 125 PHE B N 1
ATOM 2672 C CA . PHE B 1 50 ? 40.149 37.538 73.088 1.00 26.74 125 PHE B CA 1
ATOM 2673 C C . PHE B 1 50 ? 39.065 38.542 73.355 1.00 23.49 125 PHE B C 1
ATOM 2674 O O . PHE B 1 50 ? 38.707 39.266 72.429 1.00 29.74 125 PHE B O 1
ATOM 2682 N N . LYS B 1 51 ? 38.586 38.566 74.601 1.00 27.16 126 LYS B N 1
ATOM 2683 C CA . LYS B 1 51 ? 37.473 39.355 75.065 1.00 25.60 126 LYS B CA 1
ATOM 2684 C C . LYS B 1 51 ? 37.671 40.858 74.853 1.00 30.24 126 LYS B C 1
ATOM 2685 O O . LYS B 1 51 ? 36.715 41.570 74.589 1.00 33.91 126 LYS B O 1
ATOM 2691 N N . SER B 1 52 ? 38.918 41.265 74.948 1.00 34.04 127 SER B N 1
ATOM 2692 C CA . SER B 1 52 ? 39.272 42.676 74.759 1.00 37.40 127 SER B CA 1
ATOM 2693 C C . SER B 1 52 ? 39.133 43.055 73.318 1.00 39.18 127 SER B C 1
ATOM 2694 O O . SER B 1 52 ? 38.558 44.116 73.056 1.00 39.83 127 SER B O 1
ATOM 2697 N N . GLN B 1 53 ? 39.619 42.217 72.391 1.00 39.90 128 GLN B N 1
ATOM 2698 C CA . GLN B 1 53 ? 39.426 42.463 70.950 1.00 39.13 128 GLN B CA 1
ATOM 2699 C C . GLN B 1 53 ? 37.958 42.486 70.557 1.00 43.06 128 GLN B C 1
ATOM 2700 O O . GLN B 1 53 ? 37.492 43.313 69.736 1.00 32.26 128 GLN B O 1
ATOM 2706 N N . LEU B 1 54 ? 37.185 41.588 71.130 1.00 37.85 129 LEU B N 1
ATOM 2707 C CA . LEU B 1 54 ? 35.761 41.624 70.800 1.00 40.28 129 LEU B CA 1
ATOM 2708 C C . LEU B 1 54 ? 35.145 42.989 71.109 1.00 42.36 129 LEU B C 1
ATOM 2709 O O . LEU B 1 54 ? 34.478 43.560 70.266 1.00 47.17 129 LEU B O 1
ATOM 2714 N N . GLU B 1 55 ? 35.314 43.485 72.334 1.00 50.02 130 GLU B N 1
ATOM 2715 C CA . GLU B 1 55 ? 34.720 44.779 72.668 1.00 56.91 130 GLU B CA 1
ATOM 2716 C C . GLU B 1 55 ? 35.340 45.908 71.824 1.00 50.47 130 GLU B C 1
ATOM 2717 O O . GLU B 1 55 ? 34.621 46.758 71.346 1.00 54.84 130 GLU B O 1
ATOM 2723 N N . LYS B 1 56 ? 36.649 45.853 71.572 1.00 54.84 131 LYS B N 1
ATOM 2724 C CA . LYS B 1 56 ? 37.335 46.873 70.752 1.00 62.46 131 LYS B CA 1
ATOM 2725 C C . LYS B 1 56 ? 36.841 46.923 69.310 1.00 62.81 131 LYS B C 1
ATOM 2726 O O . LYS B 1 56 ? 36.966 47.955 68.652 1.00 65.03 131 LYS B O 1
ATOM 2732 N N . GLU B 1 57 ? 36.297 45.815 68.807 1.00 60.27 132 GLU B N 1
ATOM 2733 C CA . GLU B 1 57 ? 35.677 45.833 67.485 1.00 56.51 132 GLU B CA 1
ATOM 2734 C C . GLU B 1 57 ? 34.164 46.002 67.570 1.00 49.43 132 GLU B C 1
ATOM 2735 O O . GLU B 1 57 ? 33.532 46.022 66.535 1.00 46.62 132 GLU B O 1
ATOM 2741 N N . GLY B 1 58 ? 33.601 46.154 68.777 1.00 47.87 133 GLY B N 1
ATOM 2742 C CA . GLY B 1 58 ? 32.142 46.160 68.981 1.00 47.82 133 GLY B CA 1
ATOM 2743 C C . GLY B 1 58 ? 31.440 44.929 68.373 1.00 51.26 133 GLY B C 1
ATOM 2744 O O . GLY B 1 58 ? 30.512 45.048 67.578 1.00 45.98 133 GLY B O 1
ATOM 2745 N N . VAL B 1 59 ? 31.897 43.726 68.715 1.00 45.88 134 VAL B N 1
ATOM 2746 C CA . VAL B 1 59 ? 31.388 42.505 68.040 1.00 41.56 134 VAL B CA 1
ATOM 2747 C C . VAL B 1 59 ? 30.765 41.508 69.040 1.00 39.56 134 VAL B C 1
ATOM 2748 O O . VAL B 1 59 ? 30.342 40.413 68.657 1.00 31.42 134 VAL B O 1
ATOM 2752 N N . GLU B 1 60 ? 30.593 41.910 70.304 1.00 33.80 135 GLU B N 1
ATOM 2753 C CA . GLU B 1 60 ? 30.242 40.929 71.340 1.00 36.00 135 GLU B CA 1
ATOM 2754 C C . GLU B 1 60 ? 28.776 40.432 71.215 1.00 35.88 135 GLU B C 1
ATOM 2755 O O . GLU B 1 60 ? 28.458 39.253 71.486 1.00 28.15 135 GLU B O 1
ATOM 2761 N N . HIS B 1 61 ? 27.907 41.360 70.815 1.00 32.64 136 HIS B N 1
ATOM 2762 C CA . HIS B 1 61 ? 26.512 41.081 70.513 1.00 34.60 136 HIS B CA 1
ATOM 2763 C C . HIS B 1 61 ? 26.405 40.098 69.322 1.00 26.29 136 HIS B C 1
ATOM 2764 O O . HIS B 1 61 ? 25.613 39.141 69.375 1.00 25.39 136 HIS B O 1
ATOM 2771 N N . GLN B 1 62 ? 27.133 40.333 68.233 1.00 26.10 137 GLN B N 1
ATOM 2772 C CA . GLN B 1 62 ? 27.176 39.301 67.154 1.00 27.95 137 GLN B CA 1
ATOM 2773 C C . GLN B 1 62 ? 27.659 37.952 67.648 1.00 28.48 137 GLN B C 1
ATOM 2774 O O . GLN B 1 62 ? 27.149 36.889 67.269 1.00 22.62 137 GLN B O 1
ATOM 2780 N N . LEU B 1 63 ? 28.694 37.956 68.470 1.00 26.45 138 LEU B N 1
ATOM 2781 C CA . LEU B 1 63 ? 29.214 36.640 68.912 1.00 24.51 138 LEU B CA 1
ATOM 2782 C C . LEU B 1 63 ? 28.196 35.889 69.736 1.00 21.42 138 LEU B C 1
ATOM 2783 O O . LEU B 1 63 ? 28.037 34.656 69.637 1.00 20.34 138 LEU B O 1
ATOM 2788 N N . ARG B 1 64 ? 27.529 36.584 70.646 1.00 21.12 139 ARG B N 1
ATOM 2789 C CA . ARG B 1 64 ? 26.558 36.001 71.508 1.00 21.70 139 ARG B CA 1
ATOM 2790 C C . ARG B 1 64 ? 25.449 35.360 70.677 1.00 23.12 139 ARG B C 1
ATOM 2791 O O . ARG B 1 64 ? 25.047 34.189 70.931 1.00 21.02 139 ARG B O 1
ATOM 2799 N N . ARG B 1 65 ? 24.964 36.107 69.702 1.00 20.50 140 ARG B N 1
ATOM 2800 C CA . ARG B 1 65 ? 23.921 35.589 68.818 1.00 20.55 140 ARG B CA 1
ATOM 2801 C C . ARG B 1 65 ? 24.392 34.333 68.084 1.00 20.10 140 ARG B C 1
ATOM 2802 O O . ARG B 1 65 ? 23.672 33.309 67.985 1.00 19.68 140 ARG B O 1
ATOM 2810 N N . GLU B 1 66 ? 25.602 34.391 67.570 1.00 18.93 141 GLU B N 1
ATOM 2811 C CA . GLU B 1 66 ? 26.185 33.251 66.814 1.00 17.02 141 GLU B CA 1
ATOM 2812 C C . GLU B 1 66 ? 26.386 31.966 67.673 1.00 19.04 141 GLU B C 1
ATOM 2813 O O . GLU B 1 66 ? 25.977 30.885 67.285 1.00 18.26 141 GLU B O 1
ATOM 2819 N N . ILE B 1 67 ? 26.898 32.105 68.881 1.00 17.24 142 ILE B N 1
ATOM 2820 C CA . ILE B 1 67 ? 26.963 30.986 69.779 1.00 16.73 142 ILE B CA 1
ATOM 2821 C C . ILE B 1 67 ? 25.605 30.428 70.156 1.00 17.15 142 ILE B C 1
ATOM 2822 O O . ILE B 1 67 ? 25.397 29.182 70.154 1.00 18.34 142 ILE B O 1
ATOM 2827 N N . GLU B 1 68 ? 24.629 31.287 70.467 1.00 16.22 143 GLU B N 1
ATOM 2828 C CA . GLU B 1 68 ? 23.276 30.875 70.808 1.00 19.78 143 GLU B CA 1
ATOM 2829 C C . GLU B 1 68 ? 22.695 30.007 69.695 1.00 19.57 143 GLU B C 1
ATOM 2830 O O . GLU B 1 68 ? 22.123 28.916 69.910 1.00 20.75 143 GLU B O 1
ATOM 2836 N N . ILE B 1 69 ? 22.920 30.440 68.460 1.00 16.22 144 ILE B N 1
ATOM 2837 C CA . ILE B 1 69 ? 22.371 29.619 67.325 1.00 17.16 144 ILE B CA 1
ATOM 2838 C C . ILE B 1 69 ? 23.132 28.331 67.127 1.00 18.35 144 ILE B C 1
ATOM 2839 O O . ILE B 1 69 ? 22.488 27.251 67.111 1.00 20.10 144 ILE B O 1
ATOM 2844 N N . GLN B 1 70 ? 24.456 28.389 66.913 1.00 17.22 145 GLN B N 1
ATOM 2845 C CA . GLN B 1 70 ? 25.235 27.240 66.444 1.00 17.79 145 GLN B CA 1
ATOM 2846 C C . GLN B 1 70 ? 25.324 26.139 67.461 1.00 21.25 145 GLN B C 1
ATOM 2847 O O . GLN B 1 70 ? 25.420 24.958 67.053 1.00 18.98 145 GLN B O 1
ATOM 2853 N N . SER B 1 71 ? 25.310 26.517 68.740 1.00 21.87 146 SER B N 1
ATOM 2854 C CA . SER B 1 71 ? 25.409 25.572 69.849 1.00 25.41 146 SER B CA 1
ATOM 2855 C C . SER B 1 71 ? 24.282 24.546 69.875 1.00 25.16 146 SER B C 1
ATOM 2856 O O . SER B 1 71 ? 24.515 23.460 70.494 1.00 24.24 146 SER B O 1
ATOM 2859 N N . HIS B 1 72 ? 23.128 24.860 69.239 1.00 23.98 147 HIS B N 1
ATOM 2860 C CA . HIS B 1 72 ? 21.958 23.999 69.228 1.00 25.14 147 HIS B CA 1
ATOM 2861 C C . HIS B 1 72 ? 21.727 23.197 67.943 1.00 22.88 147 HIS B C 1
ATOM 2862 O O . HIS B 1 72 ? 20.860 22.354 67.885 1.00 26.27 147 HIS B O 1
ATOM 2869 N N . LEU B 1 73 ? 22.559 23.399 66.961 1.00 18.26 148 LEU B N 1
ATOM 2870 C CA . LEU B 1 73 ? 22.302 22.718 65.705 1.00 16.46 148 LEU B CA 1
ATOM 2871 C C . LEU B 1 73 ? 23.098 21.438 65.603 1.00 17.97 148 LEU B C 1
ATOM 2872 O O . LEU B 1 73 ? 24.373 21.448 65.702 1.00 19.55 148 LEU B O 1
ATOM 2877 N N . ARG B 1 74 ? 22.404 20.334 65.338 1.00 14.18 149 ARG B N 1
ATOM 2878 C CA . ARG B 1 74 ? 23.006 19.059 65.294 1.00 14.95 149 ARG B CA 1
ATOM 2879 C C . ARG B 1 74 ? 22.572 18.346 64.006 1.00 13.75 149 ARG B C 1
ATOM 2880 O O . ARG B 1 74 ? 21.499 17.739 63.932 1.00 16.70 149 ARG B O 1
ATOM 2888 N N . HIS B 1 75 ? 23.396 18.515 62.971 1.00 14.33 150 HIS B N 1
ATOM 2889 C CA . HIS B 1 75 ? 23.075 17.910 61.677 1.00 14.53 150 HIS B CA 1
ATOM 2890 C C . HIS B 1 75 ? 24.415 17.543 60.986 1.00 13.17 150 HIS B C 1
ATOM 2891 O O . HIS B 1 75 ? 25.392 18.275 61.148 1.00 13.44 150 HIS B O 1
ATOM 2898 N N . PRO B 1 76 ? 24.455 16.486 60.195 1.00 12.72 151 PRO B N 1
ATOM 2899 C CA . PRO B 1 76 ? 25.713 16.021 59.593 1.00 13.37 151 PRO B CA 1
ATOM 2900 C C . PRO B 1 76 ? 26.338 16.976 58.590 1.00 11.91 151 PRO B C 1
ATOM 2901 O O . PRO B 1 76 ? 27.537 16.848 58.308 1.00 12.09 151 PRO B O 1
ATOM 2905 N N . ASN B 1 77 ? 25.544 17.930 58.118 1.00 11.87 152 ASN B N 1
ATOM 2906 C CA . ASN B 1 77 ? 26.061 18.914 57.169 1.00 11.29 152 ASN B CA 1
ATOM 2907 C C . ASN B 1 77 ? 26.108 20.295 57.739 1.00 11.39 152 ASN B C 1
ATOM 2908 O O . ASN B 1 77 ? 26.221 21.343 56.972 1.00 12.06 152 ASN B O 1
ATOM 2913 N N . ILE B 1 78 ? 26.139 20.406 59.077 1.00 11.02 153 ILE B N 1
ATOM 2914 C CA . ILE B 1 78 ? 26.322 21.683 59.819 1.00 11.23 153 ILE B CA 1
ATOM 2915 C C . ILE B 1 78 ? 27.526 21.473 60.704 1.00 10.58 153 ILE B C 1
ATOM 2916 O O . ILE B 1 78 ? 27.565 20.473 61.491 1.00 12.36 153 ILE B O 1
ATOM 2921 N N . LEU B 1 79 ? 28.537 22.300 60.598 1.00 11.04 154 LEU B N 1
ATOM 2922 C CA . LEU B 1 79 ? 29.671 22.188 61.443 1.00 11.21 154 LEU B CA 1
ATOM 2923 C C . LEU B 1 79 ? 29.290 22.276 62.915 1.00 11.23 154 LEU B C 1
ATOM 2924 O O . LEU B 1 79 ? 28.719 23.253 63.360 1.00 13.37 154 LEU B O 1
ATOM 2929 N N . ARG B 1 80 ? 29.582 21.208 63.726 1.00 12.13 155 ARG B N 1
ATOM 2930 C CA . ARG B 1 80 ? 29.110 21.171 65.087 1.00 12.54 155 ARG B CA 1
ATOM 2931 C C . ARG B 1 80 ? 29.918 22.056 66.014 1.00 13.63 155 ARG B C 1
ATOM 2932 O O . ARG B 1 80 ? 31.163 22.062 65.930 1.00 15.53 155 ARG B O 1
ATOM 2940 N N . MET B 1 81 ? 29.207 22.699 66.937 1.00 11.38 156 MET B N 1
ATOM 2941 C CA . MET B 1 81 ? 29.822 23.240 68.132 1.00 13.62 156 MET B CA 1
ATOM 2942 C C . MET B 1 81 ? 29.525 22.361 69.286 1.00 14.64 156 MET B C 1
ATOM 2943 O O . MET B 1 81 ? 28.375 22.228 69.715 1.00 16.28 156 MET B O 1
ATOM 2948 N N . TYR B 1 82 ? 30.554 21.667 69.724 1.00 13.88 157 TYR B N 1
ATOM 2949 C CA . TYR B 1 82 ? 30.398 20.633 70.808 1.00 12.73 157 TYR B CA 1
ATOM 2950 C C . TYR B 1 82 ? 30.063 21.310 72.136 1.00 15.49 157 TYR B C 1
ATOM 2951 O O . TYR B 1 82 ? 29.243 20.785 72.896 1.00 16.07 157 TYR B O 1
ATOM 2960 N N . ASN B 1 83 ? 30.750 22.375 72.476 1.00 13.09 158 ASN B N 1
ATOM 2961 C CA . ASN B 1 83 ? 30.604 23.123 73.738 1.00 13.61 158 ASN B CA 1
ATOM 2962 C C . ASN B 1 83 ? 31.494 24.353 73.665 1.00 12.62 158 ASN B C 1
ATOM 2963 O O . ASN B 1 83 ? 32.084 24.611 72.619 1.00 12.02 158 ASN B O 1
ATOM 2968 N N . TYR B 1 84 ? 31.625 25.083 74.775 1.00 14.50 159 TYR B N 1
ATOM 2969 C CA . TYR B 1 84 ? 32.380 26.280 74.811 1.00 13.34 159 TYR B CA 1
ATOM 2970 C C . TYR B 1 84 ? 32.683 26.588 76.275 1.00 13.56 159 TYR B C 1
ATOM 2971 O O . TYR B 1 84 ? 32.041 26.054 77.159 1.00 14.29 159 TYR B O 1
ATOM 2980 N N . PHE B 1 85 ? 33.653 27.474 76.477 1.00 13.16 160 PHE B N 1
ATOM 2981 C CA . PHE B 1 85 ? 34.059 27.811 77.842 1.00 14.62 160 PHE B CA 1
ATOM 2982 C C . PHE B 1 85 ? 34.806 29.108 77.767 1.00 15.38 160 PHE B C 1
ATOM 2983 O O . PHE B 1 85 ? 35.079 29.622 76.689 1.00 16.49 160 PHE B O 1
ATOM 2991 N N . HIS B 1 86 ? 35.189 29.696 78.946 1.00 16.54 161 HIS B N 1
ATOM 2992 C CA . HIS B 1 86 ? 35.922 30.939 78.934 1.00 16.90 161 HIS B CA 1
ATOM 2993 C C . HIS B 1 86 ? 36.778 31.063 80.148 1.00 17.61 161 HIS B C 1
ATOM 2994 O O . HIS B 1 86 ? 36.607 30.333 81.123 1.00 18.99 161 HIS B O 1
ATOM 3001 N N . ASP B 1 87 ? 37.736 31.965 80.021 1.00 20.25 162 ASP B N 1
ATOM 3002 C CA . ASP B 1 87 ? 38.490 32.399 81.231 1.00 22.31 162 ASP B CA 1
ATOM 3003 C C . ASP B 1 87 ? 38.440 33.937 81.284 1.00 24.11 162 ASP B C 1
ATOM 3004 O O . ASP B 1 87 ? 37.695 34.606 80.546 1.00 24.95 162 ASP B O 1
ATOM 3009 N N . ARG B 1 88 ? 39.293 34.493 82.162 1.00 27.63 163 ARG B N 1
ATOM 3010 C CA . ARG B 1 88 ? 39.362 35.935 82.274 1.00 33.47 163 ARG B CA 1
ATOM 3011 C C . ARG B 1 88 ? 39.520 36.683 80.939 1.00 29.02 163 ARG B C 1
ATOM 3012 O O . ARG B 1 88 ? 38.794 37.638 80.702 1.00 31.88 163 ARG B O 1
ATOM 3020 N N . LYS B 1 89 ? 40.424 36.264 80.078 1.00 26.14 164 LYS B N 1
ATOM 3021 C CA . LYS B 1 89 ? 40.776 36.982 78.868 1.00 29.11 164 LYS B CA 1
ATOM 3022 C C . LYS B 1 89 ? 40.151 36.428 77.582 1.00 27.84 164 LYS B C 1
ATOM 3023 O O . LYS B 1 89 ? 40.234 37.081 76.574 1.00 24.24 164 LYS B O 1
ATOM 3029 N N . ARG B 1 90 ? 39.689 35.162 77.602 1.00 24.27 165 ARG B N 1
ATOM 3030 C CA . ARG B 1 90 ? 39.432 34.405 76.309 1.00 23.67 165 ARG B CA 1
ATOM 3031 C C . ARG B 1 90 ? 38.149 33.641 76.353 1.00 18.96 165 ARG B C 1
ATOM 3032 O O . ARG B 1 90 ? 37.634 33.253 77.372 1.00 19.71 165 ARG B O 1
ATOM 3040 N N . ILE B 1 91 ? 37.573 33.511 75.173 1.00 19.25 166 ILE B N 1
ATOM 3041 C CA . ILE B 1 91 ? 36.425 32.677 74.982 1.00 18.43 166 ILE B CA 1
ATOM 3042 C C . ILE B 1 91 ? 36.854 31.573 74.016 1.00 17.11 166 ILE B C 1
ATOM 3043 O O . ILE B 1 91 ? 37.553 31.839 73.048 1.00 19.03 166 ILE B O 1
ATOM 3048 N N . TYR B 1 92 ? 36.472 30.312 74.333 1.00 16.29 167 TYR B N 1
ATOM 3049 C CA . TYR B 1 92 ? 36.899 29.162 73.579 1.00 14.56 167 TYR B CA 1
ATOM 3050 C C . TYR B 1 92 ? 35.686 28.356 73.069 1.00 12.53 167 TYR B C 1
ATOM 3051 O O . TYR B 1 92 ? 34.816 27.987 73.823 1.00 15.41 167 TYR B O 1
ATOM 3060 N N . LEU B 1 93 ? 35.675 28.117 71.773 1.00 14.01 168 LEU B N 1
ATOM 3061 C CA . LEU B 1 93 ? 34.629 27.377 71.085 1.00 14.07 168 LEU B CA 1
ATOM 3062 C C . LEU B 1 93 ? 35.210 26.073 70.610 1.00 13.28 168 LEU B C 1
ATOM 3063 O O . LEU B 1 93 ? 36.213 26.007 69.918 1.00 14.11 168 LEU B O 1
ATOM 3068 N N . MET B 1 94 ? 34.573 24.975 71.085 1.00 13.27 169 MET B N 1
ATOM 3069 C CA . MET B 1 94 ? 34.942 23.649 70.683 1.00 11.64 169 MET B CA 1
ATOM 3070 C C . MET B 1 94 ? 34.148 23.214 69.446 1.00 12.28 169 MET B C 1
ATOM 3071 O O . MET B 1 94 ? 32.900 23.086 69.524 1.00 12.67 169 MET B O 1
ATOM 3076 N N . LEU B 1 95 ? 34.839 23.084 68.338 1.00 13.39 170 LEU B N 1
ATOM 3077 C CA . LEU B 1 95 ? 34.209 22.919 67.030 1.00 13.21 170 LEU B CA 1
ATOM 3078 C C . LEU B 1 95 ? 34.622 21.621 66.381 1.00 13.93 170 LEU B C 1
ATOM 3079 O O . LEU B 1 95 ? 35.791 21.166 66.472 1.00 14.30 170 LEU B O 1
ATOM 3084 N N . GLU B 1 96 ? 33.746 21.103 65.550 1.00 12.03 171 GLU B N 1
ATOM 3085 C CA . GLU B 1 96 ? 34.051 19.974 64.668 1.00 11.32 171 GLU B CA 1
ATOM 3086 C C . GLU B 1 96 ? 35.221 20.300 63.770 1.00 14.04 171 GLU B C 1
ATOM 3087 O O . GLU B 1 96 ? 35.277 21.394 63.174 1.00 13.83 171 GLU B O 1
ATOM 3093 N N . PHE B 1 97 ? 36.218 19.417 63.657 1.00 13.36 172 PHE B N 1
ATOM 3094 C CA . PHE B 1 97 ? 37.273 19.572 62.662 1.00 14.39 172 PHE B CA 1
ATOM 3095 C C . PHE B 1 97 ? 36.776 18.994 61.307 1.00 13.48 172 PHE B C 1
ATOM 3096 O O . PHE B 1 97 ? 36.247 17.865 61.237 1.00 14.65 172 PHE B O 1
ATOM 3104 N N . ALA B 1 98 ? 36.939 19.812 60.274 1.00 15.23 173 ALA B N 1
ATOM 3105 C CA . ALA B 1 98 ? 36.613 19.472 58.883 1.00 15.82 173 ALA B CA 1
ATOM 3106 C C . ALA B 1 98 ? 37.854 19.140 58.081 1.00 15.77 173 ALA B C 1
ATOM 3107 O O . ALA B 1 98 ? 38.559 20.060 57.685 1.00 17.39 173 ALA B O 1
ATOM 3109 N N . PRO B 1 99 ? 38.183 17.867 58.037 1.00 15.79 174 PRO B N 1
ATOM 3110 C CA . PRO B 1 99 ? 39.580 17.534 57.592 1.00 17.11 174 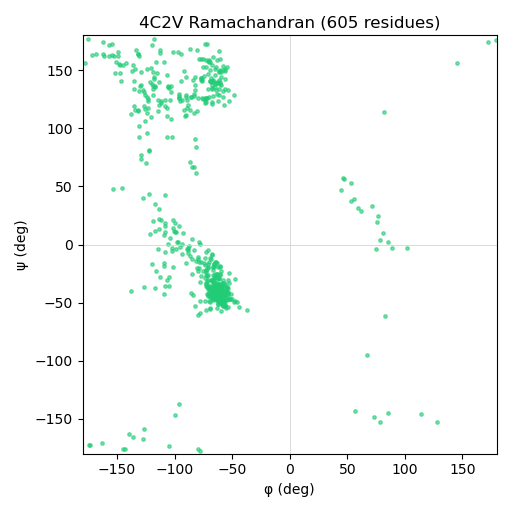PRO B CA 1
ATOM 3111 C C . PRO B 1 99 ? 39.941 17.935 56.144 1.00 17.18 174 PRO B C 1
ATOM 3112 O O . PRO B 1 99 ? 41.167 18.107 55.825 1.00 20.33 174 PRO B O 1
ATOM 3116 N N . ARG B 1 100 ? 38.945 18.041 55.282 1.00 14.66 175 ARG B N 1
ATOM 3117 C CA . ARG B 1 100 ? 39.211 18.443 53.899 1.00 15.60 175 ARG B CA 1
ATOM 3118 C C . ARG B 1 100 ? 39.208 19.983 53.707 1.00 15.75 175 ARG B C 1
ATOM 3119 O O . ARG B 1 100 ? 39.498 20.448 52.593 1.00 16.45 175 ARG B O 1
ATOM 3127 N N . GLY B 1 101 ? 38.945 20.769 54.778 1.00 16.51 176 GLY B N 1
ATOM 3128 C CA . GLY B 1 101 ? 39.132 22.190 54.749 1.00 15.60 176 GLY B CA 1
ATOM 3129 C C . GLY B 1 101 ? 38.153 23.008 53.961 1.00 14.79 176 GLY B C 1
ATOM 3130 O O . GLY B 1 101 ? 36.985 22.635 53.858 1.00 15.02 176 GLY B O 1
ATOM 3131 N N . GLU B 1 102 ? 38.652 24.118 53.399 1.00 17.23 177 GLU B N 1
ATOM 3132 C CA . GLU B 1 102 ? 37.801 25.133 52.780 1.00 16.01 177 GLU B CA 1
ATOM 3133 C C . GLU B 1 102 ? 37.263 24.729 51.425 1.00 16.08 177 GLU B C 1
ATOM 3134 O O . GLU B 1 102 ? 38.040 24.445 50.495 1.00 16.65 177 GLU B O 1
ATOM 3140 N N . LEU B 1 103 ? 35.934 24.768 51.267 1.00 13.82 178 LEU B N 1
ATOM 3141 C CA . LEU B 1 103 ? 35.357 24.421 49.973 1.00 14.55 178 LEU B CA 1
ATOM 3142 C C . LEU B 1 103 ? 35.783 25.477 48.913 1.00 15.72 178 LEU B C 1
ATOM 3143 O O . LEU B 1 103 ? 35.911 25.116 47.738 1.00 15.24 178 LEU B O 1
ATOM 3148 N N . TYR B 1 104 ? 35.967 26.739 49.298 1.00 14.65 179 TYR B N 1
ATOM 3149 C CA . TYR B 1 104 ? 36.247 27.766 48.254 1.00 16.79 179 TYR B CA 1
ATOM 3150 C C . TYR B 1 104 ? 37.636 27.527 47.611 1.00 16.41 179 TYR B C 1
ATOM 3151 O O . TYR B 1 104 ? 37.800 27.688 46.390 1.00 16.10 179 TYR B O 1
ATOM 3160 N N . LYS B 1 105 ? 38.570 26.971 48.393 1.00 17.04 180 LYS B N 1
ATOM 3161 C CA . LYS B 1 105 ? 39.900 26.657 47.826 1.00 16.78 180 LYS B CA 1
ATOM 3162 C C . LYS B 1 105 ? 39.819 25.484 46.850 1.00 17.40 180 LYS B C 1
ATOM 3163 O O . LYS B 1 105 ? 40.445 25.489 45.789 1.00 20.47 180 LYS B O 1
ATOM 3169 N N . GLU B 1 106 ? 38.957 24.513 47.116 1.00 17.73 181 GLU B N 1
ATOM 3170 C CA . GLU B 1 106 ? 38.724 23.404 46.237 1.00 17.58 181 GLU B CA 1
ATOM 3171 C C . GLU B 1 106 ? 38.112 23.846 44.903 1.00 18.44 181 GLU B C 1
ATOM 3172 O O . GLU B 1 106 ? 38.442 23.362 43.832 1.00 15.77 181 GLU B O 1
ATOM 3178 N N . LEU B 1 107 ? 37.150 24.775 44.998 1.00 15.30 182 LEU B N 1
ATOM 3179 C CA . LEU B 1 107 ? 36.503 25.337 43.793 1.00 14.56 182 LEU B CA 1
ATOM 3180 C C . LEU B 1 107 ? 37.522 26.097 42.935 1.00 16.14 182 LEU B C 1
ATOM 3181 O O . LEU B 1 107 ? 37.508 25.949 41.737 1.00 17.60 182 LEU B O 1
ATOM 3186 N N . GLN B 1 108 ? 38.369 26.868 43.571 1.00 17.20 183 GLN B N 1
ATOM 3187 C CA . GLN B 1 108 ? 39.382 27.611 42.758 1.00 22.05 183 GLN B CA 1
ATOM 3188 C C . GLN B 1 108 ? 40.358 26.663 42.096 1.00 20.30 183 GLN B C 1
ATOM 3189 O O . GLN B 1 108 ? 40.679 26.816 40.908 1.00 20.58 183 GLN B O 1
ATOM 3195 N N . LYS B 1 109 ? 40.745 25.625 42.823 1.00 17.82 184 LYS B N 1
ATOM 3196 C CA . LYS B 1 109 ? 41.673 24.597 42.268 1.00 20.98 184 LYS B CA 1
ATOM 3197 C C . LYS B 1 109 ? 41.068 23.902 41.077 1.00 23.14 184 LYS B C 1
ATOM 3198 O O . LYS B 1 109 ? 41.746 23.707 40.016 1.00 23.51 184 LYS B O 1
ATOM 3204 N N . HIS B 1 110 ? 39.819 23.469 41.160 1.00 19.01 185 HIS B N 1
ATOM 3205 C CA . HIS B 1 110 ? 39.156 22.747 40.069 1.00 21.14 185 HIS B CA 1
ATOM 3206 C C . HIS B 1 110 ? 38.609 23.637 38.946 1.00 18.13 185 HIS B C 1
ATOM 3207 O O . HIS B 1 110 ? 38.267 23.115 37.863 1.00 18.43 185 HIS B O 1
ATOM 3214 N N . GLY B 1 111 ? 38.423 24.898 39.257 1.00 15.65 186 GLY B N 1
ATOM 3215 C CA . GLY B 1 111 ? 37.765 25.817 38.297 1.00 16.78 186 GLY B CA 1
ATOM 3216 C C . GLY B 1 111 ? 36.230 25.834 38.395 1.00 16.61 186 GLY B C 1
ATOM 3217 O O . GLY B 1 111 ? 35.622 26.853 38.723 1.00 16.33 186 GLY B O 1
ATOM 3218 N N A ARG B 1 112 ? 35.669 24.644 38.321 0.50 15.06 187 ARG B N 1
ATOM 3219 N N B ARG B 1 112 ? 35.596 24.741 37.990 0.50 15.73 187 ARG B N 1
ATOM 3220 C CA A ARG B 1 112 ? 34.232 24.410 38.332 0.50 14.53 187 ARG B CA 1
ATOM 3221 C CA B ARG B 1 112 ? 34.215 24.444 38.387 0.50 16.15 187 ARG B CA 1
ATOM 3222 C C A ARG B 1 112 ? 34.019 22.923 38.649 0.50 14.12 187 ARG B C 1
ATOM 3223 C C B ARG B 1 112 ? 34.170 23.042 38.920 0.50 15.15 187 ARG B C 1
ATOM 3224 O O A ARG B 1 112 ? 34.795 22.001 38.222 0.50 13.22 187 ARG B O 1
ATOM 3225 O O B ARG B 1 112 ? 35.164 22.309 38.843 0.50 16.78 187 ARG B O 1
ATOM 3240 N N . PHE B 1 113 ? 33.012 22.653 39.475 1.00 13.79 188 PHE B N 1
ATOM 3241 C CA . PHE B 1 113 ? 32.745 21.282 39.883 1.00 13.11 188 PHE B CA 1
ATOM 3242 C C . PHE B 1 113 ? 31.905 20.617 38.859 1.00 13.03 188 PHE B C 1
ATOM 3243 O O . PHE B 1 113 ? 31.060 21.209 38.197 1.00 13.69 188 PHE B O 1
ATOM 3251 N N . ASP B 1 114 ? 32.038 19.287 38.758 1.00 14.37 189 ASP B N 1
ATOM 3252 C CA . ASP B 1 114 ? 31.220 18.511 37.968 1.00 15.19 189 ASP B CA 1
ATOM 3253 C C . ASP B 1 114 ? 29.820 18.343 38.496 1.00 13.44 189 ASP B C 1
ATOM 3254 O O . ASP B 1 114 ? 29.509 18.772 39.603 1.00 13.74 189 ASP B O 1
ATOM 3259 N N . GLU B 1 115 ? 28.938 17.735 37.707 1.00 13.81 190 GLU B N 1
ATOM 3260 C CA . GLU B 1 115 ? 27.513 17.603 38.075 1.00 12.13 190 GLU B CA 1
ATOM 3261 C C . GLU B 1 115 ? 27.300 16.768 39.328 1.00 13.14 190 GLU B C 1
ATOM 3262 O O . GLU B 1 115 ? 26.446 17.047 40.137 1.00 14.90 190 GLU B O 1
ATOM 3268 N N . GLN B 1 116 ? 28.039 15.706 39.471 1.00 13.88 191 GLN B N 1
ATOM 3269 C CA . GLN B 1 116 ? 27.85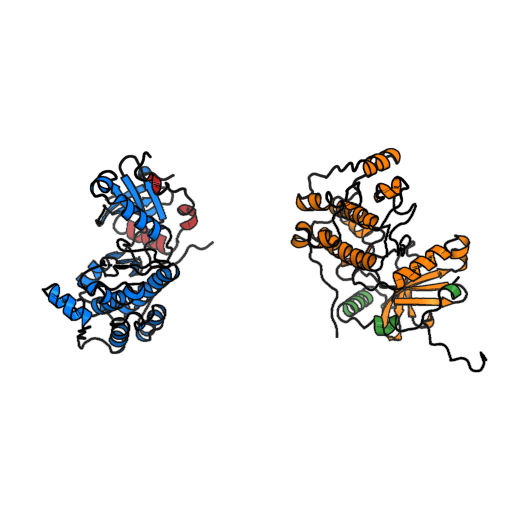2 14.843 40.647 1.00 14.70 191 GLN B CA 1
ATOM 3270 C C . GLN B 1 116 ? 28.333 15.571 41.902 1.00 12.87 191 GLN B C 1
ATOM 3271 O O . GLN B 1 116 ? 27.585 15.563 42.902 1.00 16.04 191 GLN B O 1
ATOM 3277 N N . ARG B 1 117 ? 29.513 16.135 41.905 1.00 14.74 192 ARG B N 1
ATOM 3278 C CA . ARG B 1 117 ? 29.940 16.889 43.040 1.00 14.08 192 ARG B CA 1
ATOM 3279 C C . ARG B 1 117 ? 28.940 17.987 43.435 1.00 12.75 192 ARG B C 1
ATOM 3280 O O . ARG B 1 117 ? 28.596 18.214 44.623 1.00 12.27 192 ARG B O 1
ATOM 3288 N N . SER B 1 118 ? 28.509 18.715 42.430 1.00 13.78 193 SER B N 1
ATOM 3289 C CA . SER B 1 118 ? 27.601 19.842 42.691 1.00 12.09 193 SER B CA 1
ATOM 3290 C C . SER B 1 118 ? 26.242 19.425 43.221 1.00 11.28 193 SER B C 1
ATOM 3291 O O . SER B 1 118 ? 25.666 19.995 44.156 1.00 12.04 193 SER B O 1
ATOM 3294 N N . ALA B 1 119 ? 25.638 18.389 42.598 1.00 12.15 194 ALA B N 1
ATOM 3295 C CA . ALA B 1 119 ? 24.367 17.863 43.051 1.00 11.35 194 ALA B CA 1
ATOM 3296 C C . ALA B 1 119 ? 24.441 17.287 44.484 1.00 12.13 194 ALA B C 1
ATOM 3297 O O . ALA B 1 119 ? 23.476 17.489 45.258 1.00 12.59 194 ALA B O 1
ATOM 3299 N N . THR B 1 120 ? 25.540 16.621 44.775 1.00 12.27 195 THR B N 1
ATOM 3300 C CA . THR B 1 120 ? 25.795 16.128 46.171 1.00 11.28 195 THR B CA 1
ATOM 3301 C C . THR B 1 120 ? 25.735 17.248 47.158 1.00 11.98 195 THR B C 1
ATOM 3302 O O . THR B 1 120 ? 25.003 17.233 48.155 1.00 12.27 195 THR B O 1
ATOM 3306 N N . PHE B 1 121 ? 26.538 18.250 46.855 1.00 11.29 196 PHE B N 1
ATOM 3307 C CA . PHE B 1 121 ? 26.576 19.441 47.721 1.00 10.32 196 PHE B CA 1
ATOM 3308 C C . PHE B 1 121 ? 25.197 20.047 47.857 1.00 10.33 196 PHE B C 1
ATOM 3309 O O . PHE B 1 121 ? 24.803 20.532 48.952 1.00 11.80 196 PHE B O 1
ATOM 3317 N N . MET B 1 122 ? 24.419 20.162 46.767 1.00 11.16 197 MET B N 1
ATOM 3318 C CA . MET B 1 122 ? 23.114 20.781 46.825 1.00 10.82 197 MET B CA 1
ATOM 3319 C C . MET B 1 122 ? 22.126 19.995 47.737 1.00 10.86 197 MET B C 1
ATOM 3320 O O . MET B 1 122 ? 21.331 20.554 48.440 1.00 12.22 197 MET B O 1
ATOM 3325 N N . GLU B 1 123 ? 22.139 18.662 47.642 1.00 11.22 198 GLU B N 1
ATOM 3326 C CA . GLU B 1 123 ? 21.304 17.897 48.469 1.00 11.54 198 GLU B CA 1
ATOM 3327 C C . GLU B 1 123 ? 21.678 18.096 49.975 1.00 10.88 198 GLU B C 1
ATOM 3328 O O . GLU B 1 123 ? 20.790 18.251 50.785 1.00 11.93 198 GLU B O 1
ATOM 3334 N N . GLU B 1 124 ? 22.991 18.027 50.251 1.00 10.95 199 GLU B N 1
ATOM 3335 C CA . GLU B 1 124 ? 23.477 18.249 51.633 1.00 10.32 199 GLU B CA 1
ATOM 3336 C C . GLU B 1 124 ? 23.047 19.677 52.158 1.00 10.90 199 GLU B C 1
ATOM 3337 O O . GLU B 1 124 ? 22.563 19.845 53.247 1.00 11.11 199 GLU B O 1
ATOM 3343 N N . LEU B 1 125 ? 23.265 20.721 51.305 1.00 11.41 200 LEU B N 1
ATOM 3344 C CA . LEU B 1 125 ? 22.880 22.048 51.641 1.00 10.92 200 LEU B CA 1
ATOM 3345 C C . LEU B 1 125 ? 21.421 22.159 51.941 1.00 10.09 200 LEU B C 1
ATOM 3346 O O . LEU B 1 125 ? 20.997 22.792 52.957 1.00 11.38 200 LEU B O 1
ATOM 3351 N N . ALA B 1 126 ? 20.597 21.664 51.021 1.00 9.85 201 ALA B N 1
ATOM 3352 C CA . ALA B 1 126 ? 19.177 21.773 51.180 1.00 10.02 201 ALA B CA 1
ATOM 3353 C C . ALA B 1 126 ? 18.665 21.088 52.457 1.00 10.53 201 ALA B C 1
ATOM 3354 O O . ALA B 1 126 ? 17.804 21.644 53.160 1.00 12.58 201 ALA B O 1
ATOM 3356 N N . ASP B 1 127 ? 19.272 19.915 52.733 1.00 12.14 202 ASP B N 1
ATOM 3357 C CA . ASP B 1 127 ? 18.806 19.178 53.979 1.00 12.48 202 ASP B CA 1
ATOM 3358 C C . ASP B 1 127 ? 19.233 20.002 55.210 1.00 11.89 202 ASP B C 1
ATOM 3359 O O . ASP B 1 127 ? 18.421 20.152 56.119 1.00 13.06 202 ASP B O 1
ATOM 3364 N N . ALA B 1 128 ? 20.470 20.542 55.264 1.00 12.51 203 ALA B N 1
ATOM 3365 C CA . ALA B 1 128 ? 20.906 21.350 56.388 1.00 11.65 203 ALA B CA 1
ATOM 3366 C C . ALA B 1 128 ? 20.044 22.583 56.535 1.00 11.20 203 ALA B C 1
ATOM 3367 O O . ALA B 1 128 ? 19.717 22.962 57.634 1.00 11.46 203 ALA B O 1
ATOM 3369 N N . LEU B 1 129 ? 19.757 23.286 55.442 1.00 11.70 204 LEU B N 1
ATOM 3370 C CA . LEU B 1 129 ? 18.943 24.491 55.508 1.00 10.43 204 LEU B CA 1
ATOM 3371 C C . LEU B 1 129 ? 17.524 24.253 55.926 1.00 11.24 204 LEU B C 1
ATOM 3372 O O . LEU B 1 129 ? 16.928 24.972 56.656 1.00 12.66 204 LEU B O 1
ATOM 3377 N N . HIS B 1 130 ? 16.988 23.114 55.516 1.00 12.82 205 HIS B N 1
ATOM 3378 C CA . HIS B 1 130 ? 15.644 22.710 55.935 1.00 13.86 205 HIS B CA 1
ATOM 3379 C C . HIS B 1 130 ? 15.647 22.452 57.464 1.00 14.58 205 HIS B C 1
ATOM 3380 O O . HIS B 1 130 ? 14.720 22.965 58.149 1.00 14.56 205 HIS B O 1
ATOM 3387 N N . TYR B 1 131 ? 16.706 21.807 57.972 1.00 13.14 206 TYR B N 1
ATOM 3388 C CA . TYR B 1 131 ? 16.868 21.599 59.434 1.00 12.70 206 TYR B CA 1
ATOM 3389 C C . TYR B 1 131 ? 16.856 22.964 60.143 1.00 12.31 206 TYR B C 1
ATOM 3390 O O . TYR B 1 131 ? 16.221 23.184 61.180 1.00 14.09 206 TYR B O 1
ATOM 3399 N N . CYS B 1 132 ? 17.640 23.946 59.647 1.00 11.38 207 CYS B N 1
ATOM 3400 C CA . CYS B 1 132 ? 17.680 25.322 60.174 1.00 11.54 207 CYS B CA 1
ATOM 3401 C C . CYS B 1 132 ? 16.334 26.014 60.173 1.00 11.06 207 CYS B C 1
ATOM 3402 O O . CYS B 1 132 ? 15.875 26.550 61.206 1.00 11.09 207 CYS B O 1
ATOM 3405 N N . HIS B 1 133 ? 15.626 25.973 59.015 1.00 11.74 208 HIS B N 1
ATOM 3406 C CA . HIS B 1 133 ? 14.337 26.699 58.912 1.00 12.41 208 HIS B CA 1
ATOM 3407 C C . HIS B 1 133 ? 13.287 26.090 59.830 1.00 12.91 208 HIS B C 1
ATOM 3408 O O . HIS B 1 133 ? 12.429 26.818 60.286 1.00 13.28 208 HIS B O 1
ATOM 3415 N N . GLU B 1 134 ? 13.348 24.795 60.050 1.00 13.37 209 GLU B N 1
ATOM 3416 C CA . GLU B 1 134 ? 12.364 24.150 61.007 1.00 16.37 209 GLU B CA 1
ATOM 3417 C C . GLU B 1 134 ? 12.515 24.799 62.350 1.00 15.97 209 GLU B C 1
ATOM 3418 O O . GLU B 1 134 ? 11.506 24.902 63.128 1.00 18.44 209 GLU B O 1
ATOM 3424 N N . ARG B 1 135 ? 13.736 25.194 62.686 1.00 14.03 210 ARG B N 1
ATOM 3425 C CA . ARG B 1 135 ? 14.100 25.790 63.951 1.00 13.59 210 ARG B CA 1
ATOM 3426 C C . ARG B 1 135 ? 14.056 27.350 63.973 1.00 13.00 210 ARG B C 1
ATOM 3427 O O . ARG B 1 135 ? 14.518 28.005 64.883 1.00 15.40 210 ARG B O 1
ATOM 3435 N N . LYS B 1 136 ? 13.484 27.852 62.894 1.00 14.64 211 LYS B N 1
ATOM 3436 C CA . LYS B 1 136 ? 13.374 29.263 62.663 1.00 15.01 211 LYS B CA 1
ATOM 3437 C C . LYS B 1 136 ? 14.686 29.949 62.613 1.00 14.84 211 LYS B C 1
ATOM 3438 O O . LYS B 1 136 ? 14.790 31.157 62.858 1.00 16.12 211 LYS B O 1
ATOM 3444 N N . VAL B 1 137 ? 15.704 29.294 62.158 1.00 12.20 212 VAL B N 1
ATOM 3445 C CA . VAL B 1 137 ? 16.982 29.897 61.931 1.00 12.20 212 VAL B CA 1
ATOM 3446 C C . VAL B 1 137 ? 17.204 30.142 60.434 1.00 12.65 212 VAL B C 1
ATOM 3447 O O . VAL B 1 137 ? 17.092 29.247 59.597 1.00 13.51 212 VAL B O 1
ATOM 3451 N N . ILE B 1 138 ? 17.489 31.381 60.111 1.00 11.90 213 ILE B N 1
ATOM 3452 C CA . ILE B 1 138 ? 17.819 31.761 58.704 1.00 12.10 213 ILE B CA 1
ATOM 3453 C C . ILE B 1 138 ? 19.287 32.003 58.658 1.00 11.63 213 ILE B C 1
ATOM 3454 O O . ILE B 1 138 ? 19.858 32.709 59.474 1.00 13.11 213 ILE B O 1
ATOM 3459 N N . HIS B 1 139 ? 19.942 31.519 57.658 1.00 11.37 214 HIS B N 1
ATOM 3460 C CA . HIS B 1 139 ? 21.439 31.558 57.600 1.00 10.98 214 HIS B CA 1
ATOM 3461 C C . HIS B 1 139 ? 21.895 32.943 57.093 1.00 12.26 214 HIS B C 1
ATOM 3462 O O . HIS B 1 139 ? 22.794 33.508 57.747 1.00 12.99 214 HIS B O 1
ATOM 3469 N N . ARG B 1 140 ? 21.380 33.383 55.964 1.00 10.65 215 ARG B N 1
ATOM 3470 C CA . ARG B 1 140 ? 21.611 34.717 55.378 1.00 11.79 215 ARG B CA 1
ATOM 3471 C C . ARG B 1 140 ? 22.958 34.898 54.740 1.00 12.29 215 ARG B C 1
ATOM 3472 O O . ARG B 1 140 ? 23.176 35.997 54.242 1.00 15.14 215 ARG B O 1
ATOM 3480 N N . ASP B 1 141 ? 23.892 33.967 54.776 1.00 11.18 216 ASP B N 1
ATOM 3481 C CA . ASP B 1 141 ? 25.131 34.160 54.080 1.00 12.96 216 ASP B CA 1
ATOM 3482 C C . ASP B 1 141 ? 25.703 32.899 53.505 1.00 12.29 216 ASP B C 1
ATOM 3483 O O . ASP B 1 141 ? 26.889 32.667 53.557 1.00 12.58 216 ASP B O 1
ATOM 3488 N N . ILE B 1 142 ? 24.886 32.136 52.801 1.00 11.46 217 ILE B N 1
ATOM 3489 C CA . ILE B 1 142 ? 25.380 30.995 52.107 1.00 11.76 217 ILE B CA 1
ATOM 3490 C C . ILE B 1 142 ? 26.212 31.417 50.902 1.00 12.82 217 ILE B C 1
ATOM 3491 O O . ILE B 1 142 ? 25.792 32.179 50.081 1.00 12.38 217 ILE B O 1
ATOM 3496 N N . LYS B 1 143 ? 27.409 30.922 50.849 1.00 11.79 218 LYS B N 1
ATOM 3497 C CA . LYS B 1 143 ? 28.442 31.164 49.786 1.00 12.00 218 LYS B CA 1
ATOM 3498 C C . LYS B 1 143 ? 29.611 30.211 50.037 1.00 13.26 218 LYS B C 1
ATOM 3499 O O . LYS B 1 143 ? 29.761 29.644 51.107 1.00 14.12 218 LYS B O 1
ATOM 3505 N N . PRO B 1 144 ? 30.473 30.006 49.022 1.00 13.26 219 PRO B N 1
ATOM 3506 C CA . PRO B 1 144 ? 31.481 28.973 49.142 1.00 14.33 219 PRO B CA 1
ATOM 3507 C C . PRO B 1 144 ? 32.424 29.179 50.324 1.00 12.19 219 PRO B C 1
ATOM 3508 O O . PRO B 1 144 ? 32.796 28.205 50.956 1.00 15.29 219 PRO B O 1
ATOM 3512 N N . GLU B 1 145 ? 32.809 30.417 50.614 1.00 13.64 220 GLU B N 1
ATOM 3513 C CA . GLU B 1 145 ? 33.737 30.738 51.713 1.00 15.99 220 GLU B CA 1
ATOM 3514 C C . GLU B 1 145 ? 33.213 30.387 53.087 1.00 16.82 220 GLU B C 1
ATOM 3515 O O . GLU B 1 145 ? 33.995 30.417 54.071 1.00 18.75 220 GLU B O 1
ATOM 3521 N N . ASN B 1 146 ? 31.900 30.143 53.202 1.00 14.43 221 ASN B N 1
ATOM 3522 C CA . ASN B 1 146 ? 31.274 29.772 54.509 1.00 14.20 221 ASN B CA 1
ATOM 3523 C C . ASN B 1 146 ? 31.063 28.320 54.666 1.00 14.26 221 ASN B C 1
ATOM 3524 O O . ASN B 1 146 ? 30.339 27.915 55.617 1.00 14.88 221 ASN B O 1
ATOM 3529 N N . LEU B 1 147 ? 31.637 27.529 53.757 1.00 12.25 222 LEU B N 1
ATOM 3530 C CA . LEU B 1 147 ? 31.449 26.054 53.668 1.00 12.47 222 LEU B CA 1
ATOM 3531 C C . LEU B 1 147 ? 32.753 25.379 53.858 1.00 13.10 222 LEU B C 1
ATOM 3532 O O . LEU B 1 147 ? 33.728 25.750 53.291 1.00 14.31 222 LEU B O 1
ATOM 3537 N N . LEU B 1 148 ? 32.740 24.284 54.672 1.00 14.08 223 LEU B N 1
ATOM 3538 C CA . LEU B 1 148 ? 33.928 23.426 54.828 1.00 14.51 223 LEU B CA 1
ATOM 3539 C C . LEU B 1 148 ? 33.528 22.024 54.317 1.00 14.27 223 LEU B C 1
ATOM 3540 O O . LEU B 1 148 ? 32.393 21.742 53.946 1.00 13.96 223 LEU B O 1
ATOM 3545 N N . MET B 1 149 ? 34.501 21.096 54.304 1.00 14.67 224 MET B N 1
ATOM 3546 C CA . MET B 1 149 ? 34.309 19.735 53.834 1.00 14.12 224 MET B CA 1
ATOM 3547 C C . MET B 1 149 ? 34.819 18.740 54.879 1.00 14.01 224 MET B C 1
ATOM 3548 O O . MET B 1 149 ? 35.943 18.841 55.355 1.00 13.79 224 MET B O 1
ATOM 3553 N N . GLY B 1 150 ? 33.996 17.705 55.043 1.00 13.37 225 GLY B N 1
ATOM 3554 C CA . GLY B 1 150 ? 34.271 16.588 55.973 1.00 14.27 225 GLY B CA 1
ATOM 3555 C C . GLY B 1 150 ? 35.247 15.594 55.396 1.00 15.13 225 GLY B C 1
ATOM 3556 O O . GLY B 1 150 ? 35.732 15.701 54.288 1.00 14.54 225 GLY B O 1
ATOM 3557 N N . TYR B 1 151 ? 35.464 14.527 56.157 1.00 14.65 226 TYR B N 1
ATOM 3558 C CA . TYR B 1 151 ? 36.457 13.522 55.777 1.00 14.91 226 TYR B CA 1
ATOM 3559 C C . TYR B 1 151 ? 36.144 12.896 54.401 1.00 17.19 226 TYR B C 1
ATOM 3560 O O . TYR B 1 151 ? 37.105 12.520 53.689 1.00 17.67 226 TYR B O 1
ATOM 3569 N N . LYS B 1 152 ? 34.887 12.675 54.110 1.00 16.84 227 LYS B N 1
ATOM 3570 C CA . LYS B 1 152 ? 34.478 12.095 52.820 1.00 20.28 227 LYS B CA 1
ATOM 3571 C C . LYS B 1 152 ? 33.991 13.171 51.865 1.00 18.15 227 LYS B C 1
ATOM 3572 O O . LYS B 1 152 ? 33.223 12.893 50.957 1.00 20.91 227 LYS B O 1
ATOM 3578 N N . GLY B 1 153 ? 34.368 14.416 52.168 1.00 17.86 228 GLY B N 1
ATOM 3579 C CA . GLY B 1 153 ? 34.000 15.522 51.311 1.00 16.45 228 GLY B CA 1
ATOM 3580 C C . GLY B 1 153 ? 32.601 16.047 51.503 1.00 16.80 228 GLY B C 1
ATOM 3581 O O . GLY B 1 153 ? 32.217 16.963 50.744 1.00 18.42 228 GLY B O 1
ATOM 3582 N N . GLU B 1 154 ? 31.902 15.617 52.551 1.00 16.37 229 GLU B N 1
ATOM 3583 C CA . GLU B 1 154 ? 30.561 16.119 52.861 1.00 17.01 229 GLU B CA 1
ATOM 3584 C C . GLU B 1 154 ? 30.567 17.625 53.136 1.00 14.65 229 GLU B C 1
ATOM 3585 O O . GLU B 1 154 ? 31.435 18.091 53.886 1.00 14.99 229 GLU B O 1
ATOM 3591 N N . LEU B 1 155 ? 29.531 18.357 52.675 1.00 14.51 230 LEU B N 1
ATOM 3592 C CA . LEU B 1 155 ? 29.418 19.780 52.926 1.00 13.86 230 LEU B CA 1
ATOM 3593 C C . LEU B 1 155 ? 29.198 19.985 54.399 1.00 13.58 230 LEU B C 1
ATOM 3594 O O . LEU B 1 155 ? 28.420 19.272 55.030 1.00 14.44 230 LEU B O 1
ATOM 3599 N N . LYS B 1 156 ? 29.817 21.028 54.936 1.00 14.12 231 LYS B N 1
ATOM 3600 C CA . LYS B 1 156 ? 29.530 21.438 56.318 1.00 13.22 231 LYS B CA 1
ATOM 3601 C C . LYS B 1 156 ? 29.281 22.962 56.294 1.00 13.39 231 LYS B C 1
ATOM 3602 O O . LYS B 1 156 ? 30.211 23.747 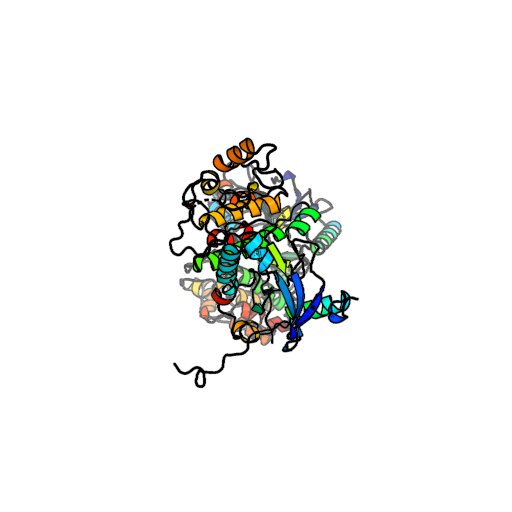55.920 1.00 13.76 231 LYS B O 1
ATOM 3608 N N . ILE B 1 157 ? 28.096 23.393 56.623 1.00 13.60 232 ILE B N 1
ATOM 3609 C CA . ILE B 1 157 ? 27.870 24.843 56.734 1.00 13.36 232 ILE B CA 1
ATOM 3610 C C . ILE B 1 157 ? 28.580 25.290 58.023 1.00 15.61 232 ILE B C 1
ATOM 3611 O O . ILE B 1 157 ? 28.323 24.761 59.125 1.00 13.81 232 ILE B O 1
ATOM 3616 N N . ALA B 1 158 ? 29.493 26.223 57.917 1.00 14.83 233 ALA B N 1
ATOM 3617 C CA . ALA B 1 158 ? 30.473 26.536 58.967 1.00 17.07 233 ALA B CA 1
ATOM 3618 C C . ALA B 1 158 ? 30.315 27.840 59.701 1.00 23.84 233 ALA B C 1
ATOM 3619 O O . ALA B 1 158 ? 30.370 27.891 60.924 1.00 25.33 233 ALA B O 1
ATOM 3621 N N . ASP B 1 159 ? 30.023 28.875 58.967 1.00 16.70 234 ASP B N 1
ATOM 3622 C CA . ASP B 1 159 ? 29.982 30.254 59.461 1.00 16.81 234 ASP B CA 1
ATOM 3623 C C . ASP B 1 159 ? 28.545 30.717 59.572 1.00 17.58 234 ASP B C 1
ATOM 3624 O O . ASP B 1 159 ? 27.867 30.857 58.546 1.00 22.10 234 ASP B O 1
ATOM 3629 N N . PHE B 1 160 ? 28.130 31.034 60.789 1.00 15.21 235 PHE B N 1
ATOM 3630 C CA . PHE B 1 160 ? 26.785 31.492 61.101 1.00 15.20 235 PHE B CA 1
ATOM 3631 C C . PHE B 1 160 ? 26.826 32.965 61.573 1.00 15.31 235 PHE B C 1
ATOM 3632 O O . PHE B 1 160 ? 25.926 33.374 62.303 1.00 15.49 235 PHE B O 1
ATOM 3640 N N . GLY B 1 161 ? 27.772 33.728 61.080 1.00 16.92 236 GLY B N 1
ATOM 3641 C CA . GLY B 1 161 ? 27.997 35.103 61.570 1.00 17.47 236 GLY B CA 1
ATOM 3642 C C . GLY B 1 161 ? 26.894 36.066 61.275 1.00 17.27 236 GLY B C 1
ATOM 3643 O O . GLY B 1 161 ? 26.867 37.149 61.902 1.00 20.28 236 GLY B O 1
ATOM 3644 N N . TRP B 1 162 ? 26.091 35.780 60.284 1.00 15.94 237 TRP B N 1
ATOM 3645 C CA . TRP B 1 162 ? 24.967 36.666 59.941 1.00 16.50 237 TRP B CA 1
ATOM 3646 C C . TRP B 1 162 ? 23.633 35.927 60.136 1.00 14.77 237 TRP B C 1
ATOM 3647 O O . TRP B 1 162 ? 22.563 36.432 59.710 1.00 16.50 237 TRP B O 1
ATOM 3658 N N . SER B 1 163 ? 23.613 34.777 60.771 1.00 14.33 238 SER B N 1
ATOM 3659 C CA . SER B 1 163 ? 22.409 34.035 60.967 1.00 14.59 238 SER B CA 1
ATOM 3660 C C . SER B 1 163 ? 21.568 34.607 62.066 1.00 13.58 238 SER B C 1
ATOM 3661 O O . SER B 1 163 ? 22.080 35.337 62.948 1.00 13.59 238 SER B O 1
ATOM 3664 N N . VAL B 1 164 ? 20.294 34.265 62.035 1.00 12.77 239 VAL B N 1
ATOM 3665 C CA . VAL B 1 164 ? 19.327 34.850 63.006 1.00 14.17 239 VAL B CA 1
ATOM 3666 C C . VAL B 1 164 ? 18.278 33.845 63.344 1.00 14.63 239 VAL B C 1
ATOM 3667 O O . VAL B 1 164 ? 17.779 33.114 62.456 1.00 14.29 239 VAL B O 1
ATOM 3671 N N . HIS B 1 165 ? 17.874 33.795 64.627 1.00 15.09 240 HIS B N 1
ATOM 3672 C CA . HIS B 1 165 ? 16.709 33.115 65.039 1.00 14.24 240 HIS B CA 1
ATOM 3673 C C . HIS B 1 165 ? 15.509 34.042 65.019 1.00 15.63 240 HIS B C 1
ATOM 3674 O O . HIS B 1 165 ? 15.535 35.138 65.647 1.00 18.43 240 HIS B O 1
ATOM 3681 N N . ALA B 1 166 ? 14.635 33.749 64.076 1.00 15.29 241 ALA B N 1
ATOM 3682 C CA . ALA B 1 166 ? 13.551 34.651 63.688 1.00 16.13 241 ALA B CA 1
ATOM 3683 C C . ALA B 1 166 ? 12.199 33.955 63.849 1.00 14.99 241 ALA B C 1
ATOM 3684 O O . ALA B 1 166 ? 11.616 33.445 62.933 1.00 14.74 241 ALA B O 1
ATOM 3686 N N . PRO B 1 167 ? 11.658 33.890 65.092 1.00 20.33 242 PRO B N 1
ATOM 3687 C CA . PRO B 1 167 ? 10.394 33.222 65.265 1.00 19.13 242 PRO B CA 1
ATOM 3688 C C . PRO B 1 167 ? 9.272 33.717 64.374 1.00 21.85 242 PRO B C 1
ATOM 3689 O O . PRO B 1 167 ? 8.486 32.872 63.978 1.00 23.47 242 PRO B O 1
ATOM 3693 N N . SER B 1 168 ? 9.254 34.987 63.979 1.00 21.98 243 SER B N 1
ATOM 3694 C CA . SER B 1 168 ? 8.270 35.496 62.958 1.00 22.03 243 SER B CA 1
ATOM 3695 C C . SER B 1 168 ? 8.663 35.364 61.495 1.00 21.16 243 SER B C 1
ATOM 3696 O O . SER B 1 168 ? 7.857 35.646 60.513 1.00 21.11 243 SER B O 1
ATOM 3699 N N . LEU B 1 169 ? 9.921 35.003 61.290 1.00 20.11 244 LEU B N 1
ATOM 3700 C CA . LEU B 1 169 ? 10.498 34.862 59.967 1.00 19.87 244 LEU B CA 1
ATOM 3701 C C . LEU B 1 169 ? 10.356 36.133 59.178 1.00 20.18 244 LEU B C 1
ATOM 3702 O O . LEU B 1 169 ? 10.122 36.085 57.977 1.00 24.97 244 LEU B O 1
ATOM 3707 N N . ARG B 1 170 ? 10.524 37.272 59.813 1.00 17.25 245 ARG B N 1
ATOM 3708 C CA . ARG B 1 170 ? 10.490 38.609 59.151 1.00 18.37 245 ARG B CA 1
ATOM 3709 C C . ARG B 1 170 ? 11.633 39.476 59.747 1.00 17.11 245 ARG B C 1
ATOM 3710 O O . ARG B 1 170 ? 11.580 39.864 60.949 1.00 18.47 245 ARG B O 1
ATOM 3718 N N . ARG B 1 171 ? 12.665 39.799 58.929 1.00 13.51 246 ARG B N 1
ATOM 3719 C CA . ARG B 1 171 ? 13.775 40.547 59.397 1.00 13.99 246 ARG B CA 1
ATOM 3720 C C . ARG B 1 171 ? 14.073 41.696 58.437 1.00 13.25 246 ARG B C 1
ATOM 3721 O O . ARG B 1 171 ? 13.654 41.693 57.277 1.00 13.60 246 ARG B O 1
ATOM 3729 N N . ARG B 1 172 ? 14.833 42.677 58.933 1.00 14.66 247 ARG B N 1
ATOM 3730 C CA . ARG B 1 172 ? 15.237 43.830 58.092 1.00 14.67 247 ARG B CA 1
ATOM 3731 C C . ARG B 1 172 ? 16.743 44.137 57.993 1.00 16.09 247 ARG B C 1
ATOM 3732 O O . ARG B 1 172 ? 17.115 45.113 57.299 1.00 17.01 247 ARG B O 1
ATOM 3751 N N . MET B 1 174 ? 20.310 44.424 56.652 1.00 15.86 249 MET B N 1
ATOM 3752 C CA . MET B 1 174 ? 21.048 44.240 55.416 1.00 19.50 249 MET B CA 1
ATOM 3753 C C . MET B 1 174 ? 22.327 43.464 55.707 1.00 16.58 249 MET B C 1
ATOM 3754 O O . MET B 1 174 ? 23.186 43.952 56.443 1.00 18.03 249 MET B O 1
ATOM 3759 N N . CYS B 1 175 ? 22.417 42.279 55.139 1.00 16.89 250 CYS B N 1
ATOM 3760 C CA . CYS B 1 175 ? 23.574 41.406 55.410 1.00 16.25 250 CYS B CA 1
ATOM 3761 C C . CYS B 1 175 ? 23.690 40.431 54.238 1.00 16.21 250 CYS B C 1
ATOM 3762 O O . CYS B 1 175 ? 22.759 40.187 53.500 1.00 17.47 250 CYS B O 1
ATOM 3765 N N . GLY B 1 176 ? 24.856 39.866 54.158 1.00 17.62 251 GLY B N 1
ATOM 3766 C CA . GLY B 1 176 ? 25.170 38.854 53.173 1.00 15.81 251 GLY B CA 1
ATOM 3767 C C . GLY B 1 176 ? 26.418 39.270 52.464 1.00 16.57 251 GLY B C 1
ATOM 3768 O O . GLY B 1 176 ? 27.341 39.868 53.024 1.00 18.38 251 GLY B O 1
ATOM 3769 N N . THR B 1 177 ? 26.525 38.804 51.219 1.00 14.10 252 THR B N 1
ATOM 3770 C CA . THR B 1 177 ? 27.708 39.032 50.395 1.00 13.97 252 THR B CA 1
ATOM 3771 C C . THR B 1 177 ? 27.208 39.548 49.027 1.00 13.71 252 THR B C 1
ATOM 3772 O O . THR B 1 177 ? 26.246 38.960 48.508 1.00 14.06 252 THR B O 1
ATOM 3776 N N . LEU B 1 178 ? 27.783 40.634 48.469 1.00 14.72 253 LEU B N 1
ATOM 3777 C CA . LEU B 1 178 ? 27.226 41.347 47.317 1.00 14.75 253 LEU B CA 1
ATOM 3778 C C . LEU B 1 178 ? 26.723 40.427 46.174 1.00 14.99 253 LEU B C 1
ATOM 3779 O O . LEU B 1 178 ? 25.555 40.540 45.761 1.00 13.77 253 LEU B O 1
ATOM 3784 N N . ASP B 1 179 ? 27.576 39.515 45.690 1.00 14.07 254 ASP B N 1
ATOM 3785 C CA . ASP B 1 179 ? 27.202 38.723 44.524 1.00 12.93 254 ASP B CA 1
ATOM 3786 C C . ASP B 1 179 ? 26.042 37.770 44.838 1.00 12.43 254 ASP B C 1
ATOM 3787 O O . ASP B 1 179 ? 25.388 37.314 43.895 1.00 12.02 254 ASP B O 1
ATOM 3792 N N . TYR B 1 180 ? 25.799 37.488 46.092 1.00 11.77 255 TYR B N 1
ATOM 3793 C CA . TYR B 1 180 ? 24.827 36.481 46.533 1.00 12.65 255 TYR B CA 1
ATOM 3794 C C . TYR B 1 180 ? 23.535 37.087 47.024 1.00 12.30 255 TYR B C 1
ATOM 3795 O O . TYR B 1 180 ? 22.608 36.451 47.373 1.00 11.98 255 TYR B O 1
ATOM 3804 N N . LEU B 1 181 ? 23.463 38.387 47.101 1.00 10.45 256 LEU B N 1
ATOM 3805 C CA . LEU B 1 181 ? 22.329 39.056 47.773 1.00 11.73 256 LEU B CA 1
ATOM 3806 C C . LEU B 1 181 ? 21.057 38.824 47.014 1.00 9.74 256 LEU B C 1
ATOM 3807 O O . LEU B 1 181 ? 21.006 39.112 45.821 1.00 10.50 256 LEU B O 1
ATOM 3812 N N . PRO B 1 182 ? 20.015 38.348 47.703 1.00 9.90 257 PRO B N 1
ATOM 3813 C CA . PRO B 1 182 ? 18.715 38.339 47.061 1.00 10.14 257 PRO B CA 1
ATOM 3814 C C . PRO B 1 182 ? 18.208 39.707 46.655 1.00 11.26 257 PRO B C 1
ATOM 3815 O O . PRO B 1 182 ? 18.558 40.695 47.323 1.00 10.47 257 PRO B O 1
ATOM 3819 N N . PRO B 1 183 ? 17.274 39.812 45.735 1.00 9.95 258 PRO B N 1
ATOM 3820 C CA . PRO B 1 183 ? 16.766 41.150 45.374 1.00 12.05 258 PRO B CA 1
ATOM 3821 C C . PRO B 1 183 ? 16.120 41.885 46.563 1.00 11.93 258 PRO B C 1
ATOM 3822 O O . PRO B 1 183 ? 16.383 43.084 46.746 1.00 12.63 258 PRO B O 1
ATOM 3826 N N . GLU B 1 184 ? 15.415 41.173 47.435 1.00 11.15 259 GLU B N 1
ATOM 3827 C CA . GLU B 1 184 ? 14.784 41.843 48.582 1.00 12.16 259 GLU B CA 1
ATOM 3828 C C . GLU B 1 184 ? 15.796 42.365 49.530 1.00 13.07 259 GLU B C 1
ATOM 3829 O O . GLU B 1 184 ? 15.539 43.398 50.195 1.00 13.88 259 GLU B O 1
ATOM 3835 N N . MET B 1 185 ? 16.955 41.746 49.653 1.00 13.40 260 MET B N 1
ATOM 3836 C CA . MET B 1 185 ? 18.011 42.288 50.515 1.00 13.67 260 MET B CA 1
ATOM 3837 C C . MET B 1 185 ? 18.660 43.481 49.917 1.00 14.82 260 MET B C 1
ATOM 3838 O O . MET B 1 185 ? 18.776 44.519 50.592 1.00 16.83 260 MET B O 1
ATOM 3843 N N . ILE B 1 186 ? 19.059 43.434 48.662 1.00 14.30 261 ILE B N 1
ATOM 3844 C CA . ILE B 1 186 ? 19.662 44.596 48.003 1.00 15.40 261 ILE B CA 1
ATOM 3845 C C . ILE B 1 186 ? 18.728 45.806 47.914 1.00 16.58 261 ILE B C 1
ATOM 3846 O O . ILE B 1 186 ? 19.186 46.991 47.989 1.00 19.48 261 ILE B O 1
ATOM 3851 N N . GLU B 1 187 ? 17.405 45.596 47.842 1.00 13.72 262 GLU B N 1
ATOM 3852 C CA . GLU B 1 187 ? 16.377 46.628 47.735 1.00 15.05 262 GLU B CA 1
ATOM 3853 C C . GLU B 1 187 ? 15.905 47.123 49.125 1.00 15.61 262 GLU B C 1
ATOM 3854 O O . GLU B 1 187 ? 15.012 48.002 49.175 1.00 19.38 262 GLU B O 1
ATOM 3860 N N . GLY B 1 188 ? 16.399 46.556 50.190 1.00 16.77 263 GLY B N 1
ATOM 3861 C CA . GLY B 1 188 ? 16.069 47.029 51.569 1.00 17.14 263 GLY B CA 1
ATOM 3862 C C . GLY B 1 188 ? 14.662 46.730 52.020 1.00 17.07 263 GLY B C 1
ATOM 3863 O O . GLY B 1 188 ? 14.154 47.437 52.897 1.00 21.24 263 GLY B O 1
ATOM 3864 N N . LYS B 1 189 ? 14.086 45.607 51.580 1.00 15.24 264 LYS B N 1
ATOM 3865 C CA . LYS B 1 189 ? 12.755 45.180 51.921 1.00 16.27 264 LYS B CA 1
ATOM 3866 C C . LYS B 1 189 ? 12.813 44.216 53.127 1.00 17.51 264 LYS B C 1
ATOM 3867 O O . LYS B 1 189 ? 13.878 43.719 53.474 1.00 25.53 264 LYS B O 1
ATOM 3873 N N . THR B 1 190 ? 11.681 43.975 53.796 1.00 13.88 265 THR B N 1
ATOM 3874 C CA . THR B 1 190 ? 11.609 42.961 54.825 1.00 11.45 265 THR B CA 1
ATOM 3875 C C . THR B 1 190 ? 11.869 41.636 54.079 1.00 13.73 265 THR B C 1
ATOM 3876 O O . THR B 1 190 ? 11.286 41.383 53.019 1.00 15.11 265 THR B O 1
ATOM 3880 N N . HIS B 1 191 ? 12.749 40.859 54.676 1.00 12.99 266 HIS B N 1
ATOM 3881 C CA . HIS B 1 191 ? 13.106 39.493 54.181 1.00 12.79 266 HIS B CA 1
ATOM 3882 C C . HIS B 1 191 ? 12.653 38.416 55.132 1.00 13.33 266 HIS B C 1
ATOM 3883 O O . HIS B 1 191 ? 12.374 38.588 56.298 1.00 14.30 266 HIS B O 1
ATOM 3890 N N . ASP B 1 192 ? 12.630 37.149 54.645 1.00 13.23 267 ASP B N 1
ATOM 3891 C CA . ASP B 1 192 ? 12.262 35.944 55.374 1.00 14.52 267 ASP B CA 1
ATOM 3892 C C . ASP B 1 192 ? 13.261 34.829 55.042 1.00 12.64 267 ASP B C 1
ATOM 3893 O O . ASP B 1 192 ? 14.331 35.049 54.460 1.00 12.44 267 ASP B O 1
ATOM 3898 N N . GLU B 1 193 ? 12.928 33.584 55.380 1.00 12.65 268 GLU B N 1
ATOM 3899 C CA . GLU B 1 193 ? 13.826 32.470 55.208 1.00 12.25 268 GLU B CA 1
ATOM 3900 C C . GLU B 1 193 ? 14.103 32.197 53.749 1.00 11.62 268 GLU B C 1
ATOM 3901 O O . GLU B 1 193 ? 15.085 31.469 53.493 1.00 11.17 268 GLU B O 1
ATOM 3907 N N . LYS B 1 194 ? 13.275 32.725 52.838 1.00 11.39 269 LYS B N 1
ATOM 3908 C CA . LYS B 1 194 ? 13.438 32.399 51.444 1.00 10.27 269 LYS B CA 1
ATOM 3909 C C . LYS B 1 194 ? 14.697 33.111 50.857 1.00 10.49 269 LYS B C 1
ATOM 3910 O O . LYS B 1 194 ? 15.167 32.797 49.744 1.00 9.93 269 LYS B O 1
ATOM 3916 N N . VAL B 1 195 ? 15.362 33.998 51.609 1.00 9.73 270 VAL B N 1
ATOM 3917 C CA . VAL B 1 195 ? 16.675 34.449 51.245 1.00 9.79 270 VAL B CA 1
ATOM 3918 C C . VAL B 1 195 ? 17.645 33.312 51.038 1.00 9.84 270 VAL B C 1
ATOM 3919 O O . VAL B 1 195 ? 18.497 33.338 50.145 1.00 11.14 270 VAL B O 1
ATOM 3923 N N . ASP B 1 196 ? 17.520 32.249 51.851 1.00 10.42 271 ASP B N 1
ATOM 3924 C CA . ASP B 1 196 ? 18.453 31.159 51.734 1.00 10.35 271 ASP B CA 1
ATOM 3925 C C . ASP B 1 196 ? 18.185 30.292 50.506 1.00 10.05 271 ASP B C 1
ATOM 3926 O O . ASP B 1 196 ? 19.141 29.699 50.014 1.00 10.38 271 ASP B O 1
ATOM 3931 N N . LEU B 1 197 ? 16.957 30.324 49.992 1.00 9.36 272 LEU B N 1
ATOM 3932 C CA . LEU B 1 197 ? 16.618 29.612 48.746 1.00 10.09 272 LEU B CA 1
ATOM 3933 C C . LEU B 1 197 ? 17.285 30.300 47.554 1.00 10.59 272 LEU B C 1
ATOM 3934 O O . LEU B 1 197 ? 17.915 29.668 46.701 1.00 11.03 272 LEU B O 1
ATOM 3939 N N . TRP B 1 198 ? 17.242 31.627 47.512 1.00 9.29 273 TRP B N 1
ATOM 3940 C CA . TRP B 1 198 ? 17.977 32.360 46.507 1.00 9.13 273 TRP B CA 1
ATOM 3941 C C . TRP B 1 198 ? 19.454 32.076 46.561 1.00 9.58 273 TRP B C 1
ATOM 3942 O O . TRP B 1 198 ? 20.073 31.751 45.581 1.00 9.34 273 TRP B O 1
ATOM 3953 N N . CYS B 1 199 ? 20.044 32.219 47.762 1.00 9.98 274 CYS B N 1
ATOM 3954 C CA . CYS B 1 199 ? 21.465 32.014 47.860 1.00 9.69 274 CYS B CA 1
ATOM 3955 C C . CYS B 1 199 ? 21.906 30.597 47.461 1.00 9.25 274 CYS B C 1
ATOM 3956 O O . CYS B 1 199 ? 23.001 30.365 46.898 1.00 9.67 274 CYS B O 1
ATOM 3959 N N . ALA B 1 200 ? 21.066 29.625 47.766 1.00 9.34 275 ALA B N 1
ATOM 3960 C CA . ALA B 1 200 ? 21.268 28.236 47.280 1.00 9.59 275 ALA B CA 1
ATOM 3961 C C . ALA B 1 200 ? 21.374 28.184 45.764 1.00 9.74 275 ALA B C 1
ATOM 3962 O O . ALA B 1 200 ? 22.202 27.399 45.226 1.00 10.37 275 ALA B O 1
ATOM 3964 N N . GLY B 1 201 ? 20.517 28.902 45.074 1.00 10.39 276 GLY B N 1
ATOM 3965 C CA . GLY B 1 201 ? 20.563 28.987 43.657 1.00 9.26 276 GLY B CA 1
ATOM 3966 C C . GLY B 1 201 ? 21.831 29.604 43.088 1.00 9.35 276 GLY B C 1
ATOM 3967 O O . GLY B 1 201 ? 22.409 29.139 42.110 1.00 8.53 276 GLY B O 1
ATOM 3968 N N . VAL B 1 202 ? 22.256 30.705 43.733 1.00 10.05 277 VAL B N 1
ATOM 3969 C CA . VAL B 1 202 ? 23.502 31.363 43.336 1.00 9.45 277 VAL B CA 1
ATOM 3970 C C . VAL B 1 202 ? 24.659 30.387 43.561 1.00 9.94 277 VAL B C 1
ATOM 3971 O O . VAL B 1 202 ? 25.565 30.269 42.705 1.00 9.13 277 VAL B O 1
ATOM 3975 N N . LEU B 1 203 ? 24.645 29.671 44.702 1.00 10.06 278 LEU B N 1
ATOM 3976 C CA . LEU B 1 203 ? 25.707 28.717 45.022 1.00 10.45 278 LEU B CA 1
ATOM 3977 C C . LEU B 1 203 ? 25.784 27.564 43.976 1.00 9.39 278 LEU B C 1
ATOM 3978 O O . LEU B 1 203 ? 26.868 27.205 43.512 1.00 9.79 278 LEU B O 1
ATOM 3983 N N . CYS B 1 204 ? 24.614 27.058 43.591 1.00 9.55 279 CYS B N 1
ATOM 3984 C CA . CYS B 1 204 ? 24.553 25.970 42.553 1.00 10.17 279 CYS B CA 1
ATOM 3985 C C . CYS B 1 204 ? 25.205 26.449 41.266 1.00 10.11 279 CYS B C 1
ATOM 3986 O O . CYS B 1 204 ? 26.021 25.800 40.649 1.00 10.75 279 CYS B O 1
ATOM 3989 N N . TYR B 1 205 ? 24.842 27.678 40.868 1.00 9.31 280 TYR B N 1
ATOM 3990 C CA . TYR B 1 205 ? 25.433 28.264 39.670 1.00 9.26 280 TYR B CA 1
ATOM 3991 C C . TYR B 1 205 ? 26.948 28.382 39.804 1.00 10.02 280 TYR B C 1
ATOM 3992 O O . TYR B 1 205 ? 27.695 27.988 38.914 1.00 10.03 280 TYR B O 1
ATOM 4001 N N . GLU B 1 206 ? 27.427 28.971 40.926 1.00 9.61 281 GLU B N 1
ATOM 4002 C CA . GLU B 1 206 ? 28.907 29.168 41.066 1.00 9.96 281 GLU B CA 1
ATOM 4003 C C . GLU B 1 206 ? 29.624 27.806 41.059 1.00 9.65 281 GLU B C 1
ATOM 4004 O O . GLU B 1 206 ? 30.724 27.711 40.471 1.00 10.50 281 GLU B O 1
ATOM 4010 N N . PHE B 1 207 ? 29.031 26.817 41.764 1.00 10.16 282 PHE B N 1
ATOM 4011 C CA . PHE B 1 207 ? 29.672 25.505 41.780 1.00 10.52 282 PHE B CA 1
ATOM 4012 C C . PHE B 1 207 ? 29.834 24.948 40.345 1.00 10.91 282 PHE B C 1
ATOM 4013 O O . PHE B 1 207 ? 30.953 24.439 39.979 1.00 10.79 282 PHE B O 1
ATOM 4021 N N . LEU B 1 208 ? 28.829 25.079 39.507 1.00 10.23 283 LEU B N 1
ATOM 4022 C CA . LEU B 1 208 ? 28.840 24.495 38.174 1.00 10.53 283 LEU B CA 1
ATOM 4023 C C . LEU B 1 208 ? 29.542 25.385 37.125 1.00 10.87 283 LEU B C 1
ATOM 4024 O O . LEU B 1 208 ? 30.072 24.865 36.132 1.00 12.97 283 LEU B O 1
ATOM 4029 N N . VAL B 1 209 ? 29.576 26.718 37.361 1.00 11.21 284 VAL B N 1
ATOM 4030 C CA . VAL B 1 209 ? 30.075 27.602 36.359 1.00 10.83 284 VAL B CA 1
ATOM 4031 C C . VAL B 1 209 ? 31.450 28.088 36.706 1.00 12.99 284 VAL B C 1
ATOM 4032 O O . VAL B 1 209 ? 32.240 28.403 35.772 1.00 14.60 284 VAL B O 1
ATOM 4036 N N . GLY B 1 210 ? 31.743 28.318 37.989 1.00 12.59 285 GLY B N 1
ATOM 4037 C CA . GLY B 1 210 ? 33.029 28.774 38.440 1.00 13.21 285 GLY B CA 1
ATOM 4038 C C . GLY B 1 210 ? 33.105 30.259 38.772 1.00 14.01 285 GLY B C 1
ATOM 4039 O O . GLY B 1 210 ? 34.170 30.737 39.218 1.00 14.76 285 GLY B O 1
ATOM 4040 N N . MET B 1 211 ? 32.024 30.988 38.566 1.00 11.71 286 MET B N 1
ATOM 4041 C CA . MET B 1 211 ? 31.886 32.401 38.926 1.00 11.94 286 MET B CA 1
ATOM 4042 C C . MET B 1 211 ? 30.394 32.614 39.295 1.00 11.78 286 MET B C 1
ATOM 4043 O O . MET B 1 211 ? 29.534 31.930 38.784 1.00 11.89 286 MET B O 1
ATOM 4048 N N . PRO B 1 212 ? 30.077 33.601 40.127 1.00 12.37 287 PRO B N 1
ATOM 4049 C CA . PRO B 1 212 ? 28.701 33.923 40.416 1.00 12.17 287 PRO B CA 1
ATOM 4050 C C . PRO B 1 212 ? 27.979 34.492 39.208 1.00 12.16 287 PRO B C 1
ATOM 4051 O O . PRO B 1 212 ? 28.561 35.104 38.341 1.00 13.36 287 PRO B O 1
ATOM 4055 N N . PRO B 1 213 ? 26.668 34.331 39.191 1.00 11.00 288 PRO B N 1
ATOM 4056 C CA . PRO B 1 213 ? 25.902 34.597 37.947 1.00 11.88 288 PRO B CA 1
ATOM 4057 C C . PRO B 1 213 ? 25.773 36.097 37.599 1.00 12.78 288 PRO B C 1
ATOM 4058 O O . PRO B 1 213 ? 25.472 36.370 36.430 1.00 13.05 288 PRO B O 1
ATOM 4062 N N . PHE B 1 214 ? 25.915 37.042 38.536 1.00 11.96 289 PHE B N 1
ATOM 4063 C CA . PHE B 1 214 ? 25.636 38.479 38.298 1.00 12.80 289 PHE B CA 1
ATOM 4064 C C . PHE B 1 214 ? 26.955 39.275 38.385 1.00 13.46 289 PHE B C 1
ATOM 4065 O O . PHE B 1 214 ? 26.887 40.529 38.426 1.00 16.30 289 PHE B O 1
ATOM 4073 N N . ASP B 1 215 ? 28.107 38.595 38.372 1.00 17.07 290 ASP B N 1
ATOM 4074 C CA . ASP B 1 215 ? 29.489 39.210 38.360 1.00 18.23 290 ASP B CA 1
ATOM 4075 C C . ASP B 1 215 ? 29.549 40.304 37.286 1.00 18.75 290 ASP B C 1
ATOM 4076 O O . ASP B 1 215 ? 29.145 40.057 36.159 1.00 19.82 290 ASP B O 1
ATOM 4081 N N . SER B 1 216 ? 30.002 41.488 37.688 1.00 17.94 291 SER B N 1
ATOM 4082 C CA . SER B 1 216 ? 30.107 42.638 36.767 1.00 18.74 291 SER B CA 1
ATOM 4083 C C . SER B 1 216 ? 31.245 43.503 37.176 1.00 22.57 291 SER B C 1
ATOM 4084 O O . SER B 1 216 ? 31.562 43.520 38.336 1.00 24.70 291 SER B O 1
ATOM 4087 N N . PRO B 1 217 ? 31.658 44.404 36.281 1.00 27.50 292 PRO B N 1
ATOM 4088 C CA . PRO B 1 217 ? 32.770 45.310 36.667 1.00 31.09 292 PRO B CA 1
ATOM 4089 C C . PRO B 1 217 ? 32.363 46.411 37.612 1.00 31.69 292 PRO B C 1
ATOM 4090 O O . PRO B 1 217 ? 33.190 46.881 38.354 1.00 40.01 292 PRO B O 1
ATOM 4094 N N A SER B 1 218 ? 31.098 46.829 37.593 0.50 27.42 293 SER B N 1
ATOM 4095 N N B SER B 1 218 ? 31.090 46.768 37.651 0.50 24.56 293 SER B N 1
ATOM 4096 C CA A SER B 1 218 ? 30.620 47.841 38.518 0.50 26.90 293 SER B CA 1
ATOM 4097 C CA B SER B 1 218 ? 30.642 47.837 38.502 0.50 23.05 293 SER B CA 1
ATOM 4098 C C A SER B 1 218 ? 29.630 47.233 39.479 0.50 25.99 293 SER B C 1
ATOM 4099 C C B SER B 1 218 ? 29.532 47.344 39.391 0.50 23.66 293 SER B C 1
ATOM 4100 O O A SER B 1 218 ? 28.986 46.211 39.188 0.50 24.99 293 SER B O 1
ATOM 4101 O O B SER B 1 218 ? 28.710 46.506 38.947 0.50 19.26 293 SER B O 1
ATOM 4106 N N . HIS B 1 219 ? 29.453 47.944 40.591 1.00 23.25 294 HIS B N 1
ATOM 4107 C CA . HIS B 1 219 ? 28.366 47.688 41.498 1.00 22.24 294 HIS B CA 1
ATOM 4108 C C . HIS B 1 219 ? 27.022 47.966 40.890 1.00 22.77 294 HIS B C 1
ATOM 4109 O O . HIS B 1 219 ? 26.085 47.176 41.064 1.00 21.69 294 HIS B O 1
ATOM 4116 N N . THR B 1 220 ? 26.869 49.047 40.181 1.00 22.25 295 THR B N 1
ATOM 4117 C CA . THR B 1 220 ? 25.598 49.443 39.613 1.00 23.56 295 THR B CA 1
ATOM 4118 C C . THR B 1 220 ? 25.074 48.318 38.697 1.00 22.30 295 THR B C 1
ATOM 4119 O O . THR B 1 220 ? 23.862 48.054 38.719 1.00 19.32 295 THR B O 1
ATOM 4123 N N . GLU B 1 221 ? 25.970 47.730 37.913 1.00 20.40 296 GLU B N 1
ATOM 4124 C CA . GLU B 1 221 ? 25.598 46.666 36.997 1.00 18.18 296 GLU B CA 1
ATOM 4125 C C . GLU B 1 221 ? 25.278 45.387 37.796 1.00 17.57 296 GLU B C 1
ATOM 4126 O O . GLU B 1 221 ? 24.329 44.723 37.428 1.00 17.36 296 GLU B O 1
ATOM 4132 N N . THR B 1 222 ? 26.058 45.043 38.808 1.00 16.60 297 THR B N 1
ATOM 4133 C CA . THR B 1 222 ? 25.680 43.831 39.599 1.00 13.95 297 THR B CA 1
ATOM 4134 C C . THR B 1 222 ? 24.283 44.006 40.175 1.00 14.72 297 THR B C 1
ATOM 4135 O O . THR B 1 222 ? 23.485 43.082 40.121 1.00 13.76 297 THR B O 1
ATOM 4139 N N . HIS B 1 223 ? 23.989 45.158 40.797 1.00 12.97 298 HIS B N 1
ATOM 4140 C CA . HIS B 1 223 ? 22.747 45.446 41.370 1.00 15.03 298 HIS B CA 1
ATOM 4141 C C . HIS B 1 223 ? 21.641 45.290 40.317 1.00 15.02 298 HIS B C 1
ATOM 4142 O O . HIS B 1 223 ? 20.603 44.587 40.561 1.00 13.44 298 HIS B O 1
ATOM 4149 N N . ARG B 1 224 ? 21.819 45.945 39.152 1.00 15.36 299 ARG B N 1
ATOM 4150 C CA . ARG B 1 224 ? 20.854 45.778 38.035 1.00 15.54 299 ARG B CA 1
ATOM 4151 C C . ARG B 1 224 ? 20.616 44.305 37.696 1.00 13.46 299 ARG B C 1
ATOM 4152 O O . ARG B 1 224 ? 19.459 43.897 37.471 1.00 13.53 299 ARG B O 1
ATOM 4160 N N . ARG B 1 225 ? 21.686 43.524 37.572 1.00 12.65 300 ARG B N 1
ATOM 4161 C CA . ARG B 1 225 ? 21.540 42.173 37.112 1.00 11.75 300 ARG B CA 1
ATOM 4162 C C . ARG B 1 225 ? 20.802 41.363 38.186 1.00 12.58 300 ARG B C 1
ATOM 4163 O O . ARG B 1 225 ? 19.976 40.442 37.818 1.00 11.42 300 ARG B O 1
ATOM 4171 N N . ILE B 1 226 ? 21.061 41.588 39.490 1.00 10.33 301 ILE B N 1
ATOM 4172 C CA . ILE B 1 226 ? 20.326 40.872 40.551 1.00 11.00 301 ILE B CA 1
ATOM 4173 C C . ILE B 1 226 ? 18.844 41.169 40.442 1.00 13.09 301 ILE B C 1
ATOM 4174 O O . ILE B 1 226 ? 18.017 40.291 40.438 1.00 12.64 301 ILE B O 1
ATOM 4179 N N . VAL B 1 227 ? 18.453 42.426 40.501 1.00 12.11 302 VAL B N 1
ATOM 4180 C CA . VAL B 1 227 ? 17.037 42.764 40.634 1.00 12.11 302 VAL B CA 1
ATOM 4181 C C . VAL B 1 227 ? 16.279 42.467 39.365 1.00 11.37 302 VAL B C 1
ATOM 4182 O O . VAL B 1 227 ? 15.056 42.364 39.434 1.00 16.60 302 VAL B O 1
ATOM 4186 N N . ASN B 1 228 ? 16.942 42.364 38.248 1.00 13.11 303 ASN B N 1
ATOM 4187 C CA . ASN B 1 228 ? 16.316 41.980 36.973 1.00 14.78 303 ASN B CA 1
ATOM 4188 C C . ASN B 1 228 ? 16.501 40.481 36.663 1.00 12.12 303 ASN B C 1
ATOM 4189 O O . ASN B 1 228 ? 16.122 40.030 35.585 1.00 14.62 303 ASN B O 1
ATOM 4194 N N . VAL B 1 229 ? 17.135 39.732 37.571 1.00 11.84 304 VAL B N 1
ATOM 4195 C CA . VAL B 1 229 ? 17.431 38.316 37.405 1.00 11.96 304 VAL B CA 1
ATOM 4196 C C . VAL B 1 229 ? 18.046 38.045 36.003 1.00 13.19 304 VAL B C 1
ATOM 4197 O O . VAL B 1 229 ? 17.559 37.196 35.235 1.00 13.98 304 VAL B O 1
ATOM 4201 N N . ASP B 1 230 ? 19.130 38.726 35.691 1.00 13.22 305 ASP B N 1
ATOM 4202 C CA . ASP B 1 230 ? 19.724 38.727 34.355 1.00 14.03 305 ASP B CA 1
ATOM 4203 C C . ASP B 1 230 ? 20.681 37.558 34.197 1.00 12.97 305 ASP B C 1
ATOM 4204 O O . ASP B 1 230 ? 21.892 37.685 34.186 1.00 14.19 305 ASP B O 1
ATOM 4209 N N . LEU B 1 231 ? 20.122 36.344 34.127 1.00 13.91 306 LEU B N 1
ATOM 4210 C CA . LEU B 1 231 ? 20.900 35.077 33.975 1.00 16.42 306 LEU B CA 1
ATOM 4211 C C . LEU B 1 231 ? 21.480 34.887 32.594 1.00 16.84 306 LEU B C 1
ATOM 4212 O O . LEU B 1 231 ? 20.720 35.127 31.576 1.00 18.35 306 LEU B O 1
ATOM 4217 N N . LYS B 1 232 ? 22.749 34.658 32.468 1.00 15.50 307 LYS B N 1
ATOM 4218 C CA . LYS B 1 232 ? 23.403 34.356 31.157 1.00 15.62 307 LYS B CA 1
ATOM 4219 C C . LYS B 1 232 ? 24.070 32.985 31.366 1.00 15.76 307 LYS B C 1
ATOM 4220 O O . LYS B 1 232 ? 25.320 32.901 31.591 1.00 17.40 307 LYS B O 1
ATOM 4226 N N . PHE B 1 233 ? 23.238 31.917 31.242 1.00 13.88 308 PHE B N 1
ATOM 4227 C CA . PHE B 1 233 ? 23.752 30.543 31.472 1.00 11.74 308 PHE B CA 1
ATOM 4228 C C . PHE B 1 233 ? 24.834 30.174 30.447 1.00 11.55 308 PHE B C 1
ATOM 4229 O O . PHE B 1 233 ? 24.564 30.308 29.226 1.00 14.55 308 PHE B O 1
ATOM 4237 N N . PRO B 1 234 ? 26.004 29.672 30.832 1.00 12.14 309 PRO B N 1
ATOM 4238 C CA . PRO B 1 234 ? 26.958 29.167 29.818 1.00 11.79 309 PRO B CA 1
ATOM 4239 C C . PRO B 1 234 ? 26.400 27.970 29.075 1.00 13.25 309 PRO B C 1
ATOM 4240 O O . PRO B 1 234 ? 25.658 27.138 29.598 1.00 12.26 309 PRO B O 1
ATOM 4244 N N . PRO B 1 235 ? 26.857 27.790 27.846 1.00 13.34 310 PRO B N 1
ATOM 4245 C CA . PRO B 1 235 ? 26.389 26.673 27.072 1.00 12.71 310 PRO B CA 1
ATOM 4246 C C . PRO B 1 235 ? 26.820 25.306 27.515 1.00 12.78 310 PRO B C 1
ATOM 4247 O O . PRO B 1 235 ? 26.190 24.321 27.111 1.00 16.51 310 PRO B O 1
ATOM 4251 N N . PHE B 1 236 ? 27.770 25.226 28.414 1.00 13.35 311 PHE B N 1
ATOM 4252 C CA . PHE B 1 236 ? 28.254 23.951 28.932 1.00 13.80 311 PHE B CA 1
ATOM 4253 C C . PHE B 1 236 ? 27.351 23.339 30.016 1.00 13.55 311 PHE B C 1
ATOM 4254 O O . PHE B 1 236 ? 27.515 22.145 30.392 1.00 16.06 311 PHE B O 1
ATOM 4262 N N . LEU B 1 237 ? 26.383 24.087 30.526 1.00 13.70 312 LEU B N 1
ATOM 4263 C CA . LEU B 1 237 ? 25.472 23.561 31.569 1.00 13.74 312 LEU B CA 1
ATOM 4264 C C . LEU B 1 237 ? 24.431 22.647 30.983 1.00 14.06 312 LEU B C 1
ATOM 4265 O O . LEU B 1 237 ? 23.904 22.912 29.933 1.00 13.95 312 LEU B O 1
ATOM 4270 N N . SER B 1 238 ? 24.098 21.601 31.745 1.00 12.93 313 SER B N 1
ATOM 4271 C CA . SER B 1 238 ? 22.996 20.768 31.374 1.00 12.33 313 SER B CA 1
ATOM 4272 C C . SER B 1 238 ? 21.659 21.340 31.549 1.00 14.17 313 SER B C 1
ATOM 4273 O O . SER B 1 238 ? 21.460 22.300 32.285 1.00 12.85 313 SER B O 1
ATOM 4276 N N . ASP B 1 239 ? 20.710 20.779 30.832 1.00 14.60 314 ASP B N 1
ATOM 4277 C CA . ASP B 1 239 ? 19.341 21.246 30.969 1.00 14.57 314 ASP B CA 1
ATOM 4278 C C . ASP B 1 239 ? 18.821 21.146 32.436 1.00 12.80 314 ASP B C 1
ATOM 4279 O O . ASP B 1 239 ? 18.100 21.992 32.921 1.00 14.89 314 ASP B O 1
ATOM 4284 N N . GLY B 1 240 ? 19.121 20.036 33.102 1.00 13.53 315 GLY B N 1
ATOM 4285 C CA . GLY B 1 240 ? 18.676 19.831 34.438 1.00 12.87 315 GLY B CA 1
ATOM 4286 C C . GLY B 1 240 ? 19.204 20.848 35.476 1.00 11.04 315 GLY B C 1
ATOM 4287 O O . GLY B 1 240 ? 18.445 21.257 36.335 1.00 12.25 315 GLY B O 1
ATOM 4288 N N . SER B 1 241 ? 20.491 21.132 35.345 1.00 12.03 316 SER B N 1
ATOM 4289 C CA . SER B 1 241 ? 21.090 22.082 36.299 1.00 11.51 316 SER B CA 1
ATOM 4290 C C . SER B 1 241 ? 20.501 23.485 36.005 1.00 11.34 316 SER B C 1
ATOM 4291 O O . SER B 1 241 ? 20.171 24.194 36.970 1.00 10.72 316 SER B O 1
ATOM 4294 N N . LYS B 1 242 ? 20.282 23.856 34.759 1.00 12.06 317 LYS B N 1
ATOM 4295 C CA . LYS B 1 242 ? 19.657 25.134 34.506 1.00 11.12 317 LYS B CA 1
ATOM 4296 C C . LYS B 1 242 ? 18.206 25.194 34.999 1.00 11.58 317 LYS B C 1
ATOM 4297 O O . LYS B 1 242 ? 17.686 26.192 35.478 1.00 11.64 317 LYS B O 1
ATOM 4303 N N . ASP B 1 243 ? 17.487 24.073 34.882 1.00 11.42 318 ASP B N 1
ATOM 4304 C CA . ASP B 1 243 ? 16.138 24.005 35.440 1.00 11.86 318 ASP B CA 1
ATOM 4305 C C . ASP B 1 243 ? 16.105 24.293 36.958 1.00 10.83 318 ASP B C 1
ATOM 4306 O O . ASP B 1 243 ? 15.342 25.166 37.415 1.00 11.62 318 ASP B O 1
ATOM 4311 N N . LEU B 1 244 ? 16.950 23.552 37.690 1.00 11.03 319 LEU B N 1
ATOM 4312 C CA . LEU B 1 244 ? 17.051 23.786 39.128 1.00 10.71 319 LEU B CA 1
ATOM 4313 C C . LEU B 1 244 ? 17.352 25.291 39.454 1.00 9.62 319 LEU B C 1
ATOM 4314 O O . LEU B 1 244 ? 16.715 25.913 40.265 1.00 9.61 319 LEU B O 1
ATOM 4319 N N . ILE B 1 245 ? 18.429 25.839 38.839 1.00 9.74 320 ILE B N 1
ATOM 4320 C CA . ILE B 1 245 ? 18.849 27.206 39.145 1.00 8.36 320 ILE B CA 1
ATOM 4321 C C . ILE B 1 245 ? 17.722 28.189 38.794 1.00 9.58 320 ILE B C 1
ATOM 4322 O O . ILE B 1 245 ? 17.441 29.082 39.581 1.00 9.03 320 ILE B O 1
ATOM 4327 N N A SER B 1 246 ? 17.090 27.988 37.658 0.50 9.54 321 SER B N 1
ATOM 4328 N N B SER B 1 246 ? 17.132 27.982 37.621 0.50 9.73 321 SER B N 1
ATOM 4329 C CA A SER B 1 246 ? 16.026 28.932 37.255 0.50 9.45 321 SER B CA 1
ATOM 4330 C CA B SER B 1 246 ? 16.016 28.848 37.171 0.50 9.88 321 SER B CA 1
ATOM 4331 C C A SER B 1 246 ? 14.772 28.835 38.111 0.50 9.31 321 SER B C 1
ATOM 4332 C C B SER B 1 246 ? 14.862 28.873 38.178 0.50 9.66 321 SER B C 1
ATOM 4333 O O A SER B 1 246 ? 13.920 29.719 38.087 0.50 9.84 321 SER B O 1
ATOM 4334 O O B SER B 1 246 ? 14.267 29.936 38.428 0.50 10.68 321 SER B O 1
ATOM 4339 N N . LYS B 1 247 ? 14.623 27.741 38.839 1.00 9.85 322 LYS B N 1
ATOM 4340 C CA . LYS B 1 247 ? 13.541 27.627 39.809 1.00 10.53 322 LYS B CA 1
ATOM 4341 C C . LYS B 1 247 ? 13.841 28.191 41.207 1.00 9.02 322 LYS B C 1
ATOM 4342 O O . LYS B 1 247 ? 12.943 28.518 41.944 1.00 9.79 322 LYS B O 1
ATOM 4348 N N . LEU B 1 248 ? 15.118 28.308 41.553 1.00 10.73 323 LEU B N 1
ATOM 4349 C CA . LEU B 1 248 ? 15.567 28.932 42.806 1.00 10.06 323 LEU B CA 1
ATOM 4350 C C . LEU B 1 248 ? 15.700 30.428 42.680 1.00 10.86 323 LEU B C 1
ATOM 4351 O O . LEU B 1 248 ? 15.371 31.166 43.589 1.00 10.93 323 LEU B O 1
ATOM 4356 N N . LEU B 1 249 ? 16.258 30.867 41.544 1.00 9.29 324 LEU B N 1
ATOM 4357 C CA . LEU B 1 249 ? 16.567 32.332 41.340 1.00 9.04 324 LEU B CA 1
ATOM 4358 C C . LEU B 1 249 ? 15.326 33.037 40.836 1.00 10.39 324 LEU B C 1
ATOM 4359 O O . LEU B 1 249 ? 15.295 33.531 39.668 1.00 11.66 324 LEU B O 1
ATOM 4364 N N . ARG B 1 250 ? 14.288 33.130 41.672 1.00 10.45 325 ARG B N 1
ATOM 4365 C CA . ARG B 1 250 ? 13.076 33.918 41.319 1.00 10.11 325 ARG B CA 1
ATOM 4366 C C . ARG B 1 250 ? 13.092 35.235 42.060 1.00 11.06 325 ARG B C 1
ATOM 4367 O O . ARG B 1 250 ? 13.347 35.279 43.244 1.00 11.79 325 ARG B O 1
ATOM 4375 N N . TYR B 1 251 ? 12.745 36.287 41.337 1.00 11.31 326 TYR B N 1
ATOM 4376 C CA . TYR B 1 251 ? 12.630 37.577 42.054 1.00 11.49 326 TYR B CA 1
ATOM 4377 C C . TYR B 1 251 ? 11.653 37.530 43.209 1.00 11.72 326 TYR B C 1
ATOM 4378 O O . TYR B 1 251 ? 11.882 38.041 44.330 1.00 13.24 326 TYR B O 1
ATOM 4387 N N . HIS B 1 252 ? 10.457 36.982 42.956 1.00 12.26 327 HIS B N 1
ATOM 4388 C CA . HIS B 1 252 ? 9.362 36.999 43.943 1.00 13.17 327 HIS B CA 1
ATOM 4389 C C . HIS B 1 252 ? 9.614 35.828 44.891 1.00 12.73 327 HIS B C 1
ATOM 4390 O O . HIS B 1 252 ? 9.580 34.651 44.482 1.00 13.34 327 HIS B O 1
ATOM 4397 N N . PRO B 1 253 ? 9.936 36.100 46.176 1.00 11.68 328 PRO B N 1
ATOM 4398 C CA . PRO B 1 253 ? 10.339 35.026 47.054 1.00 11.79 328 PRO B CA 1
ATOM 4399 C C . PRO B 1 253 ? 9.465 33.791 47.151 1.00 11.59 328 PRO B C 1
ATOM 4400 O O . PRO B 1 253 ? 9.957 32.654 47.115 1.00 12.10 328 PRO B O 1
ATOM 4404 N N . PRO B 1 254 ? 8.104 33.973 47.215 1.00 13.09 329 PRO B N 1
ATOM 4405 C CA . PRO B 1 254 ? 7.296 32.760 47.359 1.00 13.82 329 PRO B CA 1
ATOM 4406 C C . PRO B 1 254 ? 7.297 31.856 46.142 1.00 13.31 329 PRO B C 1
ATOM 4407 O O . PRO B 1 254 ? 6.835 30.661 46.248 1.00 14.13 329 PRO B O 1
ATOM 4411 N N . GLN B 1 255 ? 7.790 32.323 45.012 1.00 11.80 330 GLN B N 1
ATOM 4412 C CA . GLN B 1 255 ? 7.922 31.397 43.822 1.00 13.11 330 GLN B CA 1
ATOM 4413 C C . GLN B 1 255 ? 9.086 30.496 43.879 1.00 12.76 330 GLN B C 1
ATOM 4414 O O . GLN B 1 255 ? 9.213 29.550 43.088 1.00 14.43 330 GLN B O 1
ATOM 4420 N N . ARG B 1 256 ? 10.021 30.779 44.743 1.00 11.77 331 ARG B N 1
ATOM 4421 C CA . ARG B 1 256 ? 11.249 29.938 44.805 1.00 10.94 331 ARG B CA 1
ATOM 4422 C C . ARG B 1 256 ? 10.974 28.461 45.148 1.00 11.24 331 ARG B C 1
ATOM 4423 O O . ARG B 1 256 ? 10.162 28.253 46.037 1.00 12.69 331 ARG B O 1
ATOM 4431 N N . LEU B 1 257 ? 11.684 27.561 44.488 1.00 10.80 332 LEU B N 1
ATOM 4432 C CA . LEU B 1 257 ? 11.527 26.116 44.765 1.00 10.65 332 LEU B CA 1
ATOM 4433 C C . LEU B 1 257 ? 11.833 25.864 46.231 1.00 11.20 332 LEU B C 1
ATOM 4434 O O . LEU B 1 257 ? 12.893 26.252 46.726 1.00 11.80 332 LEU B O 1
ATOM 4439 N N . PRO B 1 258 ? 10.913 25.195 46.963 1.00 11.51 333 PRO B N 1
ATOM 4440 C CA . PRO B 1 258 ? 11.266 24.849 48.343 1.00 11.94 333 PRO B CA 1
ATOM 4441 C C . PRO B 1 258 ? 12.431 23.910 48.492 1.00 11.74 333 PRO B C 1
ATOM 4442 O O . PRO B 1 258 ? 12.737 23.141 47.580 1.00 12.98 333 PRO B O 1
ATOM 4446 N N . LEU B 1 259 ? 13.059 23.883 49.641 1.00 12.77 334 LEU B N 1
ATOM 4447 C CA . LEU B 1 259 ? 14.191 22.947 49.928 1.00 12.18 334 LEU B CA 1
ATOM 4448 C C . LEU B 1 259 ? 13.870 21.479 49.698 1.00 13.29 334 LEU B C 1
ATOM 4449 O O . LEU B 1 259 ? 14.709 20.813 49.173 1.00 13.18 334 LEU B O 1
ATOM 4454 N N . LYS B 1 260 ? 12.673 21.074 50.096 1.00 16.12 335 LYS B N 1
ATOM 4455 C CA . LYS B 1 260 ? 12.271 19.688 49.814 1.00 18.99 335 LYS B CA 1
ATOM 4456 C C . LYS B 1 260 ? 12.220 19.463 48.312 1.00 16.90 335 LYS B C 1
ATOM 4457 O O . LYS B 1 260 ? 12.599 18.396 47.833 1.00 16.87 335 LYS B O 1
ATOM 4463 N N . GLY B 1 261 ? 11.841 20.502 47.558 1.00 15.12 336 GLY B N 1
ATOM 4464 C CA . GLY B 1 261 ? 11.755 20.501 46.114 1.00 15.72 336 GLY B CA 1
ATOM 4465 C C . GLY B 1 261 ? 13.158 20.361 45.534 1.00 15.80 336 GLY B C 1
ATOM 4466 O O . GLY B 1 261 ? 13.387 19.694 44.526 1.00 16.50 336 GLY B O 1
ATOM 4467 N N . VAL B 1 262 ? 14.140 20.976 46.142 1.00 13.26 337 VAL B N 1
ATOM 4468 C CA . VAL B 1 262 ? 15.494 20.802 45.725 1.00 13.06 337 VAL B CA 1
ATOM 4469 C C . VAL B 1 262 ? 15.962 19.323 45.888 1.00 14.51 337 VAL B C 1
ATOM 4470 O O . VAL B 1 262 ? 16.594 18.785 45.017 1.00 13.68 337 VAL B O 1
ATOM 4474 N N . MET B 1 263 ? 15.735 18.819 47.093 1.00 14.63 338 MET B N 1
ATOM 4475 C CA . MET B 1 263 ? 16.207 17.410 47.383 1.00 16.90 338 MET B CA 1
ATOM 4476 C C . MET B 1 263 ? 15.538 16.424 46.476 1.00 18.38 338 MET B C 1
ATOM 4477 O O . MET B 1 263 ? 16.218 15.473 46.134 1.00 20.12 338 MET B O 1
ATOM 4482 N N . GLU B 1 264 ? 14.324 16.690 46.021 1.00 16.95 339 GLU B N 1
ATOM 4483 C CA . GLU B 1 264 ? 13.566 15.807 45.069 1.00 18.88 339 GLU B CA 1
ATOM 4484 C C . GLU B 1 264 ? 13.721 16.157 43.598 1.00 17.62 339 GLU B C 1
ATOM 4485 O O . GLU B 1 264 ? 13.130 15.541 42.722 1.00 17.80 339 GLU B O 1
ATOM 4491 N N . HIS B 1 265 ? 14.505 17.175 43.282 1.00 14.76 340 HIS B N 1
ATOM 4492 C CA . HIS B 1 265 ? 14.589 17.664 41.894 1.00 15.26 340 HIS B CA 1
ATOM 4493 C C . HIS B 1 265 ? 15.258 16.577 41.060 1.00 13.33 340 HIS B C 1
ATOM 4494 O O . HIS B 1 265 ? 16.222 15.967 41.513 1.00 14.93 340 HIS B O 1
ATOM 4501 N N . PRO B 1 266 ? 14.715 16.262 39.875 1.00 14.64 341 PRO B N 1
ATOM 4502 C CA . PRO B 1 266 ? 15.305 15.159 39.148 1.00 16.43 341 PRO B CA 1
ATOM 4503 C C . PRO B 1 266 ? 16.792 15.202 38.899 1.00 15.39 341 PRO B C 1
ATOM 4504 O O . PRO B 1 266 ? 17.437 14.167 38.828 1.00 17.10 341 PRO B O 1
ATOM 4508 N N . TRP B 1 267 ? 17.365 16.422 38.705 1.00 12.82 342 TRP B N 1
ATOM 4509 C CA . TRP B 1 267 ? 18.799 16.536 38.503 1.00 12.86 342 TRP B CA 1
ATOM 4510 C C . TRP B 1 267 ? 19.593 16.129 39.761 1.00 13.06 342 TRP B C 1
ATOM 4511 O O . TRP B 1 267 ? 20.652 15.553 39.706 1.00 13.11 342 TRP B O 1
ATOM 4522 N N . VAL B 1 268 ? 19.112 16.573 40.906 1.00 12.41 343 VAL B N 1
ATOM 4523 C CA . VAL B 1 268 ? 19.718 16.215 42.184 1.00 13.39 343 VAL B CA 1
ATOM 4524 C C . VAL B 1 268 ? 19.640 14.707 42.428 1.00 13.91 343 VAL B C 1
ATOM 4525 O O . VAL B 1 268 ? 20.651 14.084 42.753 1.00 14.15 343 VAL B O 1
ATOM 4529 N N . LYS B 1 269 ? 18.452 14.177 42.219 1.00 15.92 344 LYS B N 1
ATOM 4530 C CA . LYS B 1 269 ? 18.274 12.690 42.442 1.00 17.75 344 LYS B CA 1
ATOM 4531 C C . LYS B 1 269 ? 19.166 11.901 41.486 1.00 17.69 344 LYS B C 1
ATOM 4532 O O . LYS B 1 269 ? 19.820 10.944 41.907 1.00 18.48 344 LYS B O 1
ATOM 4538 N N . ALA B 1 270 ? 19.314 12.353 40.252 1.00 16.25 345 ALA B N 1
ATOM 4539 C CA . ALA B 1 270 ? 20.096 11.586 39.304 1.00 16.32 345 ALA B CA 1
ATOM 4540 C C . ALA B 1 270 ? 21.555 11.643 39.561 1.00 18.47 345 ALA B C 1
ATOM 4541 O O . ALA B 1 270 ? 22.309 10.712 39.257 1.00 19.49 345 ALA B O 1
ATOM 4543 N N . ASN B 1 271 ? 22.049 12.780 40.063 1.00 15.54 346 ASN B N 1
ATOM 4544 C CA . ASN B 1 271 ? 23.473 13.038 40.160 1.00 15.24 346 ASN B CA 1
ATOM 4545 C C . ASN B 1 271 ? 24.127 13.041 41.530 1.00 13.41 346 ASN B C 1
ATOM 4546 O O . ASN B 1 271 ? 25.347 12.928 41.655 1.00 16.16 346 ASN B O 1
ATOM 4551 N N . SER B 1 272 ? 23.317 13.176 42.576 1.00 13.88 347 SER B N 1
ATOM 4552 C CA . SER B 1 272 ? 23.825 13.157 43.954 1.00 15.78 347 SER B CA 1
ATOM 4553 C C . SER B 1 272 ? 24.405 11.812 44.309 1.00 16.19 347 SER B C 1
ATOM 4554 O O . SER B 1 272 ? 23.749 10.762 44.019 1.00 17.98 347 SER B O 1
ATOM 4557 N N . ARG B 1 273 ? 25.524 11.849 44.982 1.00 15.37 348 ARG B N 1
ATOM 4558 C CA . ARG B 1 273 ? 26.252 10.635 45.539 1.00 19.19 348 ARG B CA 1
ATOM 4559 C C . ARG B 1 273 ? 26.515 10.869 47.007 1.00 17.74 348 ARG B C 1
ATOM 4560 O O . ARG B 1 273 ? 27.571 10.526 47.539 1.00 19.74 348 ARG B O 1
ATOM 4568 N N . ARG B 1 274 ? 25.510 11.449 47.676 1.00 17.44 349 ARG B N 1
ATOM 4569 C CA . ARG B 1 274 ? 25.648 11.752 49.095 1.00 15.32 349 ARG B CA 1
ATOM 4570 C C . ARG B 1 274 ? 25.859 10.467 49.935 1.00 17.99 349 ARG B C 1
ATOM 4571 O O . ARG B 1 274 ? 25.135 9.445 49.739 1.00 20.56 349 ARG B O 1
ATOM 4579 N N A VAL B 1 275 ? 26.754 10.590 50.877 0.50 17.29 350 VAL B N 1
ATOM 4580 N N B VAL B 1 275 ? 26.757 10.585 50.895 0.50 17.08 350 VAL B N 1
ATOM 4581 C CA A VAL B 1 275 ? 26.930 9.561 51.880 0.50 17.49 350 VAL B CA 1
ATOM 4582 C CA B VAL B 1 275 ? 27.095 9.514 51.866 0.50 16.80 350 VAL B CA 1
ATOM 4583 C C A VAL B 1 275 ? 26.698 10.185 53.235 0.50 17.59 350 VAL B C 1
ATOM 4584 C C B VAL B 1 275 ? 26.902 10.101 53.284 0.50 16.99 350 VAL B C 1
ATOM 4585 O O A VAL B 1 275 ? 26.996 11.315 53.479 0.50 19.13 350 VAL B O 1
ATOM 4586 O O B VAL B 1 275 ? 27.498 11.121 53.634 0.50 17.46 350 VAL B O 1
ATOM 4593 N N . LEU B 1 276 ? 26.101 9.405 54.124 1.00 17.92 351 LEU B N 1
ATOM 4594 C CA . LEU B 1 276 ? 25.893 9.841 55.515 1.00 18.53 351 LEU B CA 1
ATOM 4595 C C . LEU B 1 276 ? 27.034 9.378 56.346 1.00 17.25 351 LEU B C 1
ATOM 4596 O O . LEU B 1 276 ? 27.547 8.261 56.139 1.00 18.79 351 LEU B O 1
ATOM 4601 N N . PRO B 1 277 ? 27.525 10.161 57.279 1.00 16.11 352 PRO B N 1
ATOM 4602 C CA . PRO B 1 277 ? 28.637 9.690 58.067 1.00 17.11 352 PRO B CA 1
ATOM 4603 C C . PRO B 1 277 ? 28.230 8.400 58.854 1.00 18.51 352 PRO B C 1
ATOM 4604 O O . PRO B 1 277 ? 27.074 8.300 59.313 1.00 18.91 352 PRO B O 1
ATOM 4608 N N . PRO B 1 278 ? 29.183 7.478 59.119 1.00 20.91 353 PRO B N 1
ATOM 4609 C CA . PRO B 1 278 ? 28.916 6.287 59.902 1.00 24.34 353 PRO B CA 1
ATOM 4610 C C . PRO B 1 278 ? 28.323 6.662 61.231 1.00 23.15 353 PRO B C 1
ATOM 4611 O O . PRO B 1 278 ? 28.678 7.690 61.792 1.00 22.31 353 PRO B O 1
ATOM 4615 N N . VAL B 1 279 ? 27.521 5.784 61.857 1.00 32.23 354 VAL B N 1
ATOM 4616 C CA . VAL B 1 279 ? 27.751 4.320 62.143 1.00 42.85 354 VAL B CA 1
ATOM 4617 C C . VAL B 1 279 ? 28.561 4.257 63.491 1.00 31.23 354 VAL B C 1
ATOM 4618 O O . VAL B 1 279 ? 28.298 5.117 64.324 1.00 41.26 354 VAL B O 1
ATOM 4622 N N . TYR B 1 280 ? 29.498 3.329 63.712 1.00 44.27 355 TYR B N 1
ATOM 4623 C CA . TYR B 1 280 ? 29.776 2.760 65.108 1.00 49.85 355 TYR B CA 1
ATOM 4624 C C . TYR B 1 280 ? 30.770 1.539 65.214 1.00 55.42 355 TYR B C 1
ATOM 4625 O O . TYR B 1 280 ? 31.148 0.961 64.193 1.00 55.18 355 TYR B O 1
ATOM 4634 N N . GLN B 1 281 ? 31.134 1.083 66.425 1.00 59.15 356 GLN B N 1
ATOM 4635 C CA . GLN B 1 281 ? 30.172 0.836 67.527 1.00 49.49 356 GLN B CA 1
ATOM 4636 C C . GLN B 1 281 ? 30.526 1.124 69.030 1.00 46.03 356 GLN B C 1
ATOM 4637 O O . GLN B 1 281 ? 30.099 2.158 69.660 1.00 30.21 356 GLN B O 1
ATOM 4643 N N . PRO C 2 1 ? 58.464 21.161 68.231 1.00 60.25 797 PRO C N 1
ATOM 4644 C CA . PRO C 2 1 ? 57.743 21.587 67.057 1.00 55.53 797 PRO C CA 1
ATOM 4645 C C . PRO C 2 1 ? 56.311 21.002 67.084 1.00 46.86 797 PRO C C 1
ATOM 4646 O O . PRO C 2 1 ? 55.635 21.105 68.108 1.00 50.09 797 PRO C O 1
ATOM 4650 N N . ILE C 2 2 ? 55.874 20.371 65.999 1.00 41.14 798 ILE C N 1
ATOM 4651 C CA . ILE C 2 2 ? 54.496 19.841 65.906 1.00 32.19 798 ILE C CA 1
ATOM 4652 C C . ILE C 2 2 ? 54.399 18.588 66.783 1.00 31.82 798 ILE C C 1
ATOM 4653 O O . ILE C 2 2 ? 55.235 17.733 66.649 1.00 31.51 798 ILE C O 1
ATOM 4658 N N . PRO C 2 3 ? 53.432 18.522 67.718 1.00 26.58 799 PRO C N 1
ATOM 4659 C CA . PRO C 2 3 ? 53.316 17.278 68.518 1.00 25.35 799 PRO C CA 1
ATOM 4660 C C . PRO C 2 3 ? 53.048 16.062 67.631 1.00 22.87 799 PRO C C 1
ATOM 4661 O O . PRO C 2 3 ? 52.436 16.157 66.594 1.00 18.79 799 PRO C O 1
ATOM 4665 N N . ALA C 2 4 ? 53.523 14.860 67.998 1.00 21.91 800 ALA C N 1
ATOM 4666 C CA . ALA C 2 4 ? 53.383 13.717 67.116 1.00 20.59 800 ALA C CA 1
ATOM 4667 C C . ALA C 2 4 ? 51.984 13.443 66.656 1.00 19.83 800 ALA C C 1
ATOM 4668 O O . ALA C 2 4 ? 51.765 13.028 65.491 1.00 19.54 800 ALA C O 1
ATOM 4670 N N . TRP C 2 5 ? 51.032 13.639 67.540 1.00 20.06 801 TRP C N 1
ATOM 4671 C CA . TRP C 2 5 ? 49.668 13.280 67.190 1.00 19.70 801 TRP C CA 1
ATOM 4672 C C . TRP C 2 5 ? 49.147 14.110 66.075 1.00 20.99 801 TRP C C 1
ATOM 4673 O O . TRP C 2 5 ? 48.212 13.705 65.409 1.00 25.40 801 TRP C O 1
ATOM 4684 N N . ALA C 2 6 ? 49.707 15.299 65.931 1.00 17.36 802 ALA C N 1
ATOM 4685 C CA . ALA C 2 6 ? 49.285 16.241 64.909 1.00 17.83 802 ALA C CA 1
ATOM 4686 C C . ALA C 2 6 ? 50.150 16.146 63.633 1.00 20.55 802 ALA C C 1
ATOM 4687 O O . ALA C 2 6 ? 49.859 16.819 62.672 1.00 19.66 802 ALA C O 1
ATOM 4689 N N . SER C 2 7 ? 51.187 15.261 63.624 1.00 20.99 803 SER C N 1
ATOM 4690 C CA . SER C 2 7 ? 52.042 15.071 62.443 1.00 20.70 803 SER C CA 1
ATOM 4691 C C . SER C 2 7 ? 51.239 14.447 61.361 1.00 21.29 803 SER C C 1
ATOM 4692 O O . SER C 2 7 ? 50.430 13.547 61.648 1.00 25.46 803 SER C O 1
ATOM 4695 N N . GLY C 2 8 ? 51.396 14.920 60.116 1.00 23.12 804 GLY C N 1
ATOM 4696 C CA . GLY C 2 8 ? 50.482 14.571 59.083 1.00 23.14 804 GLY C CA 1
ATOM 4697 C C . GLY C 2 8 ? 50.118 13.097 58.994 1.00 20.62 804 GLY C C 1
ATOM 4698 O O . GLY C 2 8 ? 48.947 12.710 58.892 1.00 22.96 804 GLY C O 1
ATOM 4699 N N . ASN C 2 9 ? 51.147 12.259 59.002 1.00 20.85 805 ASN C N 1
ATOM 4700 C CA . ASN C 2 9 ? 50.838 10.829 58.855 1.00 19.30 805 ASN C CA 1
ATOM 4701 C C . ASN C 2 9 ? 50.124 10.238 60.010 1.00 21.92 805 ASN C C 1
ATOM 4702 O O . ASN C 2 9 ? 49.163 9.439 59.812 1.00 22.92 805 ASN C O 1
ATOM 4707 N N . LEU C 2 10 ? 50.448 10.640 61.217 1.00 20.08 806 LEU C N 1
ATOM 4708 C CA . LEU C 2 10 ? 49.651 10.121 62.405 1.00 19.25 806 LEU C CA 1
ATOM 4709 C C . LEU C 2 10 ? 48.251 10.739 62.450 1.00 21.17 806 LEU C C 1
ATOM 4710 O O . LEU C 2 10 ? 47.285 10.069 62.811 1.00 20.28 806 LEU C O 1
ATOM 4715 N N . LEU C 2 11 ? 48.158 12.007 62.070 1.00 18.72 807 LEU C N 1
ATOM 4716 C CA . LEU C 2 11 ? 46.874 12.730 62.066 1.00 18.78 807 LEU C CA 1
ATOM 4717 C C . LEU C 2 11 ? 45.896 12.072 61.082 1.00 20.19 807 LEU C C 1
ATOM 4718 O O . LEU C 2 11 ? 44.751 11.800 61.439 1.00 20.89 807 LEU C O 1
ATOM 4723 N N . THR C 2 12 ? 46.394 11.678 59.907 1.00 22.32 808 THR C N 1
ATOM 4724 C CA . THR C 2 12 ? 45.532 11.134 58.855 1.00 24.48 808 THR C CA 1
ATOM 4725 C C . THR C 2 12 ? 44.853 9.847 59.335 1.00 25.55 808 THR C C 1
ATOM 4726 O O . THR C 2 12 ? 43.656 9.614 59.125 1.00 24.15 808 THR C O 1
ATOM 4730 N N . GLN C 2 13 ? 45.633 8.978 59.987 1.00 22.13 809 GLN C N 1
ATOM 4731 C CA . GLN C 2 13 ? 45.147 7.734 60.484 1.00 23.23 809 GLN C CA 1
ATOM 4732 C C . GLN C 2 13 ? 44.152 7.912 61.590 1.00 22.03 809 GLN C C 1
ATOM 4733 O O . GLN C 2 13 ? 43.166 7.222 61.660 1.00 23.34 809 GLN C O 1
ATOM 4739 N N . ALA C 2 14 ? 44.418 8.836 62.511 1.00 21.47 810 ALA C N 1
ATOM 4740 C CA . ALA C 2 14 ? 43.460 9.091 63.611 1.00 21.18 810 ALA C CA 1
ATOM 4741 C C . ALA C 2 14 ? 42.149 9.730 63.128 1.00 22.95 810 ALA C C 1
ATOM 4742 O O . ALA C 2 14 ? 41.107 9.485 63.685 1.00 21.24 810 ALA C O 1
ATOM 4744 N N . ILE C 2 15 ? 42.242 10.593 62.138 1.00 21.07 811 ILE C N 1
ATOM 4745 C CA . ILE C 2 15 ? 41.015 11.244 61.567 1.00 22.42 811 ILE C CA 1
ATOM 4746 C C . ILE C 2 15 ? 40.149 10.147 60.938 1.00 24.91 811 ILE C C 1
ATOM 4747 O O . ILE C 2 15 ? 38.942 10.130 61.101 1.00 26.32 811 ILE C O 1
ATOM 4752 N N . ARG C 2 16 ? 40.761 9.276 60.171 1.00 20.45 812 ARG C N 1
ATOM 4753 C CA . ARG C 2 16 ? 40.059 8.165 59.497 1.00 21.54 812 ARG C CA 1
ATOM 4754 C C . ARG C 2 16 ? 39.342 7.314 60.529 1.00 20.58 812 ARG C C 1
ATOM 4755 O O . ARG C 2 16 ? 38.174 6.968 60.359 1.00 24.72 812 ARG C O 1
ATOM 4763 N N . GLN C 2 17 ? 40.004 6.950 61.619 1.00 22.15 813 GLN C N 1
ATOM 4764 C CA . GLN C 2 17 ? 39.480 6.085 62.687 1.00 24.93 813 GLN C CA 1
ATOM 4765 C C . GLN C 2 17 ? 38.308 6.796 63.349 1.00 29.56 813 GLN C C 1
ATOM 4766 O O . GLN C 2 17 ? 37.267 6.196 63.722 1.00 26.89 813 GLN C O 1
ATOM 4772 N N . GLN C 2 18 ? 38.435 8.124 63.420 1.00 27.50 814 GLN C N 1
ATOM 4773 C CA . GLN C 2 18 ? 37.388 8.926 64.069 1.00 28.49 814 GLN C CA 1
ATOM 4774 C C . GLN C 2 18 ? 36.112 8.992 63.222 1.00 27.59 814 GLN C C 1
ATOM 4775 O O . GLN C 2 18 ? 34.999 9.058 63.804 1.00 32.10 814 GLN C O 1
ATOM 4781 N N . TYR C 2 19 ? 36.245 8.939 61.890 1.00 22.75 815 TYR C N 1
ATOM 4782 C CA . TYR C 2 19 ? 35.140 8.867 60.955 1.00 21.88 815 TYR C CA 1
ATOM 4783 C C . TYR C 2 19 ? 34.429 7.502 60.999 1.00 22.63 815 TYR C C 1
ATOM 4784 O O . TYR C 2 19 ? 33.194 7.439 61.125 1.00 23.33 815 TYR C O 1
ATOM 4793 N N . TYR C 2 20 ? 35.215 6.434 60.948 1.00 23.69 816 TYR C N 1
ATOM 4794 C CA . TYR C 2 20 ? 34.594 5.087 61.008 1.00 24.25 816 TYR C CA 1
ATOM 4795 C C . TYR C 2 20 ? 34.130 4.580 62.354 1.00 27.00 816 TYR C C 1
ATOM 4796 O O . TYR C 2 20 ? 33.173 3.774 62.402 1.00 29.37 816 TYR C O 1
ATOM 4805 N N . LYS C 2 21 ? 34.728 5.022 63.451 1.00 25.47 817 LYS C N 1
ATOM 4806 C CA . LYS C 2 21 ? 34.329 4.698 64.789 1.00 28.04 817 LYS C CA 1
ATOM 4807 C C . LYS C 2 21 ? 34.055 5.934 65.642 1.00 30.24 817 LYS C C 1
ATOM 4808 O O . LYS C 2 21 ? 34.777 6.271 66.557 1.00 30.18 817 LYS C O 1
ATOM 4814 N N . PRO C 2 22 ? 32.960 6.618 65.325 1.00 28.44 818 PRO C N 1
ATOM 4815 C CA . PRO C 2 22 ? 32.681 7.825 66.102 1.00 29.08 818 PRO C CA 1
ATOM 4816 C C . PRO C 2 22 ? 32.230 7.517 67.573 1.00 26.39 818 PRO C C 1
ATOM 4817 O O . PRO C 2 22 ? 31.685 6.439 67.862 1.00 28.06 818 PRO C O 1
ATOM 4821 N N . ILE C 2 23 ? 32.398 8.489 68.451 1.00 32.93 819 ILE C N 1
ATOM 4822 C CA . ILE C 2 23 ? 31.976 8.430 69.841 1.00 33.83 819 ILE C CA 1
ATOM 4823 C C . ILE C 2 23 ? 30.689 9.227 69.902 1.00 26.52 819 ILE C C 1
ATOM 4824 O O . ILE C 2 23 ? 30.459 10.041 68.937 1.00 26.98 819 ILE C O 1
ATOM 4829 N N . ASP C 2 24 ? 29.917 9.112 70.985 1.00 26.02 820 ASP C N 1
ATOM 4830 C CA . ASP C 2 24 ? 28.707 9.792 71.186 1.00 26.91 820 ASP C CA 1
ATOM 4831 C C . ASP C 2 24 ? 29.103 11.142 71.698 1.00 26.05 820 ASP C C 1
ATOM 4832 O O . ASP C 2 24 ? 29.219 11.376 72.923 1.00 25.68 820 ASP C O 1
ATOM 4837 N N . VAL C 2 25 ? 29.285 12.066 70.754 1.00 23.30 821 VAL C N 1
ATOM 4838 C CA . VAL C 2 25 ? 29.588 13.461 71.122 1.00 22.40 821 VAL C CA 1
ATOM 4839 C C . VAL C 2 25 ? 28.496 14.166 71.878 1.00 23.06 821 VAL C C 1
ATOM 4840 O O . VAL C 2 25 ? 28.771 15.097 72.648 1.00 21.73 821 VAL C O 1
ATOM 4844 N N . ASP C 2 26 ? 27.230 13.766 71.675 1.00 23.38 822 ASP C N 1
ATOM 4845 C CA . ASP C 2 26 ? 26.099 14.321 72.432 1.00 27.77 822 ASP C CA 1
ATOM 4846 C C . ASP C 2 26 ? 26.223 13.946 73.917 1.00 24.31 822 ASP C C 1
ATOM 4847 O O . ASP C 2 26 ? 26.056 14.805 74.777 1.00 29.87 822 ASP C O 1
ATOM 4852 N N . ARG C 2 27 ? 26.605 12.706 74.158 1.00 29.69 823 ARG C N 1
ATOM 4853 C CA . ARG C 2 27 ? 26.860 12.239 75.524 1.00 32.91 823 ARG C CA 1
ATOM 4854 C C . ARG C 2 27 ? 28.115 12.900 76.101 1.00 30.69 823 ARG C C 1
ATOM 4855 O O . ARG C 2 27 ? 28.078 13.450 77.221 1.00 29.99 823 ARG C O 1
ATOM 4863 N N . MET C 2 28 ? 29.235 12.785 75.391 1.00 22.60 824 MET C N 1
ATOM 4864 C CA . MET C 2 28 ? 30.541 13.160 75.918 1.00 22.13 824 MET C CA 1
ATOM 4865 C C . MET C 2 28 ? 30.739 14.659 76.020 1.00 20.80 824 MET C C 1
ATOM 4866 O O . MET C 2 28 ? 31.499 15.108 76.875 1.00 23.89 824 MET C O 1
ATOM 4871 N N . TYR C 2 29 ? 30.157 15.418 75.097 1.00 19.39 825 TYR C N 1
ATOM 4872 C CA . TYR C 2 29 ? 30.302 16.894 75.095 1.00 18.71 825 TYR C CA 1
ATOM 4873 C C . TYR C 2 29 ? 29.054 17.687 75.280 1.00 18.04 825 TYR C C 1
ATOM 4874 O O . TYR C 2 29 ? 29.056 18.723 75.989 1.00 18.63 825 TYR C O 1
ATOM 4883 N N . GLY C 2 30 ? 27.961 17.203 74.700 1.00 22.17 826 GLY C N 1
ATOM 4884 C CA . GLY C 2 30 ? 26.697 17.903 74.765 1.00 23.73 826 GLY C CA 1
ATOM 4885 C C . GLY C 2 30 ? 26.067 17.954 76.151 1.00 25.39 826 GLY C C 1
ATOM 4886 O O . GLY C 2 30 ? 25.357 18.951 76.457 1.00 32.96 826 GLY C O 1
ATOM 4887 N N . THR C 2 31 ? 26.331 16.910 76.941 1.00 25.48 827 THR C N 1
ATOM 4888 C CA . THR C 2 31 ? 25.769 16.814 78.312 1.00 30.36 827 THR C CA 1
ATOM 4889 C C . THR C 2 31 ? 26.493 17.711 79.328 1.00 28.51 827 THR C C 1
ATOM 4890 O O . THR C 2 31 ? 25.945 18.035 80.401 1.00 30.92 827 THR C O 1
ATOM 4894 N N . ILE C 2 32 ? 27.673 18.198 78.970 1.00 23.00 828 ILE C N 1
ATOM 4895 C CA . ILE C 2 32 ? 28.498 18.902 79.923 1.00 20.85 828 ILE C CA 1
ATOM 4896 C C . ILE C 2 32 ? 28.053 20.355 79.966 1.00 21.16 828 ILE C C 1
ATOM 4897 O O . ILE C 2 32 ? 27.749 20.979 78.958 1.00 19.65 828 ILE C O 1
ATOM 4902 N N . ASP C 2 33 ? 28.043 20.940 81.151 1.00 21.32 829 ASP C N 1
ATOM 4903 C CA . ASP C 2 33 ? 27.652 22.322 81.406 1.00 21.88 829 ASP C CA 1
ATOM 4904 C C . ASP C 2 33 ? 28.516 23.292 80.610 1.00 23.29 829 ASP C C 1
ATOM 4905 O O . ASP C 2 33 ? 29.681 22.967 80.291 1.00 19.78 829 ASP C O 1
ATOM 4910 N N . SER C 2 34 ? 27.937 24.446 80.339 1.00 21.52 830 SER C N 1
ATOM 4911 C CA . SER C 2 34 ? 28.536 25.541 79.604 1.00 20.29 830 SER C CA 1
ATOM 4912 C C . SER C 2 34 ? 28.337 26.778 80.466 1.00 21.68 830 SER C C 1
ATOM 4913 O O . SER C 2 34 ? 27.316 26.876 81.135 1.00 21.53 830 SER C O 1
ATOM 4916 N N . PRO C 2 35 ? 29.269 27.724 80.387 1.00 22.20 831 PRO C N 1
ATOM 4917 C CA . PRO C 2 35 ? 29.043 29.001 81.041 1.00 22.24 831 PRO C CA 1
ATOM 4918 C C . PRO C 2 35 ? 27.791 29.663 80.481 1.00 26.89 831 PRO C C 1
ATOM 4919 O O . PRO C 2 35 ? 27.497 29.551 79.303 1.00 25.53 831 PRO C O 1
ATOM 4923 N N . LYS C 2 36 ? 27.037 30.364 81.329 1.00 27.52 832 LYS C N 1
ATOM 4924 C CA . LYS C 2 36 ? 25.923 31.171 80.809 1.00 28.23 832 LYS C CA 1
ATOM 4925 C C . LYS C 2 36 ? 26.425 32.266 79.886 1.00 24.87 832 LYS C C 1
ATOM 4926 O O . LYS C 2 36 ? 27.432 32.931 80.152 1.00 27.13 832 LYS C O 1
ATOM 4932 N N . LEU C 2 37 ? 25.736 32.508 78.777 1.00 27.16 833 LEU C N 1
ATOM 4933 C CA . LEU C 2 37 ? 26.188 33.593 77.864 1.00 27.88 833 LEU C CA 1
ATOM 4934 C C . LEU C 2 37 ? 26.380 34.978 78.461 1.00 27.61 833 LEU C C 1
ATOM 4935 O O . LEU C 2 37 ? 27.276 35.709 78.041 1.00 31.42 833 LEU C O 1
ATOM 4940 N N . GLU C 2 38 ? 25.524 35.383 79.396 1.00 33.41 834 GLU C N 1
ATOM 4941 C CA . GLU C 2 38 ? 25.740 36.687 80.054 1.00 38.75 834 GLU C CA 1
ATOM 4942 C C . GLU C 2 38 ? 27.100 36.711 80.708 1.00 39.29 834 GLU C C 1
ATOM 4943 O O . GLU C 2 38 ? 27.690 37.775 80.838 1.00 38.63 834 GLU C O 1
ATOM 4949 N N . GLU C 2 39 ? 27.592 35.556 81.163 1.00 32.18 835 GLU C N 1
ATOM 4950 C CA . GLU C 2 39 ? 28.878 35.523 81.913 1.00 30.32 835 GLU C CA 1
ATOM 4951 C C . GLU C 2 39 ? 30.059 35.799 80.991 1.00 31.91 835 GLU C C 1
ATOM 4952 O O . GLU C 2 39 ? 31.076 36.307 81.434 1.00 29.85 835 GLU C O 1
ATOM 4958 N N . LEU C 2 40 ? 29.931 35.492 79.684 1.00 34.74 836 LEU C N 1
ATOM 4959 C CA . LEU C 2 40 ? 31.022 35.714 78.724 1.00 33.34 836 LEU C CA 1
ATOM 4960 C C . LEU C 2 40 ? 31.307 37.187 78.391 1.00 36.81 836 LEU C C 1
ATOM 4961 O O . LEU C 2 40 ? 32.362 37.446 77.915 1.00 41.30 836 LEU C O 1
ATOM 4966 N N . PHE C 2 41 ? 30.371 38.122 78.628 1.00 41.69 837 PHE C N 1
ATOM 4967 C CA . PHE C 2 41 ? 30.338 39.435 77.909 1.00 43.76 837 PHE C CA 1
ATOM 4968 C C . PHE C 2 41 ? 30.219 40.651 78.823 1.00 44.92 837 PHE C C 1
ATOM 4969 O O . PHE C 2 41 ? 29.928 40.507 80.016 1.00 51.44 837 PHE C O 1
ATOM 4977 N N . ILE D 2 2 ? 18.895 -25.094 -10.581 1.00 49.65 798 ILE D N 1
ATOM 4978 C CA . ILE D 2 2 ? 19.227 -24.897 -9.121 1.00 47.27 798 ILE D CA 1
ATOM 4979 C C . ILE D 2 2 ? 20.624 -24.298 -9.021 1.00 43.40 798 ILE D C 1
ATOM 4980 O O . ILE D 2 2 ? 21.602 -24.976 -9.368 1.00 45.53 798 ILE D O 1
ATOM 4985 N N . PRO D 2 3 ? 20.741 -23.009 -8.623 1.00 39.21 799 PRO D N 1
ATOM 4986 C CA . PRO D 2 3 ? 22.086 -22.454 -8.542 1.00 38.01 799 PRO D CA 1
ATOM 4987 C C . PRO D 2 3 ? 22.953 -23.207 -7.532 1.00 41.88 799 PRO D C 1
ATOM 4988 O O . PRO D 2 3 ? 22.424 -23.978 -6.706 1.00 36.89 799 PRO D O 1
ATOM 4992 N N . ALA D 2 4 ? 24.252 -22.946 -7.608 1.00 38.67 800 ALA D N 1
ATOM 4993 C CA . ALA D 2 4 ? 25.270 -23.816 -7.006 1.00 36.86 800 ALA D CA 1
ATOM 4994 C C . ALA D 2 4 ? 25.161 -23.798 -5.497 1.00 32.76 800 ALA D C 1
ATOM 4995 O O . ALA D 2 4 ? 25.147 -24.873 -4.865 1.00 33.23 800 ALA D O 1
ATOM 4997 N N . TRP D 2 5 ? 25.061 -22.559 -4.978 1.00 31.70 801 TRP D N 1
ATOM 4998 C CA . TRP D 2 5 ? 24.867 -22.273 -3.527 1.00 28.53 801 TRP D CA 1
ATOM 4999 C C . TRP D 2 5 ? 23.761 -23.130 -2.898 1.00 28.58 801 TRP D C 1
ATOM 5000 O O . TRP D 2 5 ? 23.824 -23.465 -1.696 1.00 26.61 801 TRP D O 1
ATOM 5011 N N . ALA D 2 6 ? 22.767 -23.512 -3.677 1.00 29.41 802 ALA D N 1
ATOM 5012 C CA . ALA D 2 6 ? 21.562 -24.107 -3.169 1.00 28.88 802 ALA D CA 1
ATOM 5013 C C . ALA D 2 6 ? 21.477 -25.608 -3.178 1.00 29.31 802 ALA D C 1
ATOM 5014 O O . ALA D 2 6 ? 20.398 -26.151 -2.990 1.00 33.64 802 ALA D O 1
ATOM 5016 N N . SER D 2 7 ? 22.607 -26.289 -3.345 1.00 34.50 803 SER D N 1
ATOM 5017 C CA . SER D 2 7 ? 22.627 -27.751 -3.268 1.00 41.89 803 SER D CA 1
ATOM 5018 C C . SER D 2 7 ? 23.998 -28.252 -2.872 1.00 40.49 803 SER D C 1
ATOM 5019 O O . SER D 2 7 ? 24.950 -27.480 -2.774 1.00 36.50 803 SER D O 1
ATOM 5022 N N . GLY D 2 8 ? 24.049 -29.557 -2.634 1.00 46.92 804 GLY D N 1
ATOM 5023 C CA . GLY D 2 8 ? 25.291 -30.256 -2.378 1.00 51.64 804 GLY D CA 1
ATOM 5024 C C . GLY D 2 8 ? 26.061 -29.676 -1.217 1.00 50.83 804 GLY D C 1
ATOM 5025 O O . GLY D 2 8 ? 25.476 -29.229 -0.199 1.00 44.32 804 GLY D O 1
ATOM 5026 N N . ASN D 2 9 ? 27.382 -29.674 -1.365 1.00 49.14 805 ASN D N 1
ATOM 5027 C CA . ASN D 2 9 ? 28.217 -29.313 -0.255 1.00 46.00 805 ASN D CA 1
ATOM 5028 C C . ASN D 2 9 ? 28.312 -27.819 -0.047 1.00 38.28 805 ASN D C 1
ATOM 5029 O O . ASN D 2 9 ? 28.622 -27.353 1.053 1.00 33.75 805 ASN D O 1
ATOM 5034 N N . LEU D 2 10 ? 28.051 -27.032 -1.080 1.00 34.97 806 LEU D N 1
ATOM 5035 C CA . LEU D 2 10 ? 28.095 -25.597 -0.891 1.00 30.78 806 LEU D CA 1
ATOM 5036 C C . LEU D 2 10 ? 26.981 -25.193 0.089 1.00 25.93 806 LEU D C 1
ATOM 5037 O O . LEU D 2 10 ? 27.189 -24.313 0.915 1.00 25.55 806 LEU D O 1
ATOM 5042 N N . LEU D 2 11 ? 25.816 -25.787 -0.111 1.00 29.10 807 LEU D N 1
ATOM 5043 C CA . LEU D 2 11 ? 24.702 -25.561 0.811 1.00 24.65 807 LEU D CA 1
ATOM 5044 C C . LEU D 2 11 ? 25.044 -26.077 2.218 1.00 25.60 807 LEU D C 1
ATOM 5045 O O . LEU D 2 11 ? 24.910 -25.357 3.206 1.00 22.69 807 LEU D O 1
ATOM 5050 N N . THR D 2 12 ? 25.437 -27.350 2.291 1.00 30.53 808 THR D N 1
ATOM 5051 C CA . THR D 2 12 ? 25.804 -27.930 3.584 1.00 31.81 808 THR D CA 1
ATOM 5052 C C . THR D 2 12 ? 26.782 -27.016 4.364 1.00 23.85 808 THR D C 1
ATOM 5053 O O . THR D 2 12 ? 26.571 -26.686 5.558 1.00 23.53 808 THR D O 1
ATOM 5057 N N . GLN D 2 13 ? 27.858 -26.561 3.721 1.00 24.23 809 GLN D N 1
ATOM 5058 C CA . GLN D 2 13 ? 28.818 -25.731 4.433 1.00 28.50 809 GLN D CA 1
ATOM 5059 C C . GLN D 2 13 ? 28.283 -24.413 4.901 1.00 22.27 809 GLN D C 1
ATOM 5060 O O . GLN D 2 13 ? 28.529 -23.939 5.980 1.00 21.36 809 GLN D O 1
ATOM 5066 N N . ALA D 2 14 ? 27.493 -23.749 4.043 1.00 20.26 810 ALA D N 1
ATOM 5067 C CA . ALA D 2 14 ? 26.854 -22.536 4.441 1.00 19.95 810 ALA D CA 1
ATOM 5068 C C . ALA D 2 14 ? 25.881 -22.641 5.614 1.00 16.73 810 ALA D C 1
ATOM 5069 O O . ALA D 2 14 ? 25.874 -21.755 6.460 1.00 20.78 810 ALA D O 1
ATOM 5071 N N . ILE D 2 15 ? 25.125 -23.745 5.582 1.00 18.95 811 ILE D N 1
ATOM 5072 C CA . ILE D 2 15 ? 24.173 -24.049 6.725 1.00 17.57 811 ILE D CA 1
ATOM 5073 C C . ILE D 2 15 ? 24.954 -24.256 8.043 1.00 15.87 811 ILE D C 1
ATOM 5074 O O . ILE D 2 15 ? 24.607 -23.683 9.051 1.00 18.18 811 ILE D O 1
ATOM 5079 N N . ARG D 2 16 ? 26.037 -25.029 7.951 1.00 18.96 812 ARG D N 1
ATOM 5080 C CA . ARG D 2 16 ? 26.847 -25.315 9.157 1.00 17.94 812 ARG D CA 1
ATOM 5081 C C . ARG D 2 16 ? 27.370 -24.005 9.669 1.00 16.43 812 ARG D C 1
ATOM 5082 O O . ARG D 2 16 ? 27.419 -23.678 10.870 1.00 18.48 812 ARG D O 1
ATOM 5090 N N . GLN D 2 17 ? 27.935 -23.242 8.732 1.00 18.65 813 GLN D N 1
ATOM 5091 C CA . GLN D 2 17 ? 28.450 -21.966 9.080 1.00 20.87 813 GLN D CA 1
ATOM 5092 C C . GLN D 2 17 ? 27.496 -21.040 9.790 1.00 18.02 813 GLN D C 1
ATOM 5093 O O . GLN D 2 17 ? 27.794 -20.371 10.804 1.00 21.41 813 GLN D O 1
ATOM 5099 N N . GLN D 2 18 ? 26.275 -20.956 9.221 1.00 20.16 814 GLN D N 1
ATOM 5100 C CA . GLN D 2 18 ? 25.233 -20.184 9.807 1.00 20.01 814 GLN D CA 1
ATOM 5101 C C . GLN D 2 18 ? 24.742 -20.647 11.202 1.00 20.15 814 GLN D C 1
ATOM 5102 O O . GLN D 2 18 ? 24.423 -19.872 12.050 1.00 21.54 814 GLN D O 1
ATOM 5108 N N . TYR D 2 19 ? 24.724 -21.978 11.432 1.00 19.00 815 TYR D N 1
ATOM 5109 C CA . TYR D 2 19 ? 24.373 -22.563 12.710 1.00 17.19 815 TYR D CA 1
ATOM 5110 C C . TYR D 2 19 ? 25.351 -22.130 13.792 1.00 15.87 815 TYR D C 1
ATOM 5111 O O . TYR D 2 19 ? 24.937 -21.743 14.870 1.00 15.19 815 TYR D O 1
ATOM 5120 N N . TYR D 2 20 ? 26.643 -22.259 13.465 1.00 15.62 816 TYR D N 1
ATOM 5121 C CA . TYR D 2 20 ? 27.665 -21.852 14.485 1.00 15.86 816 TYR D CA 1
ATOM 5122 C C . TYR D 2 20 ? 28.070 -20.387 14.568 1.00 19.86 816 TYR D C 1
ATOM 5123 O O . TYR D 2 20 ? 28.662 -19.989 15.566 1.00 22.92 816 TYR D O 1
ATOM 5132 N N . LYS D 2 21 ? 27.692 -19.575 13.586 1.00 18.92 817 LYS D N 1
ATOM 5133 C CA . LYS D 2 21 ? 27.890 -18.131 13.657 1.00 24.42 817 LYS D CA 1
ATOM 5134 C C . LYS D 2 21 ? 26.558 -17.461 13.346 1.00 23.76 817 LYS D C 1
ATOM 5135 O O . LYS D 2 21 ? 26.330 -16.984 12.233 1.00 24.19 817 LYS D O 1
ATOM 5141 N N . PRO D 2 22 ? 25.639 -17.534 14.315 1.00 21.05 818 PRO D N 1
ATOM 5142 C CA . PRO D 2 22 ? 24.314 -16.990 14.057 1.00 23.66 818 PRO D CA 1
ATOM 5143 C C . PRO D 2 22 ? 24.419 -15.453 13.934 1.00 27.18 818 PRO D C 1
ATOM 5144 O O . PRO D 2 22 ? 25.162 -14.814 14.648 1.00 29.52 818 PRO D O 1
ATOM 5148 N N . ILE D 2 23 ? 23.674 -14.888 13.018 1.00 35.25 819 ILE D N 1
ATOM 5149 C CA . ILE D 2 23 ? 23.610 -13.405 12.984 1.00 37.41 819 ILE D CA 1
ATOM 5150 C C . ILE D 2 23 ? 22.551 -12.831 13.910 1.00 37.17 819 ILE D C 1
ATOM 5151 O O . ILE D 2 23 ? 21.736 -13.568 14.504 1.00 34.01 819 ILE D O 1
ATOM 5156 N N . ASP D 2 24 ? 22.623 -11.503 14.097 1.00 33.23 820 ASP D N 1
ATOM 5157 C CA . ASP D 2 24 ? 21.699 -10.795 14.949 1.00 34.86 820 ASP D CA 1
ATOM 5158 C C . ASP D 2 24 ? 20.432 -10.556 14.126 1.00 37.98 820 ASP D C 1
ATOM 5159 O O . ASP D 2 24 ? 20.268 -9.521 13.496 1.00 31.58 820 ASP D O 1
ATOM 5164 N N . VAL D 2 25 ? 19.540 -11.541 14.075 1.00 37.05 821 VAL D N 1
ATOM 5165 C CA . VAL D 2 25 ? 18.359 -11.373 13.185 1.00 35.48 821 VAL D CA 1
ATOM 5166 C C . VAL D 2 25 ? 17.351 -10.343 13.741 1.00 35.91 821 VAL D C 1
ATOM 5167 O O . VAL D 2 25 ? 16.648 -9.696 12.975 1.00 36.30 821 VAL D O 1
ATOM 5171 N N . ASP D 2 26 ? 17.328 -10.170 15.054 1.00 46.77 822 ASP D N 1
ATOM 5172 C CA . ASP D 2 26 ? 16.442 -9.178 15.675 1.00 49.43 822 ASP D CA 1
ATOM 5173 C C . ASP D 2 26 ? 16.788 -7.779 15.139 1.00 49.45 822 ASP D C 1
ATOM 5174 O O . ASP D 2 26 ? 15.885 -7.034 14.785 1.00 46.58 822 ASP D O 1
ATOM 5179 N N . ARG D 2 27 ? 18.081 -7.454 15.019 1.00 50.65 823 ARG D N 1
ATOM 5180 C CA . ARG D 2 27 ? 18.528 -6.211 14.367 1.00 49.36 823 ARG D CA 1
ATOM 5181 C C . ARG D 2 27 ? 18.503 -6.222 12.828 1.00 47.83 823 ARG D C 1
ATOM 5182 O O . ARG D 2 27 ? 18.035 -5.284 12.214 1.00 49.70 823 ARG D O 1
ATOM 5190 N N . MET D 2 28 ? 19.052 -7.255 12.202 1.00 39.99 824 MET D N 1
ATOM 5191 C CA . MET D 2 28 ? 19.176 -7.277 10.758 1.00 37.82 824 MET D CA 1
ATOM 5192 C C . MET D 2 28 ? 17.798 -7.342 10.053 1.00 33.76 824 MET D C 1
ATOM 5193 O O . MET D 2 28 ? 17.633 -6.864 8.920 1.00 37.21 824 MET D O 1
ATOM 5198 N N . TYR D 2 29 ? 16.833 -7.974 10.705 1.00 32.76 825 TYR D N 1
ATOM 5199 C CA . TYR D 2 29 ? 15.520 -8.125 10.093 1.00 35.15 825 TYR D CA 1
ATOM 5200 C C . TYR D 2 29 ? 14.449 -7.605 11.025 1.00 38.98 825 TYR D C 1
ATOM 5201 O O . TYR D 2 29 ? 13.468 -7.066 10.554 1.00 38.98 825 TYR D O 1
ATOM 5210 N N . GLY D 2 30 ? 14.580 -7.795 12.330 1.00 45.03 826 GLY D N 1
ATOM 5211 C CA . GLY D 2 30 ? 13.456 -7.482 13.238 1.00 52.55 826 GLY D CA 1
ATOM 5212 C C . GLY D 2 30 ? 13.317 -5.996 13.513 1.00 54.59 826 GLY D C 1
ATOM 5213 O O . GLY D 2 30 ? 12.434 -5.565 14.280 1.00 55.17 826 GLY D O 1
ATOM 5214 N N . THR D 2 31 ? 14.207 -5.230 12.889 1.00 51.25 827 THR D N 1
ATOM 5215 C CA . THR D 2 31 ? 14.355 -3.793 13.094 1.00 53.57 827 THR D CA 1
ATOM 5216 C C . THR D 2 31 ? 13.851 -3.015 11.844 1.00 51.62 827 THR D C 1
ATOM 5217 O O . THR D 2 31 ? 13.581 -1.800 11.897 1.00 48.48 827 THR D O 1
ATOM 5221 N N . ILE D 2 32 ? 13.705 -3.739 10.733 1.00 42.58 828 ILE D N 1
ATOM 5222 C CA . ILE D 2 32 ? 13.322 -3.165 9.427 1.00 40.89 828 ILE D CA 1
ATOM 5223 C C . ILE D 2 32 ? 11.778 -3.002 9.364 1.00 37.67 828 ILE D C 1
ATOM 5224 O O . ILE D 2 32 ? 11.020 -3.828 9.906 1.00 30.65 828 ILE D O 1
ATOM 5229 N N . ASP D 2 33 ? 11.285 -1.938 8.709 1.00 33.86 829 ASP D N 1
ATOM 5230 C CA . ASP D 2 33 ? 9.835 -1.741 8.682 1.00 34.80 829 ASP D CA 1
ATOM 5231 C C . ASP D 2 33 ? 9.107 -2.904 7.986 1.00 32.98 829 ASP D C 1
ATOM 5232 O O . ASP D 2 33 ? 9.673 -3.549 7.124 1.00 32.78 829 ASP D O 1
ATOM 5237 N N . SER D 2 34 ? 7.890 -3.147 8.455 1.00 29.57 830 SER D N 1
ATOM 5238 C CA . SER D 2 34 ? 6.979 -4.167 7.932 1.00 31.92 830 SER D CA 1
ATOM 5239 C C . SER D 2 34 ? 5.743 -3.444 7.408 1.00 35.58 830 SER D C 1
ATOM 5240 O O . SER D 2 34 ? 5.319 -2.447 8.035 1.00 35.42 830 SER D O 1
ATOM 5243 N N . PRO D 2 35 ? 5.142 -3.945 6.292 1.00 27.77 831 PRO D N 1
ATOM 5244 C CA . PRO D 2 35 ? 3.841 -3.354 5.928 1.00 26.88 831 PRO D CA 1
ATOM 5245 C C . PRO D 2 35 ? 2.808 -3.566 7.038 1.00 29.06 831 PRO D C 1
ATOM 5246 O O . PRO D 2 35 ? 2.810 -4.601 7.748 1.00 27.68 831 PRO D O 1
ATOM 5250 N N . LYS D 2 36 ? 1.853 -2.655 7.171 1.00 31.66 832 LYS D N 1
ATOM 5251 C CA . LYS D 2 36 ? 0.800 -2.861 8.148 1.00 32.74 832 LYS D CA 1
ATOM 5252 C C . LYS D 2 36 ? -0.024 -4.036 7.695 1.00 31.89 832 LYS D C 1
ATOM 5253 O O . LYS D 2 36 ? -0.231 -4.220 6.491 1.00 24.48 832 LYS D O 1
ATOM 5259 N N . LEU D 2 37 ? -0.445 -4.885 8.626 1.00 29.33 833 LEU D N 1
ATOM 5260 C CA . LEU D 2 37 ? -1.183 -6.059 8.243 1.00 29.83 833 LEU D CA 1
ATOM 5261 C C . LEU D 2 37 ? -2.470 -5.695 7.524 1.00 35.21 833 LEU D C 1
ATOM 5262 O O . LEU D 2 37 ? -2.881 -6.408 6.577 1.00 33.01 833 LEU D O 1
ATOM 5267 N N . GLU D 2 38 ? -3.098 -4.608 8.006 1.00 35.53 834 GLU D N 1
ATOM 5268 C CA . GLU D 2 38 ? -4.275 -3.966 7.398 1.00 43.16 834 GLU D CA 1
ATOM 5269 C C . GLU D 2 38 ? -4.077 -3.640 5.934 1.00 38.93 834 GLU D C 1
ATOM 5270 O O . GLU D 2 38 ? -5.051 -3.493 5.219 1.00 40.57 834 GLU D O 1
ATOM 5276 N N . GLU D 2 39 ? -2.821 -3.485 5.515 1.00 34.61 835 GLU D N 1
ATOM 5277 C CA . GLU D 2 39 ? -2.497 -2.985 4.167 1.00 34.16 835 GLU D CA 1
ATOM 5278 C C .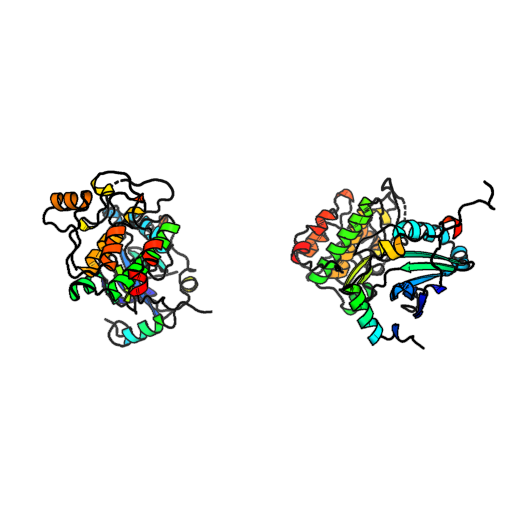 GLU D 2 39 ? -1.989 -4.058 3.209 1.00 32.07 835 GLU D C 1
ATOM 5279 O O . GLU D 2 39 ? -1.714 -3.761 2.040 1.00 31.36 835 GLU D O 1
ATOM 5285 N N . LEU D 2 40 ? -1.898 -5.319 3.650 1.00 27.68 836 LEU D N 1
ATOM 5286 C CA . LEU D 2 40 ? -1.242 -6.323 2.835 1.00 28.54 836 LEU D CA 1
ATOM 5287 C C . LEU D 2 40 ? -1.991 -6.634 1.568 1.00 29.92 836 LEU D C 1
ATOM 5288 O O . LEU D 2 40 ? -1.361 -7.016 0.560 1.00 31.79 836 LEU D O 1
ATOM 5293 N N . PHE D 2 41 ? -3.300 -6.425 1.574 1.00 30.26 837 PHE D N 1
ATOM 5294 C CA . PHE D 2 41 ? -4.075 -6.632 0.363 1.00 32.01 837 PHE D CA 1
ATOM 5295 C C . PHE D 2 41 ? -4.429 -5.368 -0.394 1.00 33.39 837 PHE D C 1
ATOM 5296 O O . PHE D 2 41 ? -5.269 -5.439 -1.319 1.00 33.94 837 PHE D O 1
ATOM 5304 N N . ASN D 2 42 ? -3.799 -4.249 -0.016 1.00 31.23 838 ASN D N 1
ATOM 5305 C CA . ASN D 2 42 ? -3.982 -2.958 -0.701 1.00 34.35 838 ASN D CA 1
ATOM 5306 C C . ASN D 2 42 ? -2.762 -2.635 -1.572 1.00 36.67 838 ASN D C 1
ATOM 5307 O O . ASN D 2 42 ? -1.866 -3.489 -1.708 1.00 31.21 838 ASN D O 1
ATOM 5312 N N . LYS D 2 43 ? -2.694 -1.423 -2.159 1.00 35.86 839 LYS D N 1
ATOM 5313 C CA . LYS D 2 43 ? -1.601 -1.139 -3.112 1.00 41.05 839 LYS D CA 1
ATOM 5314 C C . LYS D 2 43 ? -0.295 -1.177 -2.392 1.00 42.82 839 LYS D C 1
ATOM 5315 O O . LYS D 2 43 ? -0.203 -0.726 -1.271 1.00 42.37 839 LYS D O 1
ATOM 5321 N N . SER D 2 44 ? 0.736 -1.639 -3.076 1.00 47.49 840 SER D N 1
ATOM 5322 C CA . SER D 2 44 ? 2.085 -1.516 -2.556 1.00 51.52 840 SER D CA 1
ATOM 5323 C C . SER D 2 44 ? 2.589 -0.072 -2.740 1.00 52.93 840 SER D C 1
ATOM 5324 O O . SER D 2 44 ? 2.029 0.729 -3.496 1.00 55.01 840 SER D O 1
#

Radius of gyration: 41.57 Å; Cα contacts (8 Å, |Δi|>4): 1102; chains: 4; bounding box: 77×104×111 Å